Protein AF-0000000074539550 (afdb_homodimer)

Nearest PDB structures (foldseek):
  1tj5-assembly1_A  TM=6.094E-01  e=1.567E-01  Synechocystis sp. PCC 6803
  8utm-assembly1_E  TM=2.885E-01  e=4.253E-03  synthetic construct
  5gvx-assembly1_A  TM=5.360E-01  e=1.871E-01  Mycobacterium tuberculosis H37Rv
  6upb-assembly2_B  TM=5.660E-01  e=4.280E-01  Salmonella enterica subsp. enterica serovar Typhimurium str. SL1344
  7mwr-assembly1_B  TM=2.800E-01  e=2.659E-02  synthetic construct

pLDDT: mean 80.16, std 14.99, range [36.03, 96.31]

Organism: Archaeoglobus fulgidus (strain ATCC 49558 / DSM 4304 / JCM 9628 / NBRC 100126 / VC-16) (NCBI:txid224325)

Secondary structure (DSSP, 8-state):
---PEEEEEEE-HHHHHHHHHHHHHHT--HHHHHHHHHHHHHHHHHTT--HHHHHHHHHHHHTT-EEEEEHHHHHHHHHHHHHH--HHHHHHHHHHHHHHHHHHHHTT--HHHHHHHHHHTTSEEEEEETTEEEEEES-GGGHHHHHHHHHHHHHHHT--EEEEE-SSEEEEEEHHHHT-HHHHHHHHHH---B-TT-----/---PEEEEEEE-HHHHHHHHHHHHHHT--HHHHHHHHHHHHHHHHHTT--HHHHHHHHHHHHTT-EEEEEHHHHHHHHHHHHHH--HHHHHHHHHHHHHHHHHHHHTT--HHHHHHHHHHTTSEEEEEETTEEEEEES-GGGHHHHHHHHHHHHHHHT--EEEEE-SSEEEEEEHHHHT-HHHHHHHHHH---B-TT-----

Radius of gyration: 25.13 Å; Cα contacts (8 Å, |Δi|>4): 584; chains: 2; bounding box: 78×63×46 Å

Solvent-accessible surface area (backbone atoms only — not comparable to full-atom values): 21330 Å² total; per-residue (Å²): 122,88,64,64,45,77,43,78,31,68,36,40,66,68,55,52,50,50,45,53,52,50,25,64,75,66,71,47,52,64,44,56,51,49,52,49,9,43,52,53,39,49,55,40,59,68,63,65,51,51,64,66,53,50,51,53,46,44,56,48,54,65,63,64,47,40,27,53,38,47,42,69,57,48,43,54,53,31,46,51,41,70,74,64,58,51,70,72,54,50,51,52,46,16,47,53,16,22,54,50,15,42,55,36,41,75,70,70,48,54,69,69,53,52,52,48,55,38,33,75,28,43,58,31,46,72,48,75,58,85,50,33,32,44,32,36,51,73,42,77,51,44,49,46,59,53,50,33,21,47,52,21,18,30,60,54,50,64,55,59,50,42,41,29,75,51,94,68,35,36,36,37,36,31,52,78,32,57,70,36,65,70,52,43,52,50,48,62,67,70,48,75,66,29,61,78,90,54,56,81,74,111,123,86,65,64,44,77,42,79,31,68,36,40,66,67,55,51,51,51,46,52,52,50,24,64,74,66,71,47,52,63,43,56,52,48,54,50,10,42,53,51,40,49,53,40,58,69,64,64,52,49,66,67,54,50,50,51,45,44,57,49,56,64,64,63,49,38,30,52,37,48,42,70,58,48,44,54,51,32,45,50,43,70,74,66,56,49,71,69,54,49,50,52,46,16,47,53,16,22,54,50,15,42,56,36,41,74,70,70,47,55,70,67,53,51,53,50,55,38,33,77,26,43,59,30,45,72,49,76,57,87,50,35,31,44,33,36,50,74,42,77,51,44,47,49,58,55,51,32,22,47,51,20,17,29,61,54,51,66,56,59,51,41,41,29,75,52,92,68,34,36,36,37,36,31,51,79,32,57,69,36,64,70,51,44,52,52,48,63,66,72,48,74,64,29,60,79,90,56,54,80,74,112

Foldseek 3Di:
DPDDDDDDDDDDPVVVVVLVVCCVVVVDDSVVVVVVVVVVVVVCVVVVDDPVLVVVVCVVVVVVPDDDDDPVVVLVVLVVCLVDPDPVVLVVLLQVLLVVLLVCVVVVHDPVVVQVNCVSSQQWDWDDDPQKIKIFGPDQSSVLSVVSSPLNNCVNNVFAWKWDDDSGIIIIGGPVRCVPPVVVVVVVVVPDIDGHPPPPND/DPDDDDDDDDDDPVVVVVLVVCCVVVVDDSVVVVVVVVVVVVVCVVVVDDPVLVVVVCVVVVVVPDDQDDPVVVLVVLVVCLVDPDPVVLVVLLQVLLVVLLVCVVVVHDPVVVQVNCVSSQQWDWDDDPQKIKIFGPDQSSVLSVVSSPLNNCVNNVWAWKWDDDSGIIIIGGPVRCVDPVVVVVVVVVPDIDGHPPPPND

InterPro domains:
  IPR002145 Ribbon-helix-helix protein, CopG [PF01402] (5-44)

Sequence (404 aa):
MPKFKRLSVAVDDSIVEILEKLTAVENKTVSDIIRESIITYAELAEGGARISDLKQYEDILERRDHVMVDLEMWIALLDLVNAKADEEFWKLIENVGYELGVEMKLKGFGLDELLEHMRIKNLLNYSREGGIYILTLVSRSATNMVMRMLRGAFRAMQIEAEVIPGVRKVVIVDKKALKDKDVQKWIAEMGRTFEGSDWPMWMPKFKRLSVAVDDSIVEILEKLTAVENKTVSDIIRESIITYAELAEGGARISDLKQYEDILERRDHVMVDLEMWIALLDLVNAKADEEFWKLIENVGYELGVEMKLKGFGLDELLEHMRIKNLLNYSREGGIYILTLVSRSATNMVMRMLRGAFRAMQIEAEVIPGVRKVVIVDKKALKDKDVQKWIAEMGRTFEGSDWPMW

Structure (mmCIF, N/CA/C/O backbone):
data_AF-0000000074539550-model_v1
#
loop_
_entity.id
_entity.type
_entity.pdbx_description
1 polymer 'Ribbon-helix-helix protein CopG domain-containing protein'
#
loop_
_atom_site.group_PDB
_atom_site.id
_atom_site.type_symbol
_atom_site.label_atom_id
_atom_site.label_alt_id
_atom_site.label_comp_id
_atom_site.label_asym_id
_atom_site.label_entity_id
_atom_site.label_seq_id
_atom_site.pdbx_PDB_ins_code
_atom_site.Cartn_x
_atom_site.Cartn_y
_atom_site.Cartn_z
_atom_site.occupancy
_atom_site.B_iso_or_equiv
_atom_site.auth_seq_id
_atom_site.auth_comp_id
_atom_site.auth_asym_id
_atom_site.auth_atom_id
_atom_site.pdbx_PDB_model_num
ATOM 1 N N . MET A 1 1 ? -20.578 30.156 23.141 1 42.34 1 MET A N 1
ATOM 2 C CA . MET A 1 1 ? -19.812 30.484 21.938 1 42.34 1 MET A CA 1
ATOM 3 C C . MET A 1 1 ? -18.391 29.938 22.062 1 42.34 1 MET A C 1
ATOM 5 O O . MET A 1 1 ? -17.75 30.047 23.109 1 42.34 1 MET A O 1
ATOM 9 N N . PRO A 1 2 ? -18 29.062 21.234 1 51.69 2 PRO A N 1
ATOM 10 C CA . PRO A 1 2 ? -16.656 28.531 21.5 1 51.69 2 PRO A CA 1
ATOM 11 C C . PRO A 1 2 ? -15.609 29.625 21.688 1 51.69 2 PRO A C 1
ATOM 13 O O . PRO A 1 2 ? -15.648 30.641 21 1 51.69 2 PRO A O 1
ATOM 16 N N . LYS A 1 3 ? -15.18 29.828 22.859 1 68.75 3 LYS A N 1
ATOM 17 C CA . LYS A 1 3 ? -14.203 30.859 23.203 1 68.75 3 LYS A CA 1
ATOM 18 C C . LYS A 1 3 ? -12.906 30.688 22.422 1 68.75 3 LYS A C 1
ATOM 20 O O . LYS A 1 3 ? -12.32 29.594 22.406 1 68.75 3 LYS A O 1
ATOM 25 N N . PHE A 1 4 ? -12.781 31.516 21.359 1 74.25 4 PHE A N 1
ATOM 26 C CA . PHE A 1 4 ? -11.547 31.484 20.578 1 74.25 4 PHE A CA 1
ATOM 27 C C . PHE A 1 4 ? -10.477 32.344 21.234 1 74.25 4 PHE A C 1
ATOM 29 O O . PHE A 1 4 ? -10.773 33.406 21.828 1 74.25 4 PHE A O 1
ATOM 36 N N . LYS A 1 5 ? -9.375 31.766 21.391 1 83 5 LYS A N 1
ATOM 37 C CA . LYS A 1 5 ? -8.164 32.469 21.781 1 83 5 LYS A CA 1
ATOM 38 C C . LYS A 1 5 ? -7.297 32.781 20.562 1 83 5 LYS A C 1
ATOM 40 O O . LYS A 1 5 ? -7.316 32.062 19.578 1 83 5 LYS A O 1
ATOM 45 N N . ARG A 1 6 ? -6.746 34 20.641 1 86.62 6 ARG A N 1
ATOM 46 C CA . ARG A 1 6 ? -5.855 34.375 19.547 1 86.62 6 ARG A CA 1
ATOM 47 C C . ARG A 1 6 ? -4.41 34 19.859 1 86.62 6 ARG A C 1
ATOM 49 O O . ARG A 1 6 ? -3.943 34.219 20.984 1 86.62 6 ARG A O 1
ATOM 56 N N . LEU A 1 7 ? -3.832 33.25 18.969 1 88.44 7 LEU A N 1
ATOM 57 C CA . LEU A 1 7 ? -2.424 32.906 19.078 1 88.44 7 LEU A CA 1
ATOM 58 C C . LEU A 1 7 ? -1.591 33.625 18.031 1 88.44 7 LEU A C 1
ATOM 60 O O . LEU A 1 7 ? -2.035 33.781 16.891 1 88.44 7 LEU A O 1
ATOM 64 N N . SER A 1 8 ? -0.466 34.125 18.469 1 87.69 8 SER A N 1
ATOM 65 C CA . SER A 1 8 ? 0.479 34.75 17.562 1 87.69 8 SER A CA 1
ATOM 66 C C . SER A 1 8 ? 1.55 33.781 17.109 1 87.69 8 SER A C 1
ATOM 68 O O . SER A 1 8 ? 2.154 33.094 17.922 1 87.69 8 SER A O 1
ATOM 70 N N . VAL A 1 9 ? 1.665 33.688 15.82 1 88.56 9 VAL A N 1
ATOM 71 C CA . VAL A 1 9 ? 2.635 32.719 15.266 1 88.56 9 VAL A CA 1
ATOM 72 C C . VAL A 1 9 ? 3.615 33.469 14.367 1 88.56 9 VAL A C 1
ATOM 74 O O . VAL A 1 9 ? 3.209 34.312 13.539 1 88.56 9 VAL A O 1
ATOM 77 N N . ALA A 1 10 ? 4.875 33.219 14.609 1 88.25 10 ALA A N 1
ATOM 78 C CA . ALA A 1 10 ? 5.902 33.781 13.734 1 88.25 10 ALA A CA 1
ATOM 79 C C . ALA A 1 10 ? 6.059 32.938 12.469 1 88.25 10 ALA A C 1
ATOM 81 O O . ALA A 1 10 ? 6.316 31.734 12.531 1 88.25 10 ALA A O 1
ATOM 82 N N . VAL A 1 11 ? 5.824 33.594 11.328 1 90.25 11 VAL A N 1
ATOM 83 C CA . VAL A 1 11 ? 5.965 32.906 10.055 1 90.25 11 VAL A CA 1
ATOM 84 C C . VAL A 1 11 ? 6.891 33.688 9.125 1 90.25 11 VAL A C 1
ATOM 86 O O . VAL A 1 11 ? 7.027 34.906 9.258 1 90.25 11 VAL A O 1
ATOM 89 N N . ASP A 1 12 ? 7.531 32.938 8.273 1 89.5 12 ASP A N 1
ATOM 90 C CA . ASP A 1 12 ? 8.375 33.594 7.281 1 89.5 12 ASP A CA 1
ATOM 91 C C . ASP A 1 12 ? 7.648 33.75 5.949 1 89.5 12 ASP A C 1
ATOM 93 O O . ASP A 1 12 ? 6.477 33.375 5.832 1 89.5 12 ASP A O 1
ATOM 97 N N . ASP A 1 13 ? 8.352 34.312 5.016 1 89 13 ASP A N 1
ATOM 98 C CA . ASP A 1 13 ? 7.742 34.625 3.729 1 89 13 ASP A CA 1
ATOM 99 C C . ASP A 1 13 ? 7.289 33.344 3.016 1 89 13 ASP A C 1
ATOM 101 O O . ASP A 1 13 ? 6.281 33.375 2.305 1 89 13 ASP A O 1
ATOM 105 N N . SER A 1 14 ? 8.008 32.375 3.178 1 89.25 14 SER A N 1
ATOM 106 C CA . SER A 1 14 ? 7.656 31.109 2.518 1 89.25 14 SER A CA 1
ATOM 107 C C . SER A 1 14 ? 6.328 30.562 3.031 1 89.25 14 SER A C 1
ATOM 109 O O . SER A 1 14 ? 5.492 30.109 2.248 1 89.25 14 SER A O 1
ATOM 111 N N . ILE A 1 15 ? 6.113 30.625 4.309 1 92.19 15 ILE A N 1
ATOM 112 C CA . ILE A 1 15 ? 4.887 30.125 4.914 1 92.19 15 ILE A CA 1
ATOM 113 C C . ILE A 1 15 ? 3.713 31.016 4.508 1 92.19 15 ILE A C 1
ATOM 115 O O . ILE A 1 15 ? 2.619 30.516 4.227 1 92.19 15 ILE A O 1
ATOM 119 N N . VAL A 1 16 ? 4.004 32.281 4.418 1 90.56 16 VAL A N 1
ATOM 120 C CA . VAL A 1 16 ? 2.965 33.219 4.008 1 90.56 16 VAL A CA 1
ATOM 121 C C . VAL A 1 16 ? 2.506 32.906 2.586 1 90.56 16 VAL A C 1
ATOM 123 O O . VAL A 1 16 ? 1.307 32.875 2.301 1 90.56 16 VAL A O 1
ATOM 126 N N . GLU A 1 17 ? 3.377 32.594 1.759 1 91.81 17 GLU A N 1
ATOM 127 C CA . GLU A 1 17 ? 3.057 32.25 0.38 1 91.81 17 GLU A CA 1
ATOM 128 C C . GLU A 1 17 ? 2.23 30.953 0.32 1 91.81 17 GLU A C 1
ATOM 130 O O . GLU A 1 17 ? 1.284 30.859 -0.463 1 91.81 17 GLU A O 1
ATOM 135 N N . ILE A 1 18 ? 2.594 30.047 1.139 1 92.75 18 ILE A N 1
ATOM 136 C CA . ILE A 1 18 ? 1.871 28.781 1.209 1 92.75 18 ILE A CA 1
ATOM 137 C C . ILE A 1 18 ? 0.429 29.031 1.643 1 92.75 18 ILE A C 1
ATOM 139 O O . ILE A 1 18 ? -0.509 28.516 1.031 1 92.75 18 ILE A O 1
ATOM 143 N N . LEU A 1 19 ? 0.279 29.859 2.607 1 93 19 LEU A N 1
ATOM 144 C CA . LEU A 1 19 ? -1.045 30.156 3.145 1 93 19 LEU A CA 1
ATOM 145 C C . LEU A 1 19 ? -1.904 30.875 2.111 1 93 19 LEU A C 1
ATOM 147 O O . LEU A 1 19 ? -3.092 30.578 1.969 1 93 19 LEU A O 1
ATOM 151 N N . GLU A 1 20 ? -1.307 31.766 1.397 1 91.5 20 GLU A N 1
ATOM 152 C CA . GLU A 1 20 ? -2.029 32.5 0.355 1 91.5 20 GLU A CA 1
ATOM 153 C C . GLU A 1 20 ? -2.52 31.547 -0.735 1 91.5 20 GLU A C 1
ATOM 155 O O . GLU A 1 20 ? -3.664 31.641 -1.182 1 91.5 20 GLU A O 1
ATOM 160 N N . LYS A 1 21 ? -1.662 30.688 -1.123 1 91.06 21 LYS A N 1
ATOM 161 C CA . LYS A 1 21 ? -2.031 29.703 -2.137 1 91.06 21 LYS A CA 1
ATOM 162 C C . LYS A 1 21 ? -3.174 28.812 -1.651 1 91.06 21 LYS A C 1
ATOM 164 O O . LYS A 1 21 ? -4.145 28.578 -2.379 1 91.06 21 LYS A O 1
ATOM 169 N N . LEU A 1 22 ? -3.053 28.297 -0.444 1 88.69 22 LEU A N 1
ATOM 170 C CA . LEU A 1 22 ? -4.055 27.391 0.113 1 88.69 22 LEU A CA 1
ATOM 171 C C . LEU A 1 22 ? -5.402 28.094 0.257 1 88.69 22 LEU A C 1
ATOM 173 O O . LEU A 1 22 ? -6.445 27.516 -0.027 1 88.69 22 LEU A O 1
ATOM 177 N N . THR A 1 23 ? -5.352 29.375 0.68 1 91.12 23 THR A N 1
ATOM 178 C CA . THR A 1 23 ? -6.586 30.125 0.847 1 91.12 23 THR A CA 1
ATOM 179 C C . THR A 1 23 ? -7.281 30.344 -0.496 1 91.12 23 THR A C 1
ATOM 181 O O . THR A 1 23 ? -8.508 30.266 -0.584 1 91.12 23 THR A O 1
ATOM 184 N N . ALA A 1 24 ? -6.5 30.516 -1.455 1 89.06 24 ALA A N 1
ATOM 185 C CA . ALA A 1 24 ? -7.039 30.734 -2.795 1 89.06 24 ALA A CA 1
ATOM 186 C C . ALA A 1 24 ? -7.641 29.453 -3.357 1 89.06 24 ALA A C 1
ATOM 188 O O . ALA A 1 24 ? -8.727 29.469 -3.938 1 89.06 24 ALA A O 1
ATOM 189 N N . VAL A 1 25 ? -6.996 28.375 -3.186 1 82.75 25 VAL A N 1
ATOM 190 C CA . VAL A 1 25 ? -7.398 27.109 -3.77 1 82.75 25 VAL A CA 1
ATOM 191 C C . VAL A 1 25 ? -8.602 26.547 -3.018 1 82.75 25 VAL A C 1
ATOM 193 O O . VAL A 1 25 ? -9.539 26.031 -3.629 1 82.75 25 VAL A O 1
ATOM 196 N N . GLU A 1 26 ? -8.625 26.672 -1.759 1 84.38 26 GLU A N 1
ATOM 197 C CA . GLU A 1 26 ? -9.641 26.016 -0.941 1 84.38 26 GLU A CA 1
ATOM 198 C C . GLU A 1 26 ? -10.781 26.984 -0.606 1 84.38 26 GLU A C 1
ATOM 200 O O . GLU A 1 26 ? -11.812 26.562 -0.076 1 84.38 26 GLU A O 1
ATOM 205 N N . ASN A 1 27 ? -10.609 28.188 -0.921 1 89.94 27 ASN A N 1
ATOM 206 C CA . ASN A 1 27 ? -11.594 29.219 -0.598 1 89.94 27 ASN A CA 1
ATOM 207 C C . ASN A 1 27 ? -11.914 29.234 0.894 1 89.94 27 ASN A C 1
ATOM 209 O O . ASN A 1 27 ? -13.078 29.156 1.286 1 89.94 27 ASN A O 1
ATOM 213 N N . LYS A 1 28 ? -10.883 29.297 1.697 1 90.75 28 LYS A N 1
ATOM 214 C CA . LYS A 1 28 ? -10.945 29.344 3.154 1 90.75 28 LYS A CA 1
ATOM 215 C C . LYS A 1 28 ? -10.102 30.5 3.695 1 90.75 28 LYS A C 1
ATOM 217 O O . LYS A 1 28 ? -9.266 31.062 2.975 1 90.75 28 LYS A O 1
ATOM 222 N N . THR A 1 29 ? -10.375 30.844 4.875 1 91.12 29 THR A N 1
ATOM 223 C CA . THR A 1 29 ? -9.57 31.875 5.523 1 91.12 29 THR A CA 1
ATOM 224 C C . THR A 1 29 ? -8.227 31.312 5.984 1 91.12 29 THR A C 1
ATOM 226 O O . THR A 1 29 ? -8.07 30.094 6.094 1 91.12 29 THR A O 1
ATOM 229 N N . VAL A 1 30 ? -7.332 32.156 6.297 1 90.19 30 VAL A N 1
ATOM 230 C CA . VAL A 1 30 ? -6.023 31.766 6.809 1 90.19 30 VAL A CA 1
ATOM 231 C C . VAL A 1 30 ? -6.188 31 8.125 1 90.19 30 VAL A C 1
ATOM 233 O O . VAL A 1 30 ? -5.562 29.953 8.328 1 90.19 30 VAL A O 1
ATOM 236 N N . SER A 1 31 ? -7.012 31.469 8.977 1 87.69 31 SER A N 1
ATOM 237 C CA . SER A 1 31 ? -7.25 30.828 10.266 1 87.69 31 SER A CA 1
ATOM 238 C C . SER A 1 31 ? -7.797 29.422 10.102 1 87.69 31 SER A C 1
ATOM 240 O O . SER A 1 31 ? -7.387 28.5 10.812 1 87.69 31 SER A O 1
ATOM 242 N N . ASP A 1 32 ? -8.656 29.266 9.148 1 90.5 32 ASP A N 1
ATOM 243 C CA . ASP A 1 32 ? -9.211 27.938 8.859 1 90.5 32 ASP A CA 1
ATOM 244 C C . ASP A 1 32 ? -8.125 26.969 8.406 1 90.5 32 ASP A C 1
ATOM 246 O O . ASP A 1 32 ? -8.086 25.828 8.852 1 90.5 32 ASP A O 1
ATOM 250 N N . ILE A 1 33 ? -7.281 27.422 7.551 1 91.56 33 ILE A N 1
ATOM 251 C CA . ILE A 1 33 ? -6.207 26.594 7.012 1 91.56 33 ILE A CA 1
ATOM 252 C C . ILE A 1 33 ? -5.258 26.188 8.133 1 91.56 33 ILE A C 1
ATOM 254 O O . ILE A 1 33 ? -4.859 25.016 8.227 1 91.56 33 ILE A O 1
ATOM 258 N N . ILE A 1 34 ? -4.938 27.125 8.961 1 92.25 34 ILE A N 1
ATOM 259 C CA . ILE A 1 34 ? -3.994 26.844 10.039 1 92.25 34 ILE A CA 1
ATOM 260 C C . ILE A 1 34 ? -4.609 25.844 11.016 1 92.25 34 ILE A C 1
ATOM 262 O O . ILE A 1 34 ? -3.949 24.891 11.422 1 92.25 34 ILE A O 1
ATOM 266 N N . ARG A 1 35 ? -5.836 26.016 11.344 1 90.94 35 ARG A N 1
ATOM 267 C CA . ARG A 1 35 ? -6.5 25.078 12.25 1 90.94 35 ARG A CA 1
ATOM 268 C C . ARG A 1 35 ? -6.523 23.672 11.656 1 90.94 35 ARG A C 1
ATOM 270 O O . ARG A 1 35 ? -6.199 22.703 12.336 1 90.94 35 ARG A O 1
ATOM 277 N N . GLU A 1 36 ? -6.805 23.594 10.375 1 88.75 36 GLU A N 1
ATOM 278 C CA . GLU A 1 36 ? -6.836 22.312 9.688 1 88.75 36 GLU A CA 1
ATOM 279 C C . GLU A 1 36 ? -5.445 21.688 9.625 1 88.75 36 GLU A C 1
ATOM 281 O O . GLU A 1 36 ? -5.297 20.469 9.742 1 88.75 36 GLU A O 1
ATOM 286 N N . SER A 1 37 ? -4.523 22.547 9.414 1 90 37 SER A N 1
ATOM 287 C CA . SER A 1 37 ? -3.141 22.094 9.359 1 90 37 SER A CA 1
ATOM 288 C C . SER A 1 37 ? -2.721 21.453 10.688 1 90 37 SER A C 1
ATOM 290 O O . SER A 1 37 ? -2.09 20.391 10.703 1 90 37 SER A O 1
ATOM 292 N N . ILE A 1 38 ? -3.125 22.094 11.766 1 89.81 38 ILE A N 1
ATOM 293 C CA . ILE A 1 38 ? -2.76 21.625 13.094 1 89.81 38 ILE A CA 1
ATOM 294 C C . ILE A 1 38 ? -3.451 20.281 13.375 1 89.81 38 ILE A C 1
ATOM 296 O O . ILE A 1 38 ? -2.82 19.344 13.852 1 89.81 38 ILE A O 1
ATOM 300 N N . ILE A 1 39 ? -4.656 20.219 13.016 1 86.5 39 ILE A N 1
ATOM 301 C CA . ILE A 1 39 ? -5.43 19 13.25 1 86.5 39 ILE A CA 1
ATOM 302 C C . ILE A 1 39 ? -4.844 17.844 12.43 1 86.5 39 ILE A C 1
ATOM 304 O O . ILE A 1 39 ? -4.625 16.75 12.945 1 86.5 39 ILE A O 1
ATOM 308 N N . THR A 1 40 ? -4.57 18.188 11.172 1 81.12 40 THR A N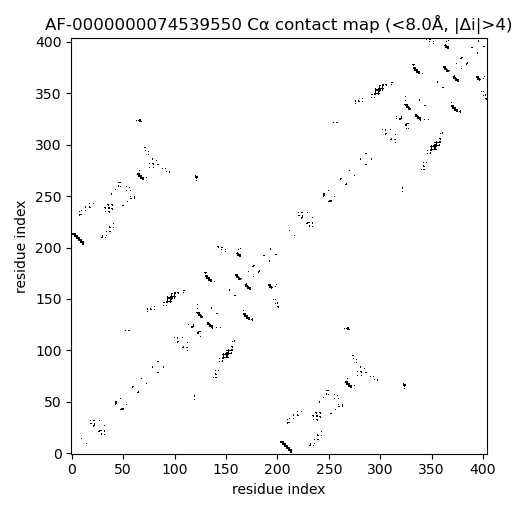 1
ATOM 309 C CA . THR A 1 40 ? -3.984 17.188 10.273 1 81.12 40 THR A CA 1
ATOM 310 C C . THR A 1 40 ? -2.639 16.703 10.812 1 81.12 40 THR A C 1
ATOM 312 O O . THR A 1 40 ? -2.377 15.5 10.844 1 81.12 40 THR A O 1
ATOM 315 N N . TYR A 1 41 ? -1.862 17.641 11.242 1 82.69 41 TYR A N 1
ATOM 316 C CA . TYR A 1 41 ? -0.535 17.328 11.766 1 82.69 41 TYR A CA 1
ATOM 317 C C . TYR A 1 41 ? -0.629 16.484 13.023 1 82.69 41 TYR A C 1
ATOM 319 O O . TYR A 1 41 ? 0.116 15.516 13.18 1 82.69 41 TYR A O 1
ATOM 327 N N . ALA A 1 42 ? -1.518 16.844 13.867 1 82.12 42 ALA A N 1
ATOM 328 C CA . ALA A 1 42 ? -1.7 16.109 15.117 1 82.12 42 ALA A CA 1
ATOM 329 C C . ALA A 1 42 ? -2.133 14.672 14.844 1 82.12 42 ALA A C 1
ATOM 331 O O . ALA A 1 42 ? -1.645 13.742 15.484 1 82.12 42 ALA A O 1
ATOM 332 N N . GLU A 1 43 ? -2.99 14.516 13.977 1 76.38 43 GLU A N 1
ATOM 333 C CA . GLU A 1 43 ? -3.488 13.188 13.617 1 76.38 43 GLU A CA 1
ATOM 334 C C . GLU A 1 43 ? -2.373 12.312 13.047 1 76.38 43 GLU A C 1
ATOM 336 O O . GLU A 1 43 ? -2.295 11.125 13.352 1 76.38 43 GLU A O 1
ATOM 341 N N . LEU A 1 44 ? -1.552 13.008 12.289 1 71.75 44 LEU A N 1
ATOM 342 C CA . LEU A 1 44 ? -0.432 12.289 11.688 1 71.75 44 LEU A CA 1
ATOM 343 C C . LEU A 1 44 ? 0.604 11.922 12.75 1 71.75 44 LEU A C 1
ATOM 345 O O . LEU A 1 44 ? 1.169 10.828 12.711 1 71.75 44 LEU A O 1
ATOM 349 N N . ALA A 1 45 ? 0.831 12.812 13.633 1 70.31 45 ALA A N 1
ATOM 350 C CA . ALA A 1 45 ? 1.824 12.602 14.688 1 70.31 45 ALA A CA 1
ATOM 351 C C . ALA A 1 45 ? 1.393 11.492 15.633 1 70.31 45 ALA A C 1
ATOM 353 O O . ALA A 1 45 ? 2.227 10.727 16.125 1 70.31 45 ALA A O 1
ATOM 354 N N . GLU A 1 46 ? 0.15 11.453 15.906 1 66.75 46 GLU A N 1
ATOM 355 C CA . GLU A 1 46 ? -0.374 10.422 16.797 1 66.75 46 GLU A CA 1
ATOM 356 C C . GLU A 1 46 ? -0.287 9.039 16.156 1 66.75 46 GLU A C 1
ATOM 358 O O . GLU A 1 46 ? -0.094 8.039 16.844 1 66.75 46 GLU A O 1
ATOM 363 N N . GLY A 1 47 ? -0.587 8.945 14.945 1 59.44 47 GLY A N 1
ATOM 364 C CA . GLY A 1 47 ? -0.605 7.664 14.258 1 59.44 47 GLY A CA 1
ATOM 365 C C . GLY A 1 47 ? 0.776 7.059 14.094 1 59.44 47 GLY A C 1
ATOM 366 O O . GLY A 1 47 ? 0.908 5.91 13.664 1 59.44 47 GLY A O 1
ATOM 367 N N . GLY A 1 48 ? 1.827 7.758 14.695 1 55.12 48 GLY A N 1
ATOM 368 C CA . GLY A 1 48 ? 3.178 7.219 14.664 1 55.12 48 GLY A CA 1
ATOM 369 C C . GLY A 1 48 ? 3.797 7.234 13.281 1 55.12 48 GLY A C 1
ATOM 370 O O . GLY A 1 48 ? 4.953 6.848 13.102 1 55.12 48 GLY A O 1
ATOM 371 N N . ALA A 1 49 ? 3.027 7.375 12.266 1 51.84 49 ALA A N 1
ATOM 372 C CA . ALA A 1 49 ? 3.596 7.363 10.922 1 51.84 49 ALA A CA 1
ATOM 373 C C . ALA A 1 49 ? 4.496 8.57 10.695 1 51.84 49 ALA A C 1
ATOM 375 O O . ALA A 1 49 ? 4.156 9.688 11.102 1 51.84 49 ALA A O 1
ATOM 376 N N . ARG A 1 50 ? 5.738 8.219 10.43 1 52.75 50 ARG A N 1
ATOM 377 C CA . ARG A 1 50 ? 6.621 9.32 10.047 1 52.75 50 ARG A CA 1
ATOM 378 C C . ARG A 1 50 ? 6.059 10.086 8.859 1 52.75 50 ARG A C 1
ATOM 380 O O . ARG A 1 50 ? 5.594 9.484 7.887 1 52.75 50 ARG A O 1
ATOM 387 N N . ILE A 1 51 ? 5.906 11.273 9.023 1 54.41 51 ILE A N 1
ATOM 388 C CA . ILE A 1 51 ? 5.449 12.164 7.961 1 54.41 51 ILE A CA 1
ATOM 389 C C . ILE A 1 51 ? 6.141 11.805 6.648 1 54.41 51 ILE A C 1
ATOM 391 O O . ILE A 1 51 ? 5.52 11.828 5.582 1 54.41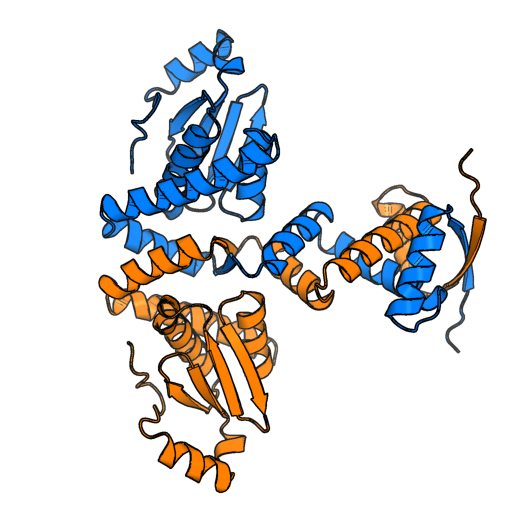 51 ILE A O 1
ATOM 395 N N . SER A 1 52 ? 7.34 11.547 6.812 1 55.03 52 SER A N 1
ATOM 396 C CA . SER A 1 52 ? 8.102 11.164 5.629 1 55.03 52 SER A CA 1
ATOM 397 C C . SER A 1 52 ? 7.52 9.914 4.977 1 55.03 52 SER A C 1
ATOM 399 O O . SER A 1 52 ? 7.434 9.82 3.75 1 55.03 52 SER A O 1
ATOM 401 N N . ASP A 1 53 ? 7.145 9 5.801 1 61.75 53 ASP A N 1
ATOM 402 C CA . ASP A 1 53 ? 6.535 7.789 5.266 1 61.75 53 ASP A CA 1
ATOM 403 C C . ASP A 1 53 ? 5.203 8.102 4.582 1 61.75 53 ASP A C 1
ATOM 405 O O . ASP A 1 53 ? 4.898 7.539 3.525 1 61.75 53 ASP A O 1
ATOM 409 N N . LEU A 1 54 ? 4.578 8.992 5.129 1 62.12 54 LEU A N 1
ATOM 410 C CA . LEU A 1 54 ? 3.281 9.359 4.574 1 62.12 54 LEU A CA 1
ATOM 411 C C . LEU A 1 54 ? 3.438 9.992 3.195 1 62.12 54 LEU A C 1
ATOM 413 O O . LEU A 1 54 ? 2.646 9.719 2.289 1 62.12 54 LEU A O 1
ATOM 417 N N . LYS A 1 55 ? 4.41 10.781 3.152 1 60.28 55 LYS A N 1
ATOM 418 C CA . LYS A 1 55 ? 4.676 11.414 1.863 1 60.28 55 LYS A CA 1
ATOM 419 C C . LYS A 1 55 ? 5.074 10.383 0.814 1 60.28 55 LYS A C 1
ATOM 421 O O . LYS A 1 55 ? 4.637 10.453 -0.336 1 60.28 55 LYS A O 1
ATOM 426 N N . GLN A 1 56 ? 5.906 9.555 1.276 1 63.19 56 GLN A N 1
ATOM 427 C CA . GLN A 1 56 ? 6.316 8.492 0.359 1 63.19 56 GLN A CA 1
ATOM 428 C C . GLN A 1 56 ? 5.125 7.637 -0.06 1 63.19 56 GLN A C 1
ATOM 430 O O . GLN A 1 56 ? 4.984 7.289 -1.234 1 63.19 56 GLN A O 1
ATOM 435 N N . TYR A 1 57 ? 4.324 7.461 0.958 1 64.62 57 TYR A N 1
ATOM 436 C CA . TYR A 1 57 ? 3.119 6.688 0.667 1 64.62 57 TYR A CA 1
ATOM 437 C C . TYR A 1 57 ? 2.221 7.43 -0.315 1 64.62 57 TYR A C 1
ATOM 439 O O . TYR A 1 57 ? 1.642 6.82 -1.218 1 64.62 57 TYR A O 1
ATOM 447 N N . GLU A 1 58 ? 2.127 8.602 -0.075 1 62.91 58 GLU A N 1
ATOM 448 C CA . GLU A 1 58 ? 1.318 9.422 -0.97 1 62.91 58 GLU A CA 1
ATOM 449 C C . GLU A 1 58 ? 1.826 9.344 -2.406 1 62.91 58 GLU A C 1
ATOM 451 O O . GLU A 1 58 ? 1.036 9.195 -3.342 1 62.91 58 GLU A O 1
ATOM 456 N N . ASP A 1 59 ? 3.051 9.492 -2.506 1 63.22 59 ASP A N 1
ATOM 457 C CA . ASP A 1 59 ? 3.668 9.438 -3.828 1 63.22 59 ASP A CA 1
ATOM 458 C C . ASP A 1 59 ? 3.383 8.102 -4.516 1 63.22 59 ASP A C 1
ATOM 460 O O . ASP A 1 59 ? 3.074 8.062 -5.707 1 63.22 59 ASP A O 1
ATOM 464 N N . ILE A 1 60 ? 3.486 7.098 -3.727 1 66.19 60 ILE A N 1
ATOM 465 C CA . ILE A 1 60 ? 3.271 5.758 -4.258 1 66.19 60 ILE A CA 1
ATOM 466 C C . ILE A 1 60 ? 1.799 5.57 -4.609 1 66.19 60 ILE A C 1
ATOM 468 O O . ILE A 1 60 ? 1.47 5.07 -5.688 1 66.19 60 ILE A O 1
ATOM 472 N N . LEU A 1 61 ? 1.006 6.098 -3.791 1 63.81 61 LEU A N 1
ATOM 473 C CA . LEU A 1 61 ? -0.426 5.855 -3.93 1 63.81 61 LEU A CA 1
ATOM 474 C C . LEU A 1 61 ? -1.029 6.762 -4.996 1 63.81 61 LEU A C 1
ATOM 476 O O . LEU A 1 61 ? -1.998 6.387 -5.66 1 63.81 61 LEU A O 1
ATOM 480 N N . GLU A 1 62 ? -0.466 7.844 -5.086 1 60.31 62 GLU A N 1
ATOM 481 C CA . GLU A 1 62 ? -0.95 8.789 -6.086 1 60.31 62 GLU A CA 1
ATOM 482 C C . GLU A 1 62 ? -0.753 8.25 -7.5 1 60.31 62 GLU A C 1
ATOM 484 O O . GLU A 1 62 ? -1.569 8.508 -8.391 1 60.31 62 GLU A O 1
ATOM 489 N N . ARG A 1 63 ? 0.279 7.621 -7.684 1 61.66 63 ARG A N 1
ATOM 490 C CA . ARG A 1 63 ? 0.576 7.105 -9.016 1 61.66 63 ARG A CA 1
ATOM 491 C C . ARG A 1 63 ? -0.355 5.949 -9.375 1 61.66 63 ARG A C 1
ATOM 493 O O . ARG A 1 63 ? -0.516 5.621 -10.555 1 61.66 63 ARG A O 1
ATOM 500 N N . ARG A 1 64 ? -1.074 5.426 -8.484 1 67.25 64 ARG A N 1
ATOM 501 C CA . ARG A 1 64 ? -1.998 4.312 -8.672 1 67.25 64 ARG A CA 1
ATOM 502 C C . ARG A 1 64 ? -1.328 3.16 -9.414 1 67.25 64 ARG A C 1
ATOM 504 O O . ARG A 1 64 ? -1.961 2.496 -10.234 1 67.25 64 ARG A O 1
ATOM 511 N N . ASP A 1 65 ? -0.034 3.084 -9.227 1 82.19 65 ASP A N 1
ATOM 512 C CA . ASP A 1 65 ? 0.698 2.016 -9.906 1 82.19 65 ASP A CA 1
ATOM 513 C C . ASP A 1 65 ? 1.028 0.881 -8.938 1 82.19 65 ASP A C 1
ATOM 515 O O . ASP A 1 65 ? 1.857 0.021 -9.242 1 82.19 65 ASP A O 1
ATOM 519 N N . HIS A 1 66 ? 0.427 1.006 -7.793 1 87.19 66 HIS A N 1
ATOM 520 C CA . HIS A 1 66 ? 0.629 -0.041 -6.797 1 87.19 66 HIS A CA 1
ATOM 521 C C . HIS A 1 66 ? -0.699 -0.506 -6.211 1 87.19 66 HIS A C 1
ATOM 523 O O . HIS A 1 66 ? -1.693 0.221 -6.262 1 87.19 66 HIS A O 1
ATOM 529 N N . VAL A 1 67 ? -0.719 -1.669 -5.734 1 90.38 67 VAL A N 1
ATOM 530 C CA . VAL A 1 67 ? -1.844 -2.23 -4.992 1 90.38 67 VAL A CA 1
ATOM 531 C C . VAL A 1 67 ? -1.399 -2.594 -3.576 1 90.38 67 VAL A C 1
ATOM 533 O O . VAL A 1 67 ? -0.249 -2.98 -3.361 1 90.38 67 VAL A O 1
ATOM 536 N N . MET A 1 68 ? -2.287 -2.426 -2.684 1 89.5 68 MET A N 1
ATOM 537 C CA . MET A 1 68 ? -2.047 -2.852 -1.307 1 89.5 68 MET A CA 1
ATOM 538 C C . MET A 1 68 ? -2.686 -4.211 -1.038 1 89.5 68 MET A C 1
ATOM 540 O O . MET A 1 68 ? -3.891 -4.383 -1.225 1 89.5 68 MET A O 1
ATOM 544 N N . VAL A 1 69 ? -1.888 -5.121 -0.591 1 92.19 69 VAL A N 1
ATOM 545 C CA . VAL A 1 69 ? -2.348 -6.496 -0.419 1 92.19 69 VAL A CA 1
ATOM 546 C C . VAL A 1 69 ? -2.191 -6.914 1.042 1 92.19 69 VAL A C 1
ATOM 548 O O . VAL A 1 69 ? -1.14 -6.695 1.647 1 92.19 69 VAL A O 1
ATOM 551 N N . ASP A 1 70 ? -3.268 -7.5 1.581 1 90.56 70 ASP A N 1
ATOM 552 C CA . ASP A 1 70 ? -3.199 -8.07 2.924 1 90.56 70 ASP A CA 1
ATOM 553 C C . ASP A 1 70 ? -2.088 -9.109 3.023 1 90.56 70 ASP A C 1
ATOM 555 O O . ASP A 1 70 ? -1.898 -9.914 2.105 1 90.56 70 ASP A O 1
ATOM 559 N N . LEU A 1 71 ? -1.511 -9.141 4.25 1 90.25 71 LEU A N 1
ATOM 560 C CA . LEU A 1 71 ? -0.355 -10.008 4.43 1 90.25 71 LEU A CA 1
ATOM 561 C C . LEU A 1 71 ? -0.75 -11.477 4.273 1 90.25 71 LEU A C 1
ATOM 563 O O . LEU A 1 71 ? 0.004 -12.266 3.707 1 90.25 71 LEU A O 1
ATOM 567 N N . GLU A 1 72 ? -1.885 -11.844 4.785 1 89.25 72 GLU A N 1
ATOM 568 C CA . GLU A 1 72 ? -2.332 -13.227 4.668 1 89.25 72 GLU A CA 1
ATOM 569 C C . GLU A 1 72 ? -2.514 -13.625 3.205 1 89.25 72 GLU A C 1
ATOM 571 O O . GLU A 1 72 ? -2.125 -14.727 2.803 1 89.25 72 GLU A O 1
ATOM 576 N N . MET A 1 73 ? -3.113 -12.805 2.477 1 93.31 73 MET A N 1
ATOM 577 C CA . MET A 1 73 ? -3.293 -13.055 1.051 1 93.31 73 MET A CA 1
ATOM 578 C C . MET A 1 73 ? -1.948 -13.086 0.33 1 93.31 73 MET A C 1
ATOM 580 O O . MET A 1 73 ? -1.72 -13.938 -0.53 1 93.31 73 MET A O 1
ATOM 584 N N . TRP A 1 74 ? -1.14 -12.141 0.699 1 94.19 74 TRP A N 1
ATOM 585 C CA . TRP A 1 74 ? 0.196 -12.062 0.116 1 94.19 74 TRP A CA 1
ATOM 586 C C . TRP A 1 74 ? 0.957 -13.367 0.323 1 94.19 74 TRP A C 1
ATOM 588 O O . TRP A 1 74 ? 1.53 -13.914 -0.622 1 94.19 74 TRP A O 1
ATOM 598 N N . ILE A 1 75 ? 0.91 -13.875 1.477 1 93.19 75 ILE A N 1
ATOM 599 C CA . ILE A 1 75 ? 1.603 -15.109 1.816 1 93.19 75 ILE A CA 1
ATOM 600 C C . ILE A 1 75 ? 1.016 -16.266 1.012 1 93.19 75 ILE A C 1
ATOM 602 O O . ILE A 1 75 ? 1.755 -17.062 0.425 1 93.19 75 ILE A O 1
ATOM 606 N N . ALA A 1 76 ? -0.242 -16.375 0.917 1 93.06 76 ALA A N 1
ATOM 607 C CA . ALA A 1 76 ? -0.903 -17.438 0.163 1 93.06 76 ALA A CA 1
ATOM 608 C C . ALA A 1 76 ? -0.522 -17.375 -1.313 1 93.06 76 ALA A C 1
ATOM 610 O O . ALA A 1 76 ? -0.243 -18.406 -1.93 1 93.06 76 ALA A O 1
ATOM 611 N N . LEU A 1 77 ? -0.567 -16.141 -1.882 1 96.31 77 LEU A N 1
ATOM 612 C CA . LEU A 1 77 ? -0.189 -15.945 -3.277 1 96.31 77 LEU A CA 1
ATOM 613 C C . LEU A 1 77 ? 1.24 -16.406 -3.525 1 96.31 77 LEU A C 1
ATOM 615 O O . LEU A 1 77 ? 1.498 -17.156 -4.477 1 96.31 77 LEU A O 1
ATOM 619 N N . LEU A 1 78 ? 2.094 -16.016 -2.658 1 95.12 78 LEU A N 1
ATOM 620 C CA . LEU A 1 78 ? 3.508 -16.312 -2.869 1 95.12 78 LEU A CA 1
ATOM 621 C C . LEU A 1 78 ? 3.793 -17.797 -2.639 1 95.12 78 LEU A C 1
ATOM 623 O O . LEU A 1 78 ? 4.66 -18.375 -3.297 1 95.12 78 LEU A O 1
ATOM 627 N N . ASP A 1 79 ? 3.049 -18.375 -1.736 1 93.94 79 ASP A N 1
ATOM 628 C CA . ASP A 1 79 ? 3.197 -19.828 -1.564 1 93.94 79 ASP A CA 1
ATOM 629 C C . ASP A 1 79 ? 2.859 -20.562 -2.854 1 93.94 79 ASP A C 1
ATOM 631 O O . ASP A 1 79 ? 3.578 -21.484 -3.252 1 93.94 79 ASP A O 1
ATOM 635 N N . LEU A 1 80 ? 1.795 -20.188 -3.439 1 95.38 80 LEU A N 1
ATOM 636 C CA . LEU A 1 80 ? 1.419 -20.797 -4.711 1 95.38 80 LEU A CA 1
ATOM 637 C C . LEU A 1 80 ? 2.467 -20.516 -5.781 1 95.38 80 LEU A C 1
ATOM 639 O O . LEU A 1 80 ? 2.834 -21.406 -6.547 1 95.38 80 LEU A O 1
ATOM 643 N N . VAL A 1 81 ? 2.947 -19.312 -5.863 1 95.12 81 VAL A N 1
ATOM 644 C CA . VAL A 1 81 ? 3.926 -18.906 -6.867 1 95.12 81 VAL A CA 1
ATOM 645 C C . VAL A 1 81 ? 5.219 -19.703 -6.68 1 95.12 81 VAL A C 1
ATOM 647 O O . VAL A 1 81 ? 5.793 -20.203 -7.652 1 95.12 81 VAL A O 1
ATOM 650 N N . ASN A 1 82 ? 5.566 -19.828 -5.438 1 92.5 82 ASN A N 1
ATOM 651 C CA . ASN A 1 82 ? 6.773 -20.594 -5.152 1 92.5 82 ASN A CA 1
ATOM 652 C C . ASN A 1 82 ? 6.637 -22.047 -5.594 1 92.5 82 ASN A C 1
ATOM 654 O O . ASN A 1 82 ? 7.609 -22.656 -6.043 1 92.5 82 ASN A O 1
ATOM 658 N N . ALA A 1 83 ? 5.504 -22.531 -5.465 1 93.56 83 ALA A N 1
ATOM 659 C CA . ALA A 1 83 ? 5.258 -23.938 -5.77 1 93.56 83 ALA A CA 1
ATOM 660 C C . ALA A 1 83 ? 5.113 -24.156 -7.27 1 93.56 83 ALA A C 1
ATOM 662 O O . ALA A 1 83 ? 5.449 -25.234 -7.781 1 93.56 83 ALA A O 1
ATOM 663 N N . LYS A 1 84 ? 4.723 -23.094 -8.031 1 94.88 84 LYS A N 1
ATOM 664 C CA . LYS A 1 84 ? 4.25 -23.391 -9.383 1 94.88 84 LYS A CA 1
ATOM 665 C C . LYS A 1 84 ? 5.012 -22.562 -10.414 1 94.88 84 LYS A C 1
ATOM 667 O O . LYS A 1 84 ? 4.996 -22.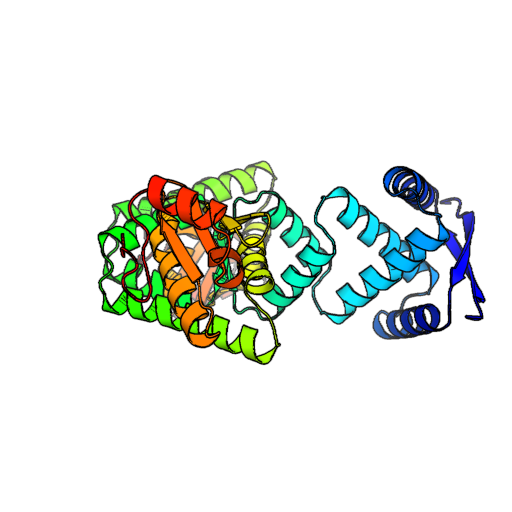891 -11.609 1 94.88 84 LYS A O 1
ATOM 672 N N . ALA A 1 85 ? 5.613 -21.5 -10.008 1 93.44 85 ALA A N 1
ATOM 673 C CA . ALA A 1 85 ? 6.246 -20.594 -10.961 1 93.44 85 ALA A CA 1
ATOM 674 C C . ALA A 1 85 ? 7.434 -21.266 -11.648 1 93.44 85 ALA A C 1
ATOM 676 O O . ALA A 1 85 ? 8.141 -22.062 -11.039 1 93.44 85 ALA A O 1
ATOM 677 N N . ASP A 1 86 ? 7.555 -20.891 -12.867 1 94.19 86 ASP A N 1
ATOM 678 C CA . ASP A 1 86 ? 8.727 -21.359 -13.609 1 94.19 86 ASP A CA 1
ATOM 679 C C . ASP A 1 86 ? 9.766 -20.25 -13.734 1 94.19 86 ASP A C 1
ATOM 681 O O . ASP A 1 86 ? 9.578 -19.156 -13.203 1 94.19 86 ASP A O 1
ATOM 685 N N . GLU A 1 87 ? 10.828 -20.594 -14.391 1 92.75 87 GLU A N 1
ATOM 686 C CA . GLU A 1 87 ? 11.938 -19.656 -14.477 1 92.75 87 GLU A CA 1
ATOM 687 C C . GLU A 1 87 ? 11.547 -18.422 -15.297 1 92.75 87 GLU A C 1
ATOM 689 O O . GLU A 1 87 ? 12.047 -17.328 -15.047 1 92.75 87 GLU A O 1
ATOM 694 N N . GLU A 1 88 ? 10.656 -18.609 -16.219 1 92.88 88 GLU A N 1
ATOM 695 C CA . GLU A 1 88 ? 10.203 -17.469 -17.016 1 92.88 88 GLU A CA 1
ATOM 696 C C . GLU A 1 88 ? 9.5 -16.438 -16.141 1 92.88 88 GLU A C 1
ATOM 698 O O . GLU A 1 88 ? 9.68 -15.227 -16.328 1 92.88 88 GLU A O 1
ATOM 703 N N . PHE A 1 89 ? 8.766 -16.984 -15.25 1 94.81 89 PHE A N 1
ATOM 704 C CA . PHE A 1 89 ? 8.102 -16.094 -14.305 1 94.81 89 PHE A CA 1
ATOM 705 C C . PHE A 1 89 ? 9.125 -15.336 -13.461 1 94.81 89 PHE A C 1
ATOM 707 O O . PHE A 1 89 ? 9.016 -14.125 -13.281 1 94.81 89 PHE A O 1
ATOM 714 N N . TRP A 1 90 ? 10.062 -15.93 -12.961 1 93.56 90 TRP A N 1
ATOM 715 C CA . TRP A 1 90 ? 11.031 -15.32 -12.062 1 93.56 90 TRP A CA 1
ATOM 716 C C . TRP A 1 90 ? 11.906 -14.312 -12.797 1 93.56 90 TRP A C 1
ATOM 718 O O . TRP A 1 90 ? 12.32 -13.305 -12.227 1 93.56 90 TRP A O 1
ATOM 728 N N . LYS A 1 91 ? 12.102 -14.57 -14.008 1 93.12 91 LYS A N 1
ATOM 729 C CA . LYS A 1 91 ? 12.812 -13.594 -14.828 1 93.12 91 LYS A CA 1
ATOM 730 C C . LYS A 1 91 ? 12.008 -12.297 -14.961 1 93.12 91 LYS A C 1
ATOM 732 O O . LYS A 1 91 ? 12.586 -11.211 -15 1 93.12 91 LYS A O 1
ATOM 737 N N . LEU A 1 92 ? 10.719 -12.469 -15.078 1 93.25 92 LEU A N 1
ATOM 738 C CA . LEU A 1 92 ? 9.852 -11.289 -15.117 1 93.25 92 LEU A CA 1
ATOM 739 C C . LEU A 1 92 ? 9.984 -10.484 -13.836 1 93.25 92 LEU A C 1
ATOM 741 O O . LEU A 1 92 ? 10.062 -9.25 -13.875 1 93.25 92 LEU A O 1
ATOM 745 N N . ILE A 1 93 ? 10.016 -11.156 -12.719 1 94.38 93 ILE A N 1
ATOM 746 C CA . ILE A 1 93 ? 10.164 -10.484 -11.43 1 94.38 93 ILE A CA 1
ATOM 747 C C . ILE A 1 93 ? 11.523 -9.797 -11.359 1 94.38 93 ILE A C 1
ATOM 749 O O . ILE A 1 93 ? 11.633 -8.672 -10.867 1 94.38 93 ILE A O 1
ATOM 753 N N . GLU A 1 94 ? 12.5 -10.469 -11.805 1 92.75 94 GLU A N 1
ATOM 754 C CA . GLU A 1 94 ? 13.828 -9.867 -11.859 1 92.75 94 GLU A CA 1
ATOM 755 C C . GLU A 1 94 ? 13.836 -8.602 -12.703 1 92.75 94 GLU A C 1
ATOM 757 O O . GLU A 1 94 ? 14.508 -7.621 -12.367 1 92.75 94 GLU A O 1
ATOM 762 N N . ASN A 1 95 ? 13.109 -8.625 -13.742 1 93.62 95 ASN A N 1
ATOM 763 C CA . ASN A 1 95 ? 13.016 -7.457 -14.609 1 93.62 95 ASN A CA 1
ATOM 764 C C . ASN A 1 95 ? 12.305 -6.297 -13.914 1 93.62 95 ASN A C 1
ATOM 766 O O . ASN A 1 95 ? 12.648 -5.133 -14.141 1 93.62 95 ASN A O 1
ATOM 770 N N . VAL A 1 96 ? 11.32 -6.633 -13.203 1 92.06 96 VAL A N 1
ATOM 771 C CA . VAL A 1 96 ? 10.672 -5.602 -12.398 1 92.06 96 VAL A CA 1
ATOM 772 C C . VAL A 1 96 ? 11.703 -4.957 -11.461 1 92.06 96 VAL A C 1
ATOM 774 O O . VAL A 1 96 ? 11.734 -3.732 -11.32 1 92.06 96 VAL A O 1
ATOM 777 N N . GLY A 1 97 ? 12.5 -5.793 -10.805 1 93.5 97 GLY A N 1
ATOM 778 C CA . GLY A 1 97 ? 13.594 -5.281 -9.992 1 93.5 97 GLY A CA 1
ATOM 779 C C . GLY A 1 97 ? 14.562 -4.414 -10.773 1 93.5 97 GLY A C 1
ATOM 780 O O . GLY A 1 97 ? 15.016 -3.379 -10.281 1 93.5 97 GLY A O 1
ATOM 781 N N . TYR A 1 98 ? 14.859 -4.891 -11.953 1 94.12 98 TYR A N 1
ATOM 782 C CA . TYR A 1 98 ? 15.773 -4.141 -12.812 1 94.12 98 TYR A CA 1
ATOM 783 C C . TYR A 1 98 ? 15.219 -2.752 -13.109 1 94.12 98 TYR A C 1
ATOM 785 O O . TYR A 1 98 ? 15.945 -1.759 -13.031 1 94.12 98 TYR A O 1
ATOM 793 N N . GLU A 1 99 ? 13.977 -2.701 -13.469 1 92.88 99 GLU A N 1
ATOM 794 C CA . GLU A 1 99 ? 13.336 -1.421 -13.75 1 92.88 99 GLU A CA 1
ATOM 795 C C . GLU A 1 99 ? 13.367 -0.504 -12.531 1 92.88 99 GLU A C 1
ATOM 797 O O . GLU A 1 99 ? 13.609 0.699 -12.656 1 92.88 99 GLU A O 1
ATOM 802 N N . LEU A 1 100 ? 13.148 -1.03 -11.43 1 92.38 100 LEU A N 1
ATOM 803 C CA . LEU A 1 100 ? 13.273 -0.271 -10.188 1 92.38 100 LEU A CA 1
ATOM 804 C C . LEU A 1 100 ? 14.695 0.266 -10.023 1 92.38 100 LEU A C 1
ATOM 806 O O . LEU A 1 100 ? 14.883 1.432 -9.664 1 92.38 100 LEU A O 1
ATOM 810 N N . GLY A 1 101 ? 15.625 -0.583 -10.258 1 93.81 101 GLY A N 1
ATOM 811 C CA . GLY A 1 101 ? 17.016 -0.169 -10.18 1 93.81 101 GLY A CA 1
ATOM 812 C C . GLY A 1 101 ? 17.359 0.971 -11.117 1 93.81 101 GLY A C 1
ATOM 813 O O . GLY A 1 101 ? 18.094 1.887 -10.758 1 93.81 101 GLY A O 1
ATOM 814 N N . VAL A 1 102 ? 16.828 0.897 -12.289 1 93.19 102 VAL A N 1
ATOM 815 C CA . VAL A 1 102 ? 17.047 1.955 -13.273 1 93.19 102 VAL A CA 1
ATOM 816 C C . VAL A 1 102 ? 16.5 3.277 -12.734 1 93.19 102 VAL A C 1
ATOM 818 O O . VAL A 1 102 ? 17.156 4.312 -12.82 1 93.19 102 VAL A O 1
ATOM 821 N N . GLU A 1 103 ? 15.305 3.203 -12.242 1 88.81 103 GLU A N 1
ATOM 822 C CA . GLU A 1 103 ? 14.703 4.398 -11.664 1 88.81 103 GLU A CA 1
ATOM 823 C C . GLU A 1 103 ? 15.562 4.957 -10.531 1 88.81 103 GLU A C 1
ATOM 825 O O . GLU A 1 103 ? 15.766 6.168 -10.438 1 88.81 103 GLU A O 1
ATOM 830 N N . MET A 1 104 ? 16.031 4.117 -9.695 1 87.56 104 MET A N 1
ATOM 831 C CA . MET A 1 104 ? 16.875 4.516 -8.57 1 87.56 104 MET A CA 1
ATOM 832 C C . MET A 1 104 ? 18.172 5.145 -9.062 1 87.56 104 MET A C 1
ATOM 834 O O . MET A 1 104 ? 18.609 6.18 -8.539 1 87.56 104 MET A O 1
ATOM 838 N N . LYS A 1 105 ? 18.719 4.523 -9.977 1 90.75 105 LYS A N 1
ATOM 839 C CA . LYS A 1 105 ? 19.969 5.004 -10.547 1 90.75 105 LYS A CA 1
ATOM 840 C C . LYS A 1 105 ? 19.812 6.395 -11.148 1 90.75 105 LYS A C 1
ATOM 842 O O . LYS A 1 105 ? 20.672 7.266 -10.969 1 90.75 105 LYS A O 1
ATOM 847 N N . LEU A 1 106 ? 18.734 6.559 -11.852 1 88.56 106 LEU A N 1
ATOM 848 C CA . LEU A 1 106 ? 18.469 7.836 -12.5 1 88.56 106 LEU A CA 1
ATOM 849 C C . LEU A 1 106 ? 18.297 8.945 -11.469 1 88.56 106 LEU A C 1
ATOM 851 O O . LEU A 1 106 ? 18.625 10.102 -11.734 1 88.56 106 LEU A O 1
ATOM 855 N N . LYS A 1 107 ? 17.953 8.633 -10.328 1 86.38 107 LYS A N 1
ATOM 856 C CA . LYS A 1 107 ? 17.75 9.594 -9.25 1 86.38 107 LYS A CA 1
ATOM 857 C C . LYS A 1 107 ? 19.031 9.758 -8.43 1 86.38 107 LYS A C 1
ATOM 859 O O . LYS A 1 107 ? 19.062 10.555 -7.488 1 86.38 107 LYS A O 1
ATOM 864 N N . GLY A 1 108 ? 20.031 8.977 -8.695 1 91.38 108 GLY A N 1
ATOM 865 C CA . GLY A 1 108 ? 21.297 9.023 -7.969 1 91.38 108 GLY A CA 1
ATOM 866 C C . GLY A 1 108 ? 21.234 8.297 -6.637 1 91.38 108 GLY A C 1
ATOM 867 O O . GLY A 1 108 ? 22.016 8.602 -5.73 1 91.38 108 GLY A O 1
ATOM 868 N N . PHE A 1 109 ? 20.359 7.453 -6.57 1 86.75 109 PHE A N 1
ATOM 869 C CA . PHE A 1 109 ? 20.156 6.727 -5.32 1 86.75 109 PHE A CA 1
ATOM 870 C C . PHE A 1 109 ? 21.031 5.477 -5.281 1 86.75 109 PHE A C 1
ATOM 872 O O . PHE A 1 109 ? 21.453 4.977 -6.324 1 86.75 109 PHE A O 1
ATOM 879 N N . GLY A 1 110 ? 21.359 5.02 -3.988 1 89.38 110 GLY A N 1
ATOM 880 C CA . GLY A 1 110 ? 22.141 3.816 -3.777 1 89.38 110 GLY A CA 1
ATOM 881 C C . GLY A 1 110 ? 21.391 2.738 -3.016 1 89.38 110 GLY A C 1
ATOM 882 O O . GLY A 1 110 ? 20.172 2.68 -3.059 1 89.38 110 GLY A O 1
ATOM 883 N N . LEU A 1 111 ? 22.172 1.865 -2.396 1 89.25 111 LEU A N 1
ATOM 884 C CA . LEU A 1 111 ? 21.625 0.702 -1.709 1 89.25 111 LEU A CA 1
ATOM 885 C C . LEU A 1 111 ? 20.703 1.128 -0.567 1 89.25 111 LEU A C 1
ATOM 887 O O . LEU A 1 111 ? 19.656 0.526 -0.356 1 89.25 111 LEU A O 1
ATOM 891 N N . ASP A 1 112 ? 21.094 2.186 0.099 1 86.19 112 ASP A N 1
ATOM 892 C CA . ASP A 1 112 ? 20.297 2.674 1.214 1 86.19 112 ASP A CA 1
ATOM 893 C C . ASP A 1 112 ? 18.891 3.061 0.752 1 86.19 112 ASP A C 1
ATOM 895 O O . ASP A 1 112 ? 17.891 2.66 1.363 1 86.19 112 ASP A O 1
ATOM 899 N N . GLU A 1 113 ? 18.844 3.793 -0.267 1 85.94 113 GLU A N 1
ATOM 900 C CA . GLU A 1 113 ? 17.562 4.262 -0.787 1 85.94 113 GLU A CA 1
ATOM 901 C C . GLU A 1 113 ? 16.75 3.107 -1.355 1 85.94 113 GLU A C 1
ATOM 903 O O . GLU A 1 113 ? 15.523 3.094 -1.236 1 85.94 113 GLU A O 1
ATOM 908 N N . LEU A 1 114 ? 17.391 2.189 -1.969 1 91.75 114 LEU A N 1
ATOM 909 C CA . LEU A 1 114 ? 16.703 1.012 -2.492 1 91.75 114 LEU A CA 1
ATOM 910 C C . LEU A 1 114 ? 16.016 0.236 -1.371 1 91.75 114 LEU A C 1
ATOM 912 O O . LEU A 1 114 ? 14.836 -0.101 -1.473 1 91.75 114 LEU A O 1
ATOM 916 N N . LEU A 1 115 ? 16.781 -0.029 -0.338 1 89.75 115 LEU A N 1
ATOM 917 C CA . LEU A 1 115 ? 16.234 -0.805 0.773 1 89.75 115 LEU A CA 1
ATOM 918 C C . LEU A 1 115 ? 15.133 -0.033 1.491 1 89.75 115 LEU A C 1
ATOM 920 O O . LEU A 1 115 ? 14.148 -0.622 1.939 1 89.75 115 LEU A O 1
ATOM 924 N N . GLU A 1 116 ? 15.32 1.222 1.594 1 86.5 116 GLU A N 1
ATOM 925 C CA . GLU A 1 116 ? 14.266 2.051 2.176 1 86.5 116 GLU A CA 1
ATOM 926 C C . GLU A 1 116 ? 12.992 1.994 1.34 1 86.5 116 GLU A C 1
ATOM 928 O O . GLU A 1 116 ? 11.891 1.933 1.885 1 86.5 116 GLU A O 1
ATOM 933 N N . HIS A 1 117 ? 13.156 2.057 0.083 1 88.12 117 HIS A N 1
ATOM 934 C CA . HIS A 1 117 ? 12.039 1.944 -0.84 1 88.12 117 HIS A CA 1
ATOM 935 C C . HIS A 1 117 ? 11.273 0.641 -0.625 1 88.12 117 HIS A C 1
ATOM 937 O O . HIS A 1 117 ? 10.039 0.631 -0.626 1 88.12 117 HIS A O 1
ATOM 943 N N . MET A 1 118 ? 11.938 -0.418 -0.441 1 90.44 118 MET A N 1
ATOM 944 C CA . MET A 1 118 ? 11.312 -1.726 -0.241 1 90.44 118 MET A CA 1
ATOM 945 C C . MET A 1 118 ? 10.711 -1.835 1.156 1 90.44 118 MET A C 1
ATOM 947 O O . MET A 1 118 ? 9.688 -2.494 1.347 1 90.44 118 MET A O 1
ATOM 951 N N . ARG A 1 119 ? 11.383 -1.205 2.076 1 87.19 119 ARG A N 1
ATOM 952 C CA . ARG A 1 119 ? 10.859 -1.185 3.439 1 87.19 119 ARG A CA 1
ATOM 953 C C . ARG A 1 119 ? 9.516 -0.467 3.502 1 87.19 119 ARG A C 1
ATOM 955 O O . ARG A 1 119 ? 8.586 -0.945 4.152 1 87.19 119 ARG A O 1
ATOM 962 N N . ILE A 1 120 ? 9.375 0.631 2.85 1 81.81 120 ILE A N 1
ATOM 963 C CA . ILE A 1 120 ? 8.141 1.417 2.838 1 81.81 120 ILE A CA 1
ATOM 964 C C . ILE A 1 120 ? 7.004 0.585 2.254 1 81.81 120 ILE A C 1
ATOM 966 O O . ILE A 1 120 ? 5.855 0.696 2.693 1 81.81 120 ILE A O 1
ATOM 970 N N . LYS A 1 121 ? 7.324 -0.255 1.352 1 86.38 121 LYS A N 1
ATOM 971 C CA . LYS A 1 121 ? 6.332 -1.123 0.725 1 86.38 121 LYS A CA 1
ATOM 972 C C . LYS A 1 121 ? 6.066 -2.361 1.577 1 86.38 121 LYS A C 1
ATOM 974 O O . LYS A 1 121 ? 5.273 -3.225 1.196 1 86.38 121 LYS A O 1
ATOM 979 N N . ASN A 1 122 ? 6.766 -2.475 2.658 1 88.12 122 ASN A N 1
ATOM 980 C CA . ASN A 1 122 ? 6.637 -3.566 3.617 1 88.12 122 ASN A CA 1
ATOM 981 C C . ASN A 1 122 ? 7.031 -4.902 2.998 1 88.12 122 ASN A C 1
ATOM 983 O O . ASN A 1 122 ? 6.426 -5.934 3.301 1 88.12 122 ASN A O 1
ATOM 987 N N . LEU A 1 123 ? 7.961 -4.867 2.154 1 90.5 123 LEU A N 1
ATOM 988 C CA . LEU A 1 123 ? 8.5 -6.094 1.572 1 90.5 123 LEU A CA 1
ATOM 989 C C . LEU A 1 123 ? 9.586 -6.688 2.461 1 90.5 123 LEU A C 1
ATOM 991 O O . LEU A 1 123 ? 9.797 -7.902 2.461 1 90.5 123 LEU A O 1
ATOM 995 N N . LEU A 1 124 ? 10.258 -5.809 3.148 1 87.88 124 LEU A N 1
ATOM 996 C CA . LEU A 1 124 ? 11.328 -6.211 4.055 1 87.88 124 LEU A CA 1
ATOM 997 C C . LEU A 1 124 ? 11.586 -5.133 5.102 1 87.88 124 LEU A C 1
ATOM 999 O O . LEU A 1 124 ? 11.094 -4.008 4.977 1 87.88 124 LEU A O 1
ATOM 1003 N N . ASN A 1 125 ? 12.211 -5.539 6.18 1 83.56 125 ASN A N 1
ATOM 1004 C CA . ASN A 1 125 ? 12.898 -4.645 7.105 1 83.56 125 ASN A CA 1
ATOM 1005 C C . ASN A 1 125 ? 14.406 -4.852 7.059 1 83.56 125 ASN A C 1
ATOM 1007 O O . ASN A 1 125 ? 14.891 -5.867 6.551 1 83.56 125 ASN A O 1
ATOM 1011 N N . TYR A 1 126 ? 15.109 -3.725 7.473 1 85.44 126 TYR A N 1
ATOM 1012 C CA . TYR A 1 126 ? 16.547 -3.922 7.469 1 85.44 126 TYR A CA 1
ATOM 1013 C C . TYR A 1 126 ? 17.219 -3.08 8.547 1 85.44 126 TYR A C 1
ATOM 1015 O O . TYR A 1 126 ? 16.641 -2.104 9.031 1 85.44 126 TYR A O 1
ATOM 1023 N N . SER A 1 127 ? 18.312 -3.588 9.031 1 82.38 127 SER A N 1
ATOM 1024 C CA . SER A 1 127 ? 19.25 -2.83 9.859 1 82.38 127 SER A CA 1
ATOM 1025 C C . SER A 1 127 ? 20.609 -2.695 9.172 1 82.38 127 SER A C 1
ATOM 1027 O O . SER A 1 127 ? 20.953 -3.502 8.312 1 82.38 127 SER A O 1
ATOM 1029 N N . ARG A 1 128 ? 21.188 -1.571 9.492 1 83.12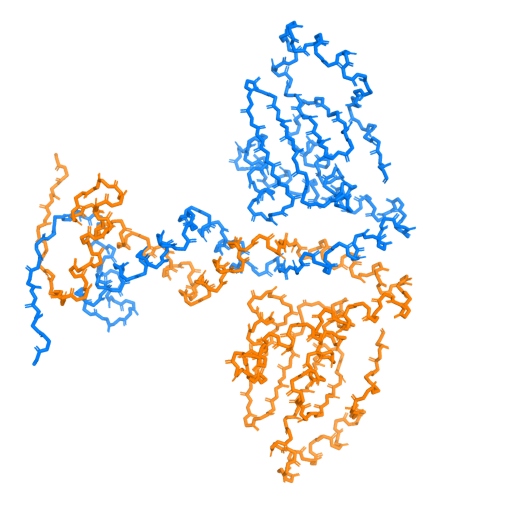 128 ARG A N 1
ATOM 1030 C CA . ARG A 1 128 ? 22.469 -1.302 8.852 1 83.12 128 ARG A CA 1
ATOM 1031 C C . ARG A 1 128 ? 23.547 -0.944 9.883 1 83.12 128 ARG A C 1
ATOM 1033 O O . ARG A 1 128 ? 23.297 -0.14 10.781 1 83.12 128 ARG A O 1
ATOM 1040 N N . GLU A 1 129 ? 24.625 -1.622 9.781 1 75 129 GLU A N 1
ATOM 1041 C CA . GLU A 1 129 ? 25.812 -1.292 10.547 1 75 129 GLU A CA 1
ATOM 1042 C C . GLU A 1 129 ? 27.062 -1.334 9.68 1 75 129 GLU A C 1
ATOM 1044 O O . GLU A 1 129 ? 27.531 -2.412 9.297 1 75 129 GLU A O 1
ATOM 1049 N N . GLY A 1 130 ? 27.766 -0.25 9.469 1 75.06 130 GLY A N 1
ATOM 1050 C CA . GLY A 1 130 ? 29.047 -0.182 8.797 1 75.06 130 GLY A CA 1
ATOM 1051 C C . GLY A 1 130 ? 29.031 -0.818 7.422 1 75.06 130 GLY A C 1
ATOM 1052 O O . GLY A 1 130 ? 29.922 -1.613 7.09 1 75.06 130 GLY A O 1
ATOM 1053 N N . GLY A 1 131 ? 28.016 -0.776 6.645 1 78.12 131 GLY A N 1
ATOM 1054 C CA . GLY A 1 131 ? 27.938 -1.324 5.301 1 78.12 131 GLY A CA 1
ATOM 1055 C C . GLY A 1 131 ? 27.312 -2.709 5.258 1 78.12 131 GLY A C 1
ATOM 1056 O O . GLY A 1 131 ? 27.219 -3.32 4.191 1 78.12 131 GLY A O 1
ATOM 1057 N N . ILE A 1 132 ? 27.078 -3.24 6.406 1 81.19 132 ILE A N 1
ATOM 1058 C CA . ILE A 1 132 ? 26.391 -4.52 6.512 1 81.19 132 ILE A CA 1
ATOM 1059 C C . ILE A 1 132 ? 24.891 -4.281 6.715 1 81.19 132 ILE A C 1
ATOM 1061 O O . ILE A 1 132 ? 24.5 -3.533 7.609 1 81.19 132 ILE A O 1
ATOM 1065 N N . TYR A 1 133 ? 24.234 -4.871 5.809 1 85.31 133 TYR 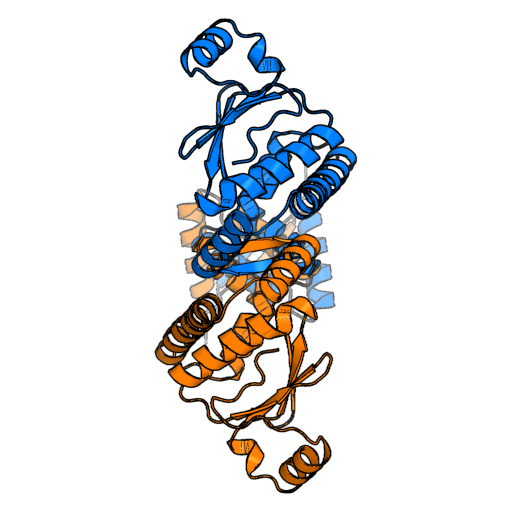A N 1
ATOM 1066 C CA . TYR A 1 133 ? 22.781 -4.77 5.887 1 85.31 133 TYR A CA 1
ATOM 1067 C C . TYR A 1 133 ? 22.156 -6.117 6.234 1 85.31 133 TYR A C 1
ATOM 1069 O O . TYR A 1 133 ? 22.422 -7.121 5.566 1 85.31 133 TYR A O 1
ATOM 1077 N N . ILE A 1 134 ? 21.406 -6.156 7.273 1 85.12 134 ILE A N 1
ATOM 1078 C CA . ILE A 1 134 ? 20.672 -7.355 7.648 1 85.12 134 ILE A CA 1
ATOM 1079 C C . ILE A 1 134 ? 19.188 -7.18 7.312 1 85.12 134 ILE A C 1
ATOM 1081 O O . ILE A 1 134 ? 18.516 -6.344 7.906 1 85.12 134 ILE A O 1
ATOM 1085 N N . LEU A 1 135 ? 18.812 -7.98 6.371 1 88.44 135 LEU A N 1
ATOM 1086 C CA . LEU A 1 135 ? 17.438 -7.906 5.918 1 88.44 135 LEU A CA 1
ATOM 1087 C C . LEU A 1 135 ? 16.562 -8.922 6.648 1 88.44 135 LEU A C 1
ATOM 1089 O O . LEU A 1 135 ? 16.953 -10.078 6.812 1 88.44 135 LEU A O 1
ATOM 1093 N N . THR A 1 136 ? 15.461 -8.461 7.133 1 86.56 136 THR A N 1
ATOM 1094 C CA . THR A 1 136 ? 14.414 -9.32 7.668 1 86.56 136 THR A CA 1
ATOM 1095 C C . THR A 1 136 ? 13.172 -9.273 6.785 1 86.56 136 THR A C 1
ATOM 1097 O O . THR A 1 136 ? 12.562 -8.211 6.609 1 86.56 136 THR A O 1
ATOM 1100 N N . LEU A 1 137 ? 12.906 -10.414 6.246 1 85.94 137 LEU A N 1
ATOM 1101 C CA . LEU A 1 137 ? 11.758 -10.461 5.348 1 85.94 137 LEU A CA 1
ATOM 1102 C C . LEU A 1 137 ? 10.461 -10.57 6.137 1 85.94 137 LEU A C 1
ATOM 1104 O O . LEU A 1 137 ? 10.438 -11.133 7.234 1 85.94 137 LEU A O 1
ATOM 1108 N N . VAL A 1 138 ? 9.453 -9.992 5.59 1 81.19 138 VAL A N 1
ATOM 1109 C CA . VAL A 1 138 ? 8.164 -9.953 6.266 1 81.19 138 VAL A CA 1
ATOM 1110 C C . VAL A 1 138 ? 7.547 -11.344 6.293 1 81.19 138 VAL A C 1
ATOM 1112 O O . VAL A 1 138 ? 6.809 -11.688 7.219 1 81.19 138 VAL A O 1
ATOM 1115 N N . SER A 1 139 ? 7.844 -12.141 5.305 1 81.5 139 SER A N 1
ATOM 1116 C CA . SER A 1 139 ? 7.391 -13.531 5.246 1 81.5 139 SER A CA 1
ATOM 1117 C C . SER A 1 139 ? 8.406 -14.414 4.527 1 81.5 139 SER A C 1
ATOM 1119 O O . SER A 1 139 ? 9.094 -13.953 3.611 1 81.5 139 SER A O 1
ATOM 1121 N N . ARG A 1 140 ? 8.422 -15.648 4.996 1 82.44 140 ARG A N 1
ATOM 1122 C CA . ARG A 1 140 ? 9.289 -16.609 4.332 1 82.44 140 ARG A CA 1
ATOM 1123 C C . ARG A 1 140 ? 8.891 -16.797 2.871 1 82.44 140 ARG A C 1
ATOM 1125 O O . ARG A 1 140 ? 9.75 -17 2.01 1 82.44 140 ARG A O 1
ATOM 1132 N N . SER A 1 141 ? 7.68 -16.688 2.607 1 87.75 141 SER A N 1
ATOM 1133 C CA . SER A 1 141 ? 7.152 -16.875 1.261 1 87.75 141 SER A CA 1
ATOM 1134 C C . SER A 1 141 ? 7.672 -15.812 0.306 1 87.75 141 SER A C 1
ATOM 1136 O O . SER A 1 141 ? 7.707 -16.016 -0.909 1 87.75 141 SER A O 1
ATOM 1138 N N . ALA A 1 142 ? 8.117 -14.695 0.884 1 89.31 142 ALA A N 1
ATOM 1139 C CA . ALA A 1 142 ? 8.516 -13.57 0.043 1 89.31 142 ALA A CA 1
ATOM 1140 C C . ALA A 1 142 ? 9.992 -13.656 -0.332 1 89.31 142 ALA A C 1
ATOM 1142 O O . ALA A 1 142 ? 10.484 -12.875 -1.147 1 89.31 142 ALA A O 1
ATOM 1143 N N . THR A 1 143 ? 10.688 -14.586 0.15 1 86.88 143 THR A N 1
ATOM 1144 C CA . THR A 1 143 ? 12.141 -14.656 0.016 1 86.88 143 THR A CA 1
ATOM 1145 C C . THR A 1 143 ? 12.547 -14.664 -1.454 1 86.88 143 THR A C 1
ATOM 11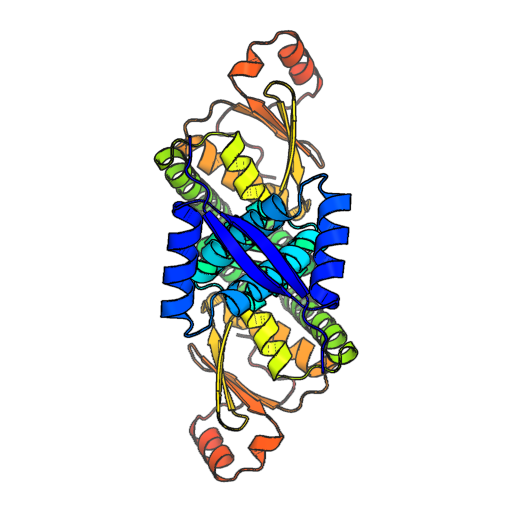47 O O . THR A 1 143 ? 13.336 -13.828 -1.887 1 86.88 143 THR A O 1
ATOM 1150 N N . ASN A 1 144 ? 11.961 -15.539 -2.215 1 89.06 144 ASN A N 1
ATOM 1151 C CA . ASN A 1 144 ? 12.336 -15.648 -3.621 1 89.06 144 ASN A CA 1
ATOM 1152 C C . ASN A 1 144 ? 12.016 -14.375 -4.391 1 89.06 144 ASN A C 1
ATOM 1154 O O . ASN A 1 144 ? 12.812 -13.93 -5.215 1 89.06 144 ASN A O 1
ATOM 1158 N N . MET A 1 145 ? 10.938 -13.883 -4.168 1 92.75 145 MET A N 1
ATOM 1159 C CA . MET A 1 145 ? 10.5 -12.68 -4.867 1 92.75 145 MET A CA 1
ATOM 1160 C C . MET A 1 145 ? 11.43 -11.508 -4.559 1 92.75 145 MET A C 1
ATOM 1162 O O . MET A 1 145 ? 11.891 -10.82 -5.473 1 92.75 145 MET A O 1
ATOM 1166 N N . VAL A 1 146 ? 11.719 -11.273 -3.291 1 90.81 146 VAL A N 1
ATOM 1167 C CA . VAL A 1 146 ? 12.547 -10.148 -2.871 1 90.81 146 VAL A CA 1
ATOM 1168 C C . VAL A 1 146 ? 13.961 -10.32 -3.418 1 90.81 146 VAL A C 1
ATOM 1170 O O . VAL A 1 146 ? 14.555 -9.359 -3.92 1 90.81 146 VAL A O 1
ATOM 1173 N N . MET A 1 147 ? 14.43 -11.508 -3.359 1 89.19 147 MET A N 1
ATOM 1174 C CA . MET A 1 147 ? 15.789 -11.766 -3.834 1 89.19 147 MET A CA 1
ATOM 1175 C C . MET A 1 147 ? 15.891 -11.547 -5.34 1 89.19 147 MET A C 1
ATOM 1177 O O . MET A 1 147 ? 16.875 -11 -5.824 1 89.19 147 MET A O 1
ATOM 1181 N N . ARG A 1 148 ? 14.914 -11.961 -6.055 1 90.44 148 ARG A N 1
ATOM 1182 C CA . ARG A 1 148 ? 14.898 -11.75 -7.496 1 90.44 148 ARG A CA 1
ATOM 1183 C C . ARG A 1 148 ? 14.82 -10.258 -7.828 1 90.44 148 ARG A C 1
ATOM 1185 O O . ARG A 1 148 ? 15.492 -9.789 -8.75 1 90.44 148 ARG A O 1
ATOM 1192 N N . MET A 1 149 ? 14.031 -9.57 -7.117 1 94.06 149 MET A N 1
ATOM 1193 C CA . MET A 1 149 ? 13.938 -8.133 -7.32 1 94.06 149 MET A CA 1
ATOM 1194 C C . MET A 1 149 ? 15.266 -7.453 -7.023 1 94.06 149 MET A C 1
ATOM 1196 O O . MET A 1 149 ? 15.703 -6.578 -7.773 1 94.06 149 MET A O 1
ATOM 1200 N N . LEU A 1 150 ? 15.875 -7.879 -5.93 1 91.5 150 LEU A N 1
ATOM 1201 C CA . LEU A 1 150 ? 17.156 -7.293 -5.559 1 91.5 150 LEU A CA 1
ATOM 1202 C C . LEU A 1 150 ? 18.219 -7.594 -6.609 1 91.5 150 LEU A C 1
ATOM 1204 O O . LEU A 1 150 ? 19.016 -6.719 -6.961 1 91.5 150 LEU A O 1
ATOM 1208 N N . ARG A 1 151 ? 18.188 -8.75 -7.055 1 90.44 151 ARG A N 1
ATOM 1209 C CA . ARG A 1 151 ? 19.141 -9.125 -8.102 1 90.44 151 ARG A CA 1
ATOM 1210 C C . ARG A 1 151 ? 19 -8.219 -9.32 1 90.44 151 ARG A C 1
ATOM 1212 O O . ARG A 1 151 ? 20 -7.727 -9.844 1 90.44 151 ARG A O 1
ATOM 1219 N N . GLY A 1 152 ? 17.828 -8.031 -9.766 1 91.88 152 GLY A N 1
ATOM 1220 C CA . GLY A 1 152 ? 17.578 -7.125 -10.875 1 91.88 152 GLY A CA 1
ATOM 1221 C C . GLY A 1 152 ? 18 -5.699 -10.586 1 91.88 152 GLY A C 1
ATOM 1222 O O . GLY A 1 152 ? 18.672 -5.07 -11.406 1 91.88 152 GLY A O 1
ATOM 1223 N N . ALA A 1 153 ? 17.641 -5.258 -9.461 1 93.19 153 ALA A N 1
ATOM 1224 C CA . ALA A 1 153 ? 17.953 -3.881 -9.086 1 93.19 153 ALA A CA 1
ATOM 1225 C C . ALA A 1 153 ? 19.453 -3.672 -8.984 1 93.19 153 ALA A C 1
ATOM 1227 O O . ALA A 1 153 ? 19.984 -2.654 -9.438 1 93.19 153 ALA A O 1
ATOM 1228 N N . PHE A 1 154 ? 20.141 -4.652 -8.359 1 91.69 154 PHE A N 1
ATOM 1229 C CA . PHE A 1 154 ? 21.594 -4.562 -8.211 1 91.69 154 PHE A CA 1
ATOM 1230 C C . PHE A 1 154 ? 22.266 -4.488 -9.57 1 91.69 154 PHE A C 1
ATOM 1232 O O . PHE A 1 154 ? 23.219 -3.721 -9.75 1 91.69 154 PHE A O 1
ATOM 1239 N N . ARG A 1 155 ? 21.797 -5.277 -10.43 1 91.94 155 ARG A N 1
ATOM 1240 C CA . ARG A 1 155 ? 22.344 -5.273 -11.781 1 91.94 155 ARG A CA 1
ATOM 1241 C C . ARG A 1 155 ? 22.188 -3.908 -12.438 1 91.94 155 ARG A C 1
ATOM 1243 O O . ARG A 1 155 ? 23.141 -3.361 -13 1 91.94 155 ARG A O 1
ATOM 1250 N N . ALA A 1 156 ? 21.062 -3.348 -12.367 1 91.69 156 ALA A N 1
ATOM 1251 C CA . ALA A 1 156 ? 20.781 -2.055 -12.984 1 91.69 156 ALA A CA 1
ATOM 1252 C C . ALA A 1 156 ? 21.594 -0.943 -12.328 1 91.69 156 ALA A C 1
ATOM 1254 O O . ALA A 1 156 ? 22.062 -0.027 -13 1 91.69 156 ALA A O 1
ATOM 1255 N N . MET A 1 157 ? 21.75 -1.068 -11.055 1 93.19 157 MET A N 1
ATOM 1256 C CA . MET A 1 157 ? 22.391 -0.013 -10.281 1 93.19 157 MET A CA 1
ATOM 1257 C C . MET A 1 157 ? 23.891 -0.238 -10.211 1 93.19 157 MET A C 1
ATOM 1259 O O . MET A 1 157 ? 24.641 0.62 -9.719 1 93.19 157 MET A O 1
ATOM 1263 N N . GLN A 1 158 ? 24.281 -1.389 -10.688 1 90.56 158 GLN A N 1
ATOM 1264 C CA . GLN A 1 158 ? 25.688 -1.769 -10.648 1 90.56 158 GLN A CA 1
ATOM 1265 C C . GLN A 1 158 ? 26.219 -1.78 -9.211 1 90.56 158 GLN A C 1
ATOM 1267 O O . GLN A 1 158 ? 27.266 -1.201 -8.922 1 90.56 158 GLN A O 1
ATOM 1272 N N . ILE A 1 159 ? 25.391 -2.27 -8.391 1 87.62 159 ILE A N 1
ATOM 1273 C CA . ILE A 1 159 ? 25.766 -2.439 -6.992 1 87.62 159 ILE A CA 1
ATOM 1274 C C . ILE A 1 159 ? 26.609 -3.705 -6.84 1 87.62 159 ILE A C 1
ATOM 1276 O O . ILE A 1 159 ? 26.188 -4.793 -7.234 1 87.62 159 ILE A O 1
ATOM 1280 N N . GLU A 1 160 ? 27.75 -3.469 -6.309 1 83.56 160 GLU A N 1
ATOM 1281 C CA . GLU A 1 160 ? 28.609 -4.598 -5.98 1 83.56 160 GLU A CA 1
ATOM 1282 C C . GLU A 1 160 ? 28.484 -4.98 -4.508 1 83.56 160 GLU A C 1
ATOM 1284 O O . GLU A 1 160 ? 28.906 -4.23 -3.629 1 83.56 160 GLU A O 1
ATOM 1289 N N . ALA A 1 161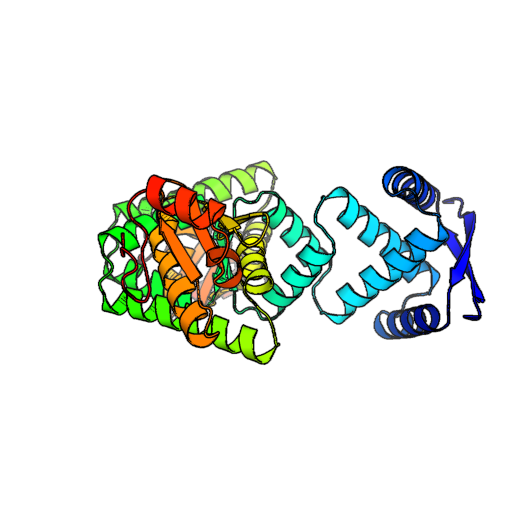 ? 27.797 -6.125 -4.297 1 80.56 161 ALA A N 1
ATOM 1290 C CA . ALA A 1 161 ? 27.562 -6.578 -2.93 1 80.56 161 ALA A CA 1
ATOM 1291 C C . ALA A 1 161 ? 27.516 -8.102 -2.857 1 80.56 161 ALA A C 1
ATOM 1293 O O . ALA A 1 161 ? 27.266 -8.773 -3.865 1 80.56 161 ALA A O 1
ATOM 1294 N N . GLU A 1 162 ? 27.938 -8.547 -1.723 1 78.5 162 GLU A N 1
ATOM 1295 C CA . GLU A 1 162 ? 27.734 -9.961 -1.439 1 78.5 162 GLU A CA 1
ATOM 1296 C C . GLU A 1 162 ? 26.422 -10.195 -0.694 1 78.5 162 GLU A C 1
ATOM 1298 O O . GLU A 1 162 ? 26.078 -9.445 0.219 1 78.5 162 GLU A O 1
ATOM 1303 N N . VAL A 1 163 ? 25.688 -11.156 -1.228 1 78.56 163 VAL A N 1
ATOM 1304 C CA . VAL A 1 163 ? 24.406 -11.492 -0.609 1 78.56 163 VAL A CA 1
ATOM 1305 C C . VAL A 1 163 ? 24.484 -12.875 0.022 1 78.56 163 VAL A C 1
ATOM 1307 O O . VAL A 1 163 ? 24.828 -13.852 -0.651 1 78.56 163 VAL A O 1
ATOM 1310 N N . ILE A 1 164 ? 24.172 -12.938 1.315 1 76 164 ILE A N 1
ATOM 1311 C CA . ILE A 1 164 ? 24.219 -14.188 2.07 1 76 164 ILE A CA 1
ATOM 1312 C C . ILE A 1 164 ? 22.828 -14.547 2.576 1 76 164 ILE A C 1
ATOM 1314 O O . ILE A 1 164 ? 22.344 -13.961 3.553 1 76 164 ILE A O 1
ATOM 1318 N N . PRO A 1 165 ? 22.203 -15.539 1.929 1 71 165 PRO A N 1
ATOM 1319 C CA . PRO A 1 165 ? 20.859 -15.93 2.361 1 71 165 PRO A CA 1
ATOM 1320 C C . PRO A 1 165 ? 20.875 -16.734 3.66 1 71 165 PRO A C 1
ATOM 1322 O O . PRO A 1 165 ? 21.766 -17.547 3.877 1 71 165 PRO A O 1
ATOM 1325 N N . GLY A 1 166 ? 20.016 -16.25 4.637 1 65.44 166 GLY A N 1
ATOM 1326 C CA . GLY A 1 166 ? 19.75 -17.062 5.812 1 65.44 166 GLY A CA 1
ATOM 1327 C C . GLY A 1 166 ? 18.359 -17.656 5.832 1 65.44 166 GLY A C 1
ATOM 1328 O O . GLY A 1 166 ? 17.672 -17.672 4.809 1 65.44 166 GLY A O 1
ATOM 1329 N N . VAL A 1 167 ? 18 -18.359 6.879 1 55.72 167 VAL A N 1
ATOM 1330 C CA . VAL A 1 167 ? 16.688 -18.984 7.004 1 55.72 167 VAL A CA 1
ATOM 1331 C C . VAL A 1 167 ? 15.609 -17.906 7.023 1 55.72 167 VAL A C 1
ATOM 1333 O O . VAL A 1 167 ? 14.617 -18 6.301 1 55.72 167 VAL A O 1
ATOM 1336 N N . ARG A 1 168 ? 15.867 -16.875 7.859 1 60.25 168 ARG A N 1
ATOM 1337 C CA . ARG A 1 168 ? 14.852 -15.844 8 1 60.25 168 ARG A CA 1
ATOM 1338 C C . ARG A 1 168 ? 15.422 -14.461 7.691 1 60.25 168 ARG A C 1
ATOM 1340 O O . ARG A 1 168 ? 14.695 -13.469 7.684 1 60.25 168 ARG A O 1
ATOM 1347 N N . LYS A 1 169 ? 16.734 -14.547 7.402 1 73.94 169 LYS A N 1
ATOM 1348 C CA . LYS A 1 169 ? 17.422 -13.273 7.195 1 73.94 169 LYS A CA 1
ATOM 1349 C C . LYS A 1 169 ? 18.344 -13.336 5.977 1 73.94 169 LYS A C 1
ATOM 1351 O O . LYS A 1 169 ? 18.812 -14.414 5.602 1 73.94 169 LYS A O 1
ATOM 1356 N N . VAL A 1 170 ? 18.469 -12.188 5.336 1 75.06 170 VAL A N 1
ATOM 1357 C CA . VAL A 1 170 ? 19.422 -12.023 4.242 1 75.06 170 VAL A CA 1
ATOM 1358 C C . VAL A 1 170 ? 20.422 -10.93 4.602 1 75.06 170 VAL A C 1
ATOM 1360 O O . VAL A 1 170 ? 20.047 -9.852 5.062 1 75.06 170 VAL A O 1
ATOM 1363 N N . VAL A 1 171 ? 21.641 -11.328 4.523 1 76.25 171 VAL A N 1
ATOM 1364 C CA . VAL A 1 171 ? 22.688 -10.344 4.812 1 76.25 171 VAL A CA 1
ATOM 1365 C C . VAL A 1 171 ? 23.281 -9.836 3.508 1 76.25 171 VAL A C 1
ATOM 1367 O O . VAL A 1 171 ? 23.609 -10.625 2.617 1 76.25 171 VAL A O 1
ATOM 1370 N N . ILE A 1 172 ? 23.312 -8.531 3.398 1 78.56 172 ILE A N 1
ATOM 1371 C CA . ILE A 1 172 ? 23.953 -7.891 2.262 1 78.56 172 ILE A CA 1
ATOM 1372 C C . ILE A 1 172 ? 25.203 -7.137 2.736 1 78.56 172 ILE A C 1
ATOM 1374 O O . ILE A 1 172 ? 25.125 -6.32 3.656 1 78.56 172 ILE A O 1
ATOM 1378 N N . VAL A 1 173 ? 26.25 -7.426 2.176 1 73.31 173 VAL A N 1
ATOM 1379 C CA . VAL A 1 173 ? 27.5 -6.742 2.506 1 73.31 173 VAL A CA 1
ATOM 1380 C C . VAL A 1 173 ? 27.969 -5.914 1.312 1 73.31 173 VAL A C 1
ATOM 1382 O O . VAL A 1 173 ? 28.297 -6.465 0.262 1 73.31 173 VAL A O 1
ATOM 1385 N N . ASP A 1 174 ? 27.969 -4.637 1.562 1 78.19 174 ASP A N 1
ATOM 1386 C CA . ASP A 1 174 ? 28.422 -3.715 0.521 1 78.19 174 ASP A CA 1
ATOM 1387 C C . ASP A 1 174 ? 29.906 -3.91 0.219 1 78.19 174 ASP A C 1
ATOM 1389 O O . ASP A 1 174 ? 30.688 -4.227 1.115 1 78.19 174 ASP A O 1
ATOM 1393 N N . LYS A 1 175 ? 30.266 -3.643 -1.063 1 75.5 175 LYS A N 1
ATOM 1394 C CA . LYS A 1 175 ? 31.641 -3.836 -1.509 1 75.5 175 LYS A CA 1
ATOM 1395 C C . LYS A 1 175 ? 32.625 -3.07 -0.621 1 75.5 175 LYS A C 1
ATOM 1397 O O . LYS A 1 175 ? 33.719 -3.557 -0.332 1 75.5 175 LYS A O 1
ATOM 1402 N N . LYS A 1 176 ? 32.188 -1.937 -0.253 1 71.12 176 LYS A N 1
ATOM 1403 C CA . LYS A 1 176 ? 33.062 -1.117 0.568 1 71.12 176 LYS A CA 1
ATOM 1404 C C . LYS A 1 176 ? 33.375 -1.8 1.898 1 71.12 176 LYS A C 1
ATOM 1406 O O . LYS A 1 176 ? 34.5 -1.716 2.404 1 71.12 176 LYS A O 1
ATOM 1411 N N . ALA A 1 177 ? 32.438 -2.496 2.367 1 71.12 177 ALA A N 1
ATOM 1412 C CA . ALA A 1 177 ? 32.625 -3.18 3.648 1 71.12 177 ALA A CA 1
ATOM 1413 C C . ALA A 1 177 ? 33.375 -4.488 3.48 1 71.12 177 ALA A C 1
ATOM 1415 O O . ALA A 1 177 ? 33.938 -5.012 4.441 1 71.12 177 ALA A O 1
ATOM 1416 N N . LEU A 1 178 ? 33.375 -4.965 2.365 1 73.75 178 LEU A N 1
ATOM 1417 C CA . LEU A 1 178 ? 34.031 -6.242 2.096 1 73.75 178 LEU A CA 1
ATOM 1418 C C . LEU A 1 178 ? 35.531 -6.121 2.252 1 73.75 178 LEU A C 1
ATOM 1420 O O . LEU A 1 178 ? 36.219 -7.129 2.387 1 73.75 178 LEU A O 1
ATOM 1424 N N . LYS A 1 179 ? 35.906 -4.898 2.307 1 75.12 179 LYS A N 1
ATOM 1425 C CA . LYS A 1 179 ? 37.344 -4.672 2.438 1 75.12 179 LYS A CA 1
ATOM 1426 C C . LYS A 1 179 ? 37.812 -4.793 3.891 1 75.12 179 LYS A C 1
ATOM 1428 O O . LYS A 1 179 ? 39 -4.973 4.168 1 75.12 179 LYS A O 1
ATOM 1433 N N . ASP A 1 180 ? 36.844 -4.793 4.77 1 72.19 180 ASP A N 1
ATOM 1434 C CA . ASP A 1 180 ? 37.125 -4.926 6.195 1 72.19 180 ASP A CA 1
ATOM 1435 C C . ASP A 1 180 ? 37.406 -6.379 6.562 1 72.19 180 ASP A C 1
ATOM 1437 O O . ASP A 1 180 ? 36.594 -7.258 6.301 1 72.19 180 ASP A O 1
ATOM 1441 N N . LYS A 1 181 ? 38.594 -6.582 7.148 1 75.62 181 LYS A N 1
ATOM 1442 C CA . LYS A 1 181 ? 39.031 -7.934 7.461 1 75.62 181 LYS A CA 1
ATOM 1443 C C . LYS A 1 181 ? 38.094 -8.617 8.453 1 75.62 181 LYS A C 1
ATOM 1445 O O . LYS A 1 181 ? 37.875 -9.828 8.352 1 75.62 181 LYS A O 1
ATOM 1450 N N . ASP A 1 182 ? 37.594 -7.863 9.352 1 70.44 182 ASP A N 1
ATOM 1451 C CA . ASP A 1 182 ? 36.688 -8.43 10.336 1 70.44 182 ASP A CA 1
ATOM 1452 C C . ASP A 1 182 ? 35.375 -8.875 9.68 1 70.44 182 ASP A C 1
ATOM 1454 O O . ASP A 1 182 ? 34.812 -9.906 10.039 1 70.44 182 ASP A O 1
ATOM 1458 N N . VAL A 1 183 ? 34.969 -8.148 8.727 1 68.38 183 VAL A N 1
ATOM 1459 C CA . VAL A 1 183 ? 33.781 -8.477 7.977 1 68.38 183 VAL A CA 1
ATOM 1460 C C . VAL A 1 183 ? 34.031 -9.727 7.133 1 68.38 183 VAL A C 1
ATOM 1462 O O . VAL A 1 183 ? 33.156 -10.617 7.074 1 68.38 183 VAL A O 1
ATOM 1465 N N . GLN A 1 184 ? 35.156 -9.797 6.523 1 70.75 184 GLN A N 1
ATOM 1466 C CA . GLN A 1 184 ? 35.469 -10.961 5.703 1 70.75 184 GLN A CA 1
ATOM 1467 C C . GLN A 1 184 ? 35.5 -12.234 6.539 1 70.75 184 GLN A C 1
ATOM 1469 O O . GLN A 1 184 ? 35 -13.281 6.109 1 70.75 184 GLN A O 1
ATOM 1474 N N . LYS A 1 185 ? 36.062 -12.094 7.637 1 69 185 LYS A N 1
ATOM 1475 C CA . LYS A 1 185 ? 36.094 -13.242 8.539 1 69 185 LYS A CA 1
ATOM 1476 C C . LYS A 1 185 ? 34.719 -13.703 8.938 1 69 185 LYS A C 1
ATOM 1478 O O . LYS A 1 185 ? 34.438 -14.906 8.961 1 69 185 LYS A O 1
ATOM 1483 N N . TRP A 1 186 ? 33.938 -12.766 9.273 1 65.69 186 TRP A N 1
ATOM 1484 C CA . TRP A 1 186 ? 32.594 -13.055 9.688 1 65.69 186 TRP A CA 1
ATOM 1485 C C . TRP A 1 186 ? 31.812 -13.766 8.578 1 65.69 186 TRP A C 1
ATOM 1487 O O . TRP A 1 186 ? 31.109 -14.742 8.828 1 65.69 186 TRP A O 1
ATOM 1497 N N . ILE A 1 187 ? 31.953 -13.352 7.348 1 65.88 187 ILE A N 1
ATOM 1498 C CA . ILE A 1 187 ? 31.297 -13.945 6.184 1 65.88 187 ILE A CA 1
ATOM 1499 C C . ILE A 1 187 ? 31.766 -15.391 6.02 1 65.88 187 ILE A C 1
ATOM 1501 O O . ILE A 1 187 ? 30.953 -16.281 5.73 1 65.88 187 ILE A O 1
ATOM 1505 N N . ALA A 1 188 ? 32.969 -15.539 6.141 1 63.81 188 ALA A N 1
ATOM 1506 C CA . ALA A 1 188 ? 33.562 -16.875 5.98 1 63.81 188 ALA A CA 1
ATOM 1507 C C . ALA A 1 188 ? 32.969 -17.844 6.992 1 63.81 188 ALA A C 1
ATOM 1509 O O . ALA A 1 188 ? 32.781 -19.031 6.691 1 63.81 188 ALA A O 1
ATOM 1510 N N . GLU A 1 189 ? 32.625 -17.328 8.047 1 60.09 189 GLU A N 1
ATOM 1511 C CA . GLU A 1 189 ? 32.094 -18.156 9.117 1 60.09 189 GLU A CA 1
ATOM 1512 C C . GLU A 1 189 ? 30.641 -18.484 8.883 1 60.09 189 GLU A C 1
ATOM 1514 O O . GLU A 1 189 ? 30.141 -19.531 9.336 1 60.09 189 GLU A O 1
ATOM 1519 N N . MET A 1 190 ? 29.984 -17.469 8.406 1 58.84 190 MET A N 1
ATOM 1520 C CA . MET A 1 190 ? 28.547 -17.672 8.188 1 58.84 190 MET A CA 1
ATOM 1521 C C . MET A 1 190 ? 28.312 -18.703 7.098 1 58.84 190 MET A C 1
ATOM 1523 O O . MET A 1 190 ? 27.234 -19.297 7.023 1 58.84 190 MET A O 1
ATOM 1527 N N . GLY A 1 191 ? 29.281 -19.297 6.422 1 46.97 191 GLY A N 1
ATOM 1528 C CA . GLY A 1 191 ? 29.156 -20.312 5.391 1 46.97 191 GLY A CA 1
ATOM 1529 C C . GLY A 1 191 ? 28.797 -19.75 4.031 1 46.97 191 GLY A C 1
ATOM 1530 O O . GLY A 1 191 ? 29.234 -18.656 3.666 1 46.97 191 GLY A O 1
ATOM 1531 N N . ARG A 1 192 ? 27.547 -20.141 3.318 1 44.53 192 ARG A N 1
ATOM 1532 C CA . ARG A 1 192 ? 27.297 -20.094 1.881 1 44.53 192 ARG A CA 1
ATOM 1533 C C . ARG A 1 192 ? 27.047 -18.672 1.406 1 44.53 192 ARG A C 1
ATOM 1535 O O . ARG A 1 192 ? 26.078 -18.031 1.84 1 44.53 192 ARG A O 1
ATOM 1542 N N . THR A 1 193 ? 28.031 -17.922 1.052 1 43.56 193 THR A N 1
ATOM 1543 C CA . THR A 1 193 ? 28.016 -16.594 0.44 1 43.56 193 THR A CA 1
ATOM 1544 C C . THR A 1 193 ? 27.672 -16.688 -1.042 1 43.56 193 THR A C 1
ATOM 1546 O O . THR A 1 193 ? 27.969 -17.688 -1.698 1 43.56 193 THR A O 1
ATOM 1549 N N . PHE A 1 194 ? 26.578 -16.047 -1.493 1 40.25 194 PHE A N 1
ATOM 1550 C CA . PHE A 1 194 ? 26.297 -16.047 -2.924 1 40.25 194 PHE A CA 1
ATOM 1551 C C . PHE A 1 194 ? 26.875 -14.812 -3.598 1 40.25 194 PHE A C 1
ATOM 1553 O O . PHE A 1 194 ? 26.734 -13.703 -3.092 1 40.25 194 PHE A O 1
ATOM 1560 N N . GLU A 1 195 ? 27.922 -15.062 -4.242 1 40.09 195 GLU A N 1
ATOM 1561 C CA . GLU A 1 195 ? 28.531 -14.055 -5.117 1 40.09 195 GLU A CA 1
ATOM 1562 C C . GLU A 1 195 ? 27.797 -13.969 -6.449 1 40.09 195 GLU A C 1
ATOM 1564 O O . GLU A 1 195 ? 27.375 -14.992 -7 1 40.09 195 GLU A O 1
ATOM 1569 N N . GLY A 1 196 ? 27.625 -12.656 -7.059 1 36.03 196 GLY A N 1
ATOM 1570 C CA . GLY A 1 196 ? 27.125 -12.422 -8.406 1 36.03 196 GLY A CA 1
ATOM 1571 C C . GLY A 1 196 ? 25.688 -12.852 -8.602 1 36.03 196 GLY A C 1
ATOM 1572 O O . GLY A 1 196 ? 24.859 -12.656 -7.715 1 36.03 196 GLY A O 1
ATOM 1573 N N . SER A 1 197 ? 25.391 -13.492 -9.938 1 36.69 197 SER A N 1
ATOM 1574 C CA . SER A 1 197 ? 24.172 -14.008 -10.562 1 36.69 197 SER A CA 1
ATOM 1575 C C . SER A 1 197 ? 23.656 -15.242 -9.844 1 36.69 197 SER A C 1
ATOM 1577 O O . SER A 1 197 ? 22.609 -15.781 -10.203 1 36.69 197 SER A O 1
ATOM 1579 N N . ASP A 1 198 ? 24.422 -15.844 -9.047 1 43.62 198 ASP A N 1
ATOM 1580 C CA . ASP A 1 198 ? 24.016 -17.172 -8.617 1 43.62 198 ASP A CA 1
ATOM 1581 C C . ASP A 1 198 ? 23.172 -17.109 -7.348 1 43.62 198 ASP A C 1
ATOM 1583 O O . ASP A 1 198 ? 23.578 -17.594 -6.293 1 43.62 198 ASP A O 1
ATOM 1587 N N . TRP A 1 199 ? 22.406 -16.25 -7.309 1 44.59 199 TRP A N 1
ATOM 1588 C CA . TRP A 1 199 ? 21.547 -16.172 -6.137 1 44.59 199 TRP A CA 1
ATOM 1589 C C . TRP A 1 199 ? 20.734 -17.453 -5.973 1 44.59 199 TRP A C 1
ATOM 1591 O O . TRP A 1 199 ? 20.219 -18 -6.949 1 44.59 199 TRP A O 1
ATOM 1601 N N . PRO A 1 200 ? 21 -18.188 -4.832 1 44.06 200 PRO A N 1
ATOM 1602 C CA . PRO A 1 200 ? 20.156 -19.375 -4.676 1 44.06 200 PRO A CA 1
ATOM 1603 C C . PRO A 1 200 ? 18.672 -19.062 -4.824 1 44.06 200 PRO A C 1
ATOM 1605 O O . PRO A 1 200 ? 18.219 -18 -4.406 1 44.06 200 PRO A O 1
ATOM 1608 N N . MET A 1 201 ? 18.156 -19.234 -5.996 1 42.19 201 MET A N 1
ATOM 1609 C CA . MET A 1 201 ? 16.719 -19.125 -6.176 1 42.19 201 MET A CA 1
ATOM 1610 C C . MET A 1 201 ? 15.977 -20.172 -5.336 1 42.19 201 MET A C 1
ATOM 1612 O O . MET A 1 201 ? 16.375 -21.328 -5.305 1 42.19 201 MET A O 1
ATOM 1616 N N . TRP A 1 202 ? 15.641 -19.797 -4.055 1 38.34 202 TRP A N 1
ATOM 1617 C CA . TRP A 1 202 ? 14.852 -20.781 -3.309 1 38.34 202 TRP A CA 1
ATOM 1618 C C . TRP A 1 202 ? 13.602 -21.172 -4.078 1 38.34 202 TRP A C 1
ATOM 1620 O O . TRP A 1 202 ? 13.086 -20.391 -4.879 1 38.34 202 TRP A O 1
ATOM 1630 N N . MET B 1 1 ? 18.5 38.062 7.914 1 42.34 1 MET B N 1
ATOM 1631 C CA . MET B 1 1 ? 17.719 37.312 8.898 1 42.34 1 MET B CA 1
ATOM 1632 C C . MET B 1 1 ? 16.312 37.031 8.359 1 42.34 1 MET B C 1
ATOM 1634 O O . MET B 1 1 ? 15.695 37.906 7.738 1 42.34 1 MET B O 1
ATOM 1638 N N . PRO B 1 2 ? 15.961 35.844 8.219 1 52.19 2 PRO B N 1
ATOM 1639 C CA . PRO B 1 2 ? 14.641 35.656 7.598 1 52.19 2 PRO B CA 1
ATOM 1640 C C . PRO B 1 2 ? 13.562 36.5 8.281 1 52.19 2 PRO B C 1
ATOM 1642 O O . PRO B 1 2 ? 13.57 36.656 9.508 1 52.19 2 PRO B O 1
ATOM 1645 N N . LYS B 1 3 ? 13.125 37.5 7.668 1 69.19 3 LYS B N 1
ATOM 1646 C CA . LYS B 1 3 ? 12.109 38.406 8.188 1 69.19 3 LYS B CA 1
ATOM 1647 C C . LYS B 1 3 ? 10.828 37.656 8.531 1 69.19 3 LYS B C 1
ATOM 1649 O O . LYS B 1 3 ? 10.281 36.938 7.699 1 69.19 3 LYS B O 1
ATOM 1654 N N . PHE B 1 4 ? 10.664 37.406 9.867 1 74.31 4 PHE B N 1
ATOM 1655 C CA . PHE B 1 4 ? 9.445 36.719 10.32 1 74.31 4 PHE B CA 1
ATOM 1656 C C . PHE B 1 4 ? 8.32 37.75 10.523 1 74.31 4 PHE B C 1
ATOM 1658 O O . PHE B 1 4 ? 8.57 38.875 10.938 1 74.31 4 PHE B O 1
ATOM 1665 N N . LYS B 1 5 ? 7.262 37.438 9.93 1 82.69 5 LYS B N 1
ATOM 1666 C CA . LYS B 1 5 ? 6.012 38.156 10.18 1 82.69 5 LYS B CA 1
ATOM 1667 C C . LYS B 1 5 ? 5.148 37.406 11.195 1 82.69 5 LYS B C 1
ATOM 1669 O O . LYS B 1 5 ? 5.219 36.156 11.297 1 82.69 5 LYS B O 1
ATOM 1674 N N . ARG B 1 6 ? 4.543 38.188 12.031 1 86.56 6 ARG B N 1
ATOM 1675 C CA . ARG B 1 6 ? 3.656 37.594 13.016 1 86.56 6 ARG B CA 1
ATOM 1676 C C . ARG B 1 6 ? 2.223 37.531 12.5 1 86.56 6 ARG B C 1
ATOM 1678 O O . ARG B 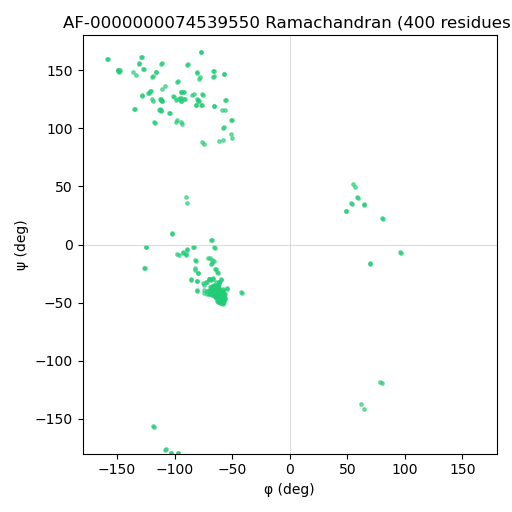1 6 ? 1.733 38.5 11.906 1 86.56 6 ARG B O 1
ATOM 1685 N N . LEU B 1 7 ? 1.694 36.344 12.531 1 88.25 7 LEU B N 1
ATOM 1686 C CA . LEU B 1 7 ? 0.302 36.125 12.156 1 88.25 7 LEU B CA 1
ATOM 1687 C C . LEU B 1 7 ? -0.542 35.75 13.375 1 88.25 7 LEU B C 1
ATOM 1689 O O . LEU B 1 7 ? -0.085 35.031 14.258 1 88.25 7 LEU B O 1
ATOM 1693 N N . SER B 1 8 ? -1.695 36.406 13.453 1 87.62 8 SER B N 1
ATOM 1694 C CA . SER B 1 8 ? -2.648 36.062 14.508 1 87.62 8 SER B CA 1
ATOM 1695 C C . SER B 1 8 ? -3.674 35.062 14.031 1 87.62 8 SER B C 1
ATOM 1697 O O . SER B 1 8 ? -4.258 35.188 12.961 1 87.62 8 SER B O 1
ATOM 1699 N N . VAL B 1 9 ? -3.762 34 14.789 1 88.25 9 VAL B N 1
ATOM 1700 C CA . VAL B 1 9 ? -4.688 32.938 14.422 1 88.25 9 VAL B CA 1
ATOM 1701 C C . VAL B 1 9 ? -5.676 32.688 15.562 1 88.25 9 VAL B C 1
ATOM 1703 O O . VAL B 1 9 ? -5.277 32.594 16.719 1 88.25 9 VAL B O 1
ATOM 1706 N N . ALA B 1 10 ? -6.93 32.656 15.18 1 88.12 10 ALA B N 1
ATOM 1707 C CA . ALA B 1 10 ? -7.961 32.312 16.156 1 88.12 10 ALA B CA 1
ATOM 1708 C C . ALA B 1 10 ? -8.062 30.812 16.344 1 88.12 10 ALA B C 1
ATOM 1710 O O . ALA B 1 10 ? -8.266 30.078 15.383 1 88.12 10 ALA B O 1
ATOM 1711 N N . VAL B 1 11 ? -7.82 30.406 17.594 1 90.25 11 VAL B N 1
ATOM 1712 C CA . VAL B 1 11 ? -7.91 28.969 17.891 1 90.25 11 VAL B CA 1
ATOM 1713 C C . VAL B 1 11 ? -8.852 28.734 19.062 1 90.25 11 VAL B C 1
ATOM 1715 O O . VAL B 1 11 ? -9.039 29.625 19.906 1 90.25 11 VAL B O 1
ATOM 1718 N N . ASP B 1 12 ? -9.453 27.578 19.047 1 89.56 12 ASP B N 1
ATOM 1719 C CA . ASP B 1 12 ? -10.305 27.219 20.172 1 89.56 12 ASP B CA 1
ATOM 1720 C C . ASP B 1 12 ? -9.562 26.344 21.172 1 89.56 12 ASP B C 1
ATOM 1722 O O . ASP B 1 12 ? -8.367 26.062 21 1 89.56 12 ASP B O 1
ATOM 1726 N N . ASP B 1 13 ? -10.281 25.984 22.203 1 89.19 13 ASP B N 1
ATOM 1727 C CA . ASP B 1 13 ? -9.656 25.234 23.297 1 89.19 13 ASP B CA 1
ATOM 1728 C C . ASP B 1 13 ? -9.133 23.891 22.828 1 89.19 13 ASP B C 1
ATOM 1730 O O . ASP B 1 13 ? -8.109 23.406 23.312 1 89.19 13 ASP B O 1
ATOM 1734 N N . SER B 1 14 ? -9.805 23.344 21.938 1 89.69 14 SER B N 1
ATOM 1735 C CA . SER B 1 14 ? -9.383 22.031 21.438 1 89.69 14 SER B CA 1
ATOM 1736 C C . SER B 1 14 ? -8.039 22.125 20.719 1 89.69 14 SER B C 1
ATOM 1738 O O . SER B 1 14 ? -7.172 21.266 20.906 1 89.69 14 SER B O 1
ATOM 1740 N N . ILE B 1 15 ? -7.867 23.125 19.938 1 92.31 15 ILE B N 1
ATOM 1741 C CA . ILE B 1 15 ? -6.629 23.312 19.188 1 92.31 15 ILE B CA 1
ATOM 1742 C C . ILE B 1 15 ? -5.488 23.641 20.141 1 92.31 15 ILE B C 1
ATOM 1744 O O . ILE B 1 15 ? -4.367 23.156 19.984 1 92.31 15 ILE B O 1
ATOM 1748 N N . VAL B 1 16 ? -5.828 24.391 21.156 1 90.75 16 VAL B N 1
ATOM 1749 C CA . VAL B 1 16 ? -4.824 24.734 22.156 1 90.75 16 VAL B CA 1
ATOM 1750 C C . VAL B 1 16 ? -4.324 23.484 22.844 1 90.75 16 VAL B C 1
ATOM 1752 O O . VAL B 1 16 ? -3.119 23.312 23.047 1 90.75 16 VAL B O 1
ATOM 1755 N N . GLU B 1 17 ? -5.176 22.625 23.141 1 91.94 17 GLU B N 1
ATOM 1756 C CA . GLU B 1 17 ? -4.812 21.359 23.781 1 91.94 17 GLU B CA 1
ATOM 1757 C C . GLU B 1 17 ? -3.928 20.516 22.875 1 91.94 17 GLU B C 1
ATOM 1759 O O . GLU B 1 17 ? -2.959 19.906 23.328 1 91.94 17 GLU B O 1
ATOM 1764 N N . ILE B 1 18 ? -4.266 20.516 21.641 1 92.62 18 ILE B N 1
ATOM 1765 C CA . ILE B 1 18 ? -3.486 19.781 20.656 1 92.62 18 ILE B CA 1
ATOM 1766 C C . ILE B 1 18 ? -2.066 20.344 20.594 1 92.62 18 ILE B C 1
ATOM 1768 O O . ILE B 1 18 ? -1.092 19.578 20.625 1 92.62 18 ILE B O 1
ATOM 1772 N N . LEU B 1 19 ? -1.975 21.609 20.594 1 93.12 19 LEU B N 1
ATOM 1773 C CA . LEU B 1 19 ? -0.677 22.266 20.484 1 93.12 19 LEU B CA 1
ATOM 1774 C C . LEU B 1 19 ? 0.169 22 21.734 1 93.12 19 LEU B C 1
ATOM 1776 O O . LEU B 1 19 ? 1.373 21.766 21.625 1 93.12 19 LEU B O 1
ATOM 1780 N N . GLU B 1 20 ? -0.467 22 22.859 1 91.56 20 GLU B N 1
ATOM 1781 C CA . GLU B 1 20 ? 0.242 21.719 24.109 1 91.56 20 GLU B CA 1
ATOM 1782 C C . GLU B 1 20 ? 0.801 20.297 24.109 1 91.56 20 GLU B C 1
ATOM 1784 O O . GLU B 1 20 ? 1.95 20.078 24.5 1 91.56 20 GLU B O 1
ATOM 1789 N N . LYS B 1 21 ? 0.004 19.422 23.703 1 90.94 21 LYS B N 1
ATOM 1790 C CA . LYS B 1 21 ? 0.441 18.031 23.641 1 90.94 21 LYS B CA 1
ATOM 1791 C C . LYS B 1 21 ? 1.612 17.875 22.672 1 90.94 21 LYS B C 1
ATOM 1793 O O . LYS B 1 21 ? 2.609 17.219 23 1 90.94 21 LYS B O 1
ATOM 1798 N N . LEU B 1 22 ? 1.491 18.438 21.484 1 88.38 22 LEU B N 1
ATOM 1799 C CA . LEU B 1 22 ? 2.52 18.312 20.453 1 88.38 22 LEU B CA 1
ATOM 1800 C C . LEU B 1 22 ? 3.828 18.938 20.922 1 88.38 22 LEU B C 1
ATOM 1802 O O . LEU B 1 22 ? 4.906 18.391 20.688 1 88.38 22 LEU B O 1
ATOM 1806 N N . THR B 1 23 ? 3.713 20.094 21.609 1 91 23 THR B N 1
ATOM 1807 C CA . THR B 1 23 ? 4.906 20.766 22.094 1 91 23 THR B CA 1
ATOM 1808 C C . THR B 1 23 ? 5.617 19.922 23.141 1 91 23 THR B C 1
ATOM 1810 O O . THR B 1 23 ? 6.852 19.875 23.172 1 91 23 THR B O 1
ATOM 1813 N N . ALA B 1 24 ? 4.844 19.297 23.906 1 88.94 24 ALA B N 1
ATOM 1814 C CA . ALA B 1 24 ? 5.402 18.453 24.969 1 88.94 24 ALA B CA 1
ATOM 1815 C C . ALA B 1 24 ? 6.078 17.219 24.391 1 88.94 24 ALA B C 1
ATOM 1817 O O . ALA B 1 24 ? 7.176 16.844 24.812 1 88.94 24 ALA B O 1
ATOM 1818 N N . VAL B 1 25 ? 5.492 16.625 23.453 1 82.62 25 VAL B N 1
ATOM 1819 C CA . VAL B 1 25 ? 5.969 15.367 22.875 1 82.62 25 VAL B CA 1
ATOM 1820 C C . VAL B 1 25 ? 7.184 15.633 22 1 82.62 25 VAL B C 1
ATOM 1822 O O . VAL B 1 25 ? 8.156 14.875 22.016 1 82.62 25 VAL B O 1
ATOM 1825 N N . GLU B 1 26 ? 7.168 16.641 21.25 1 84 26 GLU B N 1
ATOM 1826 C CA . GLU B 1 26 ? 8.195 16.875 20.234 1 84 26 GLU B CA 1
ATOM 1827 C C . GLU B 1 26 ? 9.281 17.812 20.766 1 84 26 GLU B C 1
ATOM 1829 O O . GLU B 1 26 ? 10.32 17.984 20.125 1 84 26 GLU B O 1
ATOM 1834 N N . ASN B 1 27 ? 9.062 18.375 21.875 1 89.56 27 ASN B N 1
ATOM 1835 C CA . ASN B 1 27 ? 10 19.328 22.453 1 89.56 27 ASN B CA 1
ATOM 1836 C C . ASN B 1 27 ? 10.281 20.484 21.5 1 89.56 27 ASN B C 1
ATOM 1838 O O . ASN B 1 27 ? 11.438 20.781 21.203 1 89.56 27 ASN B O 1
ATOM 1842 N N . LYS B 1 28 ? 9.219 21.062 20.984 1 90.56 28 LYS B N 1
ATOM 1843 C CA . LYS B 1 28 ? 9.242 22.203 20.078 1 90.56 28 LYS B CA 1
ATOM 1844 C C . LYS B 1 28 ? 8.328 23.312 20.578 1 90.56 28 LYS B C 1
ATOM 1846 O O . LYS B 1 28 ? 7.492 23.094 21.453 1 90.56 28 LYS B O 1
ATOM 1851 N N . THR B 1 29 ? 8.555 24.469 20.078 1 91.31 29 THR B N 1
ATOM 1852 C CA . THR B 1 29 ? 7.684 25.578 20.406 1 91.31 29 THR B CA 1
ATOM 1853 C C . THR B 1 29 ? 6.367 25.5 19.641 1 91.31 29 THR B C 1
ATOM 1855 O O . THR B 1 29 ? 6.266 24.766 18.656 1 91.31 29 THR B O 1
ATOM 1858 N N . VAL B 1 30 ? 5.43 26.25 20.062 1 90.25 30 VAL B N 1
ATOM 1859 C CA . VAL B 1 30 ? 4.129 26.328 19.391 1 90.25 30 VAL B CA 1
ATOM 1860 C C . VAL B 1 30 ? 4.305 26.828 17.969 1 90.25 30 VAL B C 1
ATOM 1862 O O . VAL B 1 30 ? 3.729 26.266 17.031 1 90.25 30 VAL B O 1
ATOM 1865 N N . SER B 1 31 ? 5.094 27.812 17.75 1 87.75 31 SER B N 1
ATOM 1866 C CA . SER B 1 31 ? 5.336 28.375 16.438 1 87.75 31 SER B CA 1
ATOM 1867 C C . SER B 1 31 ? 5.953 27.344 15.492 1 87.75 31 SER B C 1
ATOM 1869 O O . SER B 1 31 ? 5.574 27.266 14.328 1 87.75 31 SER B O 1
ATOM 1871 N N . ASP B 1 32 ? 6.836 26.562 16.031 1 90.31 32 ASP B N 1
ATOM 1872 C CA . ASP B 1 32 ? 7.457 25.5 15.234 1 90.31 32 ASP B CA 1
ATOM 1873 C C . ASP B 1 32 ? 6.422 24.484 14.773 1 90.31 32 ASP B C 1
ATOM 1875 O O . ASP B 1 32 ? 6.422 24.062 13.617 1 90.31 32 ASP B O 1
ATOM 1879 N N . ILE B 1 33 ? 5.574 24.078 15.648 1 91.38 33 ILE B N 1
ATOM 1880 C CA . ILE B 1 33 ? 4.547 23.078 15.359 1 91.38 33 ILE B CA 1
ATOM 1881 C C . ILE B 1 33 ? 3.594 23.625 14.297 1 91.38 33 ILE B C 1
ATOM 1883 O O . ILE B 1 33 ? 3.248 22.906 13.352 1 91.38 33 ILE B O 1
ATOM 1887 N N . ILE B 1 34 ? 3.219 24.844 14.461 1 92.19 34 ILE B N 1
ATOM 1888 C CA . ILE B 1 34 ? 2.268 25.438 13.523 1 92.19 34 ILE B CA 1
ATOM 1889 C C . ILE B 1 34 ? 2.904 25.547 12.141 1 92.19 34 ILE B C 1
ATOM 1891 O O . ILE B 1 34 ? 2.283 25.188 11.133 1 92.19 34 ILE B O 1
ATOM 1895 N N . ARG B 1 35 ? 4.113 25.969 12.07 1 90.81 35 ARG B N 1
ATOM 1896 C CA . ARG B 1 35 ? 4.801 26.062 10.781 1 90.81 35 ARG B CA 1
ATOM 1897 C C . ARG B 1 35 ? 4.906 24.688 10.117 1 90.81 35 ARG B C 1
ATOM 1899 O O . ARG B 1 35 ? 4.613 24.547 8.93 1 90.81 35 ARG B O 1
ATOM 1906 N N . GLU B 1 36 ? 5.215 23.688 10.906 1 88.56 36 GLU B N 1
ATOM 1907 C CA . GLU B 1 36 ? 5.32 22.328 10.391 1 88.56 36 GLU B CA 1
ATOM 1908 C C . GLU B 1 36 ? 3.961 21.797 9.938 1 88.56 36 GLU B C 1
ATOM 1910 O O . GLU B 1 36 ? 3.867 21.078 8.938 1 88.56 36 GLU B O 1
ATOM 1915 N N . SER B 1 37 ? 3.006 22.156 10.703 1 89.94 37 SER B N 1
ATOM 1916 C CA . SER B 1 37 ? 1.65 21.75 10.359 1 89.94 37 SER B CA 1
ATOM 1917 C C . SER B 1 37 ? 1.229 22.312 9.008 1 89.94 37 SER B C 1
ATOM 1919 O O . SER B 1 37 ? 0.646 21.609 8.18 1 89.94 37 SER B O 1
ATOM 1921 N N . ILE B 1 38 ? 1.574 23.562 8.789 1 89.75 38 ILE B N 1
ATOM 1922 C CA . ILE B 1 38 ? 1.202 24.25 7.547 1 89.75 38 ILE B CA 1
ATOM 1923 C C . ILE B 1 38 ? 1.948 23.609 6.371 1 89.75 38 ILE B C 1
ATOM 1925 O O . ILE B 1 38 ? 1.352 23.328 5.332 1 89.75 38 ILE B O 1
ATOM 1929 N N . ILE B 1 39 ? 3.17 23.359 6.578 1 86.38 39 ILE B N 1
ATOM 1930 C CA . ILE B 1 39 ? 3.992 22.766 5.527 1 86.38 39 ILE B CA 1
ATOM 1931 C C . ILE B 1 39 ? 3.475 21.359 5.191 1 86.38 39 ILE B C 1
ATOM 1933 O O . ILE B 1 39 ? 3.297 21.031 4.016 1 86.38 39 ILE B O 1
ATOM 1937 N N . THR B 1 40 ? 3.211 20.641 6.254 1 80.94 40 THR B N 1
ATOM 1938 C CA . THR B 1 40 ? 2.689 19.281 6.082 1 80.94 40 THR B CA 1
ATOM 1939 C C . THR B 1 40 ? 1.358 19.312 5.336 1 80.94 40 THR B C 1
ATOM 1941 O O . THR B 1 40 ? 1.149 18.531 4.402 1 80.94 40 THR B O 1
ATOM 1944 N N . TYR B 1 41 ? 0.532 20.203 5.734 1 82.62 41 TYR B N 1
ATOM 1945 C CA . TYR B 1 41 ? -0.791 20.344 5.137 1 82.62 41 TYR B CA 1
ATOM 1946 C C . TYR B 1 41 ? -0.686 20.734 3.668 1 82.62 41 TYR B C 1
ATOM 1948 O O . TYR B 1 41 ? -1.389 20.188 2.816 1 82.62 41 TYR B O 1
ATOM 1956 N N . ALA B 1 42 ? 0.168 21.656 3.414 1 82.06 42 ALA B N 1
ATOM 1957 C CA . ALA B 1 42 ? 0.357 22.125 2.041 1 82.06 42 ALA B CA 1
ATOM 1958 C C . ALA B 1 42 ? 0.861 21 1.145 1 82.06 42 ALA B C 1
ATOM 1960 O O . ALA B 1 42 ? 0.404 20.859 0.009 1 82.06 42 ALA B O 1
ATOM 1961 N N . GLU B 1 43 ? 1.748 20.266 1.597 1 76.12 43 GLU B N 1
ATOM 1962 C CA . GLU B 1 43 ? 2.314 19.156 0.846 1 76.12 43 GLU B CA 1
ATOM 1963 C C . GLU B 1 43 ? 1.254 18.094 0.542 1 76.12 43 GLU B C 1
ATOM 1965 O O . GLU B 1 43 ? 1.224 17.531 -0.557 1 76.12 43 GLU B O 1
ATOM 1970 N N . LEU B 1 44 ? 0.422 17.938 1.553 1 71.69 44 LEU B N 1
ATOM 1971 C CA . LEU B 1 44 ? -0.65 16.969 1.385 1 71.69 44 LEU B CA 1
ATOM 1972 C C . LEU B 1 44 ? -1.689 17.469 0.388 1 71.69 44 LEU B C 1
ATOM 1974 O O . LEU B 1 44 ? -2.199 16.688 -0.425 1 71.69 44 LEU B O 1
ATOM 1978 N N . ALA B 1 45 ? -1.972 18.703 0.466 1 70.38 45 ALA B N 1
ATOM 1979 C CA . ALA B 1 45 ? -2.975 19.312 -0.405 1 70.38 45 ALA B CA 1
ATOM 1980 C C . ALA B 1 45 ? -2.508 19.312 -1.857 1 70.38 45 ALA B C 1
ATOM 1982 O O . ALA B 1 45 ? -3.311 19.141 -2.775 1 70.38 45 ALA B O 1
ATOM 1983 N N . GLU B 1 46 ? -1.266 19.578 -2.031 1 67 46 GLU B N 1
ATOM 1984 C CA . GLU B 1 46 ? -0.708 19.594 -3.381 1 67 46 GLU B CA 1
ATOM 1985 C C . GLU B 1 46 ? -0.703 18.203 -4.004 1 67 46 GLU B C 1
ATOM 1987 O O . GLU B 1 46 ? -0.876 18.062 -5.215 1 67 46 GLU B O 1
ATOM 1992 N N . GLY B 1 47 ? -0.337 17.234 -3.279 1 59.44 47 GLY B N 1
ATOM 1993 C CA . GLY B 1 47 ? -0.233 15.883 -3.803 1 59.44 47 GLY B CA 1
ATOM 1994 C C . GLY B 1 47 ? -1.575 15.281 -4.168 1 59.44 47 GLY B C 1
ATOM 1995 O O . GLY B 1 47 ? -1.637 14.203 -4.766 1 59.44 47 GLY B O 1
ATOM 1996 N N . GLY B 1 48 ? -2.674 16.125 -4.023 1 55.38 48 GLY B N 1
ATOM 1997 C CA . GLY B 1 48 ? -3.994 15.672 -4.426 1 55.38 48 GLY B CA 1
ATOM 1998 C C . GLY B 1 48 ? -4.551 14.586 -3.518 1 55.38 48 GLY B C 1
ATOM 1999 O O . GLY B 1 48 ? -5.672 14.117 -3.721 1 55.38 48 GLY B O 1
ATOM 2000 N N . ALA B 1 49 ? -3.742 13.984 -2.746 1 51.75 49 ALA B N 1
ATOM 2001 C CA . ALA B 1 49 ? -4.254 12.93 -1.876 1 51.75 49 ALA B CA 1
ATOM 2002 C C . ALA B 1 49 ? -5.215 13.492 -0.836 1 51.75 49 ALA B C 1
ATOM 2004 O O . ALA B 1 49 ? -4.965 14.555 -0.257 1 51.75 49 ALA B O 1
ATOM 2005 N N . ARG B 1 50 ? -6.414 12.969 -0.963 1 52.94 50 ARG B N 1
ATOM 2006 C CA . ARG B 1 50 ? -7.352 13.344 0.093 1 52.94 50 ARG B CA 1
ATOM 2007 C C . ARG B 1 50 ? -6.793 12.992 1.468 1 52.94 50 ARG B C 1
ATOM 2009 O O . ARG B 1 50 ? -6.262 11.898 1.665 1 52.94 50 ARG B O 1
ATOM 2016 N N . ILE B 1 51 ? -6.723 13.898 2.268 1 54.62 51 ILE B N 1
ATOM 2017 C CA . ILE B 1 51 ? -6.285 13.711 3.648 1 54.62 51 ILE B CA 1
ATOM 2018 C C . ILE B 1 51 ? -6.906 12.445 4.223 1 54.62 51 ILE B C 1
ATOM 2020 O O . ILE B 1 51 ? -6.25 11.695 4.953 1 54.62 51 ILE B O 1
ATOM 2024 N N . SER B 1 52 ? -8.078 12.312 3.885 1 55.31 52 SER B N 1
ATOM 2025 C CA . SER B 1 52 ? -8.773 11.117 4.355 1 55.31 52 SER B CA 1
ATOM 2026 C C . SER B 1 52 ? -8.094 9.852 3.85 1 55.31 52 SER B C 1
ATOM 2028 O O . SER B 1 52 ? -7.961 8.875 4.59 1 55.31 52 SER B O 1
ATOM 2030 N N . ASP B 1 53 ? -7.684 9.906 2.633 1 61.94 53 ASP B N 1
ATOM 2031 C CA . ASP B 1 53 ? -6.984 8.75 2.078 1 61.94 53 ASP B CA 1
ATOM 2032 C C . ASP B 1 53 ? -5.652 8.516 2.791 1 61.94 53 ASP B C 1
ATOM 2034 O O . ASP B 1 53 ? -5.277 7.379 3.066 1 61.94 53 ASP B O 1
ATOM 2038 N N . LEU B 1 54 ? -5.094 9.555 3.121 1 62.16 54 LEU B N 1
ATOM 2039 C CA . LEU B 1 54 ? -3.803 9.461 3.793 1 62.16 54 LEU B CA 1
ATOM 2040 C C . LEU B 1 54 ? -3.949 8.828 5.172 1 62.16 54 LEU B C 1
ATOM 2042 O O . LEU B 1 54 ? -3.117 8.008 5.574 1 62.16 54 LEU B O 1
ATOM 2046 N N . LYS B 1 55 ? -4.973 9.25 5.762 1 60.59 55 LYS B N 1
ATOM 2047 C CA . LYS B 1 55 ? -5.234 8.68 7.082 1 60.59 55 LYS B CA 1
ATOM 2048 C C . LYS B 1 55 ? -5.535 7.188 6.98 1 60.59 55 LYS B C 1
ATOM 2050 O O . LYS B 1 55 ? -5.066 6.395 7.801 1 60.59 55 LYS B O 1
ATOM 2055 N N . GLN B 1 56 ? -6.328 6.941 6.039 1 63.38 56 GLN B N 1
ATOM 2056 C CA . GLN B 1 56 ? -6.645 5.531 5.832 1 63.38 56 GLN B CA 1
ATOM 2057 C C . GLN B 1 56 ? -5.395 4.73 5.492 1 63.38 56 GLN B C 1
ATOM 2059 O O . GLN B 1 56 ? -5.199 3.625 6 1 63.38 56 GLN B O 1
ATOM 2064 N N . TYR B 1 57 ? -4.617 5.414 4.707 1 64.5 57 TYR B N 1
ATOM 2065 C CA . TYR B 1 57 ? -3.363 4.762 4.348 1 64.5 57 TYR B CA 1
ATOM 2066 C C . TYR B 1 57 ? -2.479 4.566 5.57 1 64.5 57 TYR B C 1
ATOM 2068 O O . TYR B 1 57 ? -1.835 3.525 5.719 1 64.5 57 TYR B O 1
ATOM 2076 N N . GLU B 1 58 ? -2.461 5.52 6.293 1 63 58 GLU B N 1
ATOM 2077 C CA . GLU B 1 58 ? -1.674 5.434 7.52 1 63 58 GLU B CA 1
ATOM 2078 C C . GLU B 1 58 ? -2.131 4.262 8.383 1 63 58 GLU B C 1
ATOM 2080 O O . GLU B 1 58 ? -1.305 3.514 8.914 1 63 58 GLU B O 1
ATOM 2085 N N . ASP B 1 59 ? -3.361 4.203 8.539 1 63.44 59 ASP B N 1
ATOM 2086 C CA . ASP B 1 59 ? -3.934 3.133 9.352 1 63.44 59 ASP B CA 1
ATOM 2087 C C . ASP B 1 59 ? -3.549 1.762 8.797 1 63.44 59 ASP B C 1
ATOM 2089 O O . ASP B 1 59 ? -3.197 0.858 9.562 1 63.44 59 ASP B O 1
ATOM 2093 N N . ILE B 1 60 ? -3.613 1.698 7.52 1 66.31 60 ILE B N 1
ATOM 2094 C CA . ILE B 1 60 ? -3.307 0.435 6.859 1 66.31 60 ILE B CA 1
ATOM 2095 C C . ILE B 1 60 ? -1.815 0.133 6.988 1 66.31 60 ILE B C 1
ATOM 2097 O O . ILE B 1 60 ? -1.429 -0.989 7.32 1 66.31 60 ILE B O 1
ATOM 2101 N N . LEU B 1 61 ? -1.071 1.144 6.871 1 63.81 61 LEU B N 1
ATOM 2102 C CA . LEU B 1 61 ? 0.375 0.967 6.812 1 63.81 61 LEU B CA 1
ATOM 2103 C C . LEU B 1 61 ? 0.958 0.79 8.211 1 63.81 61 LEU B C 1
ATOM 2105 O O . LEU B 1 61 ? 1.964 0.097 8.383 1 63.81 61 LEU B O 1
ATOM 2109 N N . GLU B 1 62 ? 0.341 1.391 9.078 1 60.41 62 GLU B N 1
ATOM 2110 C CA . GLU B 1 62 ? 0.799 1.281 10.461 1 60.41 62 GLU B CA 1
ATOM 2111 C C . GLU B 1 62 ? 0.675 -0.151 10.969 1 60.41 62 GLU B C 1
ATOM 2113 O O . GLU B 1 62 ? 1.502 -0.607 11.766 1 60.41 62 GLU B O 1
ATOM 2118 N N . ARG B 1 63 ? -0.323 -0.737 10.594 1 61.47 63 ARG B N 1
ATOM 2119 C CA . ARG B 1 63 ? -0.555 -2.098 11.062 1 61.47 63 ARG B CA 1
ATOM 2120 C C . ARG B 1 63 ? 0.449 -3.068 10.453 1 61.47 63 ARG B C 1
ATOM 2122 O O . ARG B 1 63 ? 0.655 -4.168 10.969 1 61.47 63 ARG B O 1
ATOM 2129 N N . ARG B 1 64 ? 1.18 -2.711 9.5 1 67.44 64 ARG B N 1
ATOM 2130 C CA . ARG B 1 64 ? 2.172 -3.523 8.805 1 67.44 64 ARG B CA 1
ATOM 2131 C C . ARG B 1 64 ? 1.593 -4.879 8.406 1 67.44 64 ARG B C 1
ATOM 2133 O O . ARG B 1 64 ? 2.287 -5.898 8.469 1 67.44 64 ARG B O 1
ATOM 2140 N N . ASP B 1 65 ? 0.307 -4.867 8.195 1 82.38 65 ASP B N 1
ATOM 2141 C CA . ASP B 1 65 ? -0.345 -6.117 7.816 1 82.38 65 ASP B CA 1
ATOM 2142 C C . ASP B 1 65 ? -0.64 -6.148 6.316 1 82.38 65 ASP B C 1
ATOM 2144 O O . ASP B 1 65 ? -1.401 -6.996 5.848 1 82.38 65 ASP B O 1
ATOM 2148 N N . HIS B 1 66 ? -0.084 -5.16 5.672 1 87.19 66 HIS B N 1
ATOM 2149 C CA . HIS B 1 66 ? -0.253 -5.105 4.223 1 87.19 66 HIS B CA 1
ATOM 2150 C C . HIS B 1 66 ? 1.082 -4.883 3.521 1 87.19 66 HIS B C 1
ATOM 2152 O O . HIS B 1 66 ? 2.037 -4.395 4.133 1 87.19 66 HIS B O 1
ATOM 2158 N N . VAL B 1 67 ? 1.161 -5.27 2.324 1 90.44 67 VAL B N 1
ATOM 2159 C CA . VAL B 1 67 ? 2.299 -5.02 1.446 1 90.44 67 VAL B CA 1
ATOM 2160 C C . VAL B 1 67 ? 1.847 -4.219 0.228 1 90.44 67 VAL B C 1
ATOM 2162 O O . VAL B 1 67 ? 0.721 -4.387 -0.248 1 90.44 67 VAL B O 1
ATOM 2165 N N . MET B 1 68 ? 2.688 -3.379 -0.199 1 89.62 68 MET B N 1
ATOM 2166 C CA . MET B 1 68 ? 2.438 -2.633 -1.43 1 89.62 68 MET B CA 1
ATOM 2167 C C . MET B 1 68 ? 3.143 -3.285 -2.613 1 89.62 68 MET B C 1
ATOM 2169 O O . MET B 1 68 ? 4.359 -3.479 -2.588 1 89.62 68 MET B O 1
ATOM 2173 N N . VAL B 1 69 ? 2.393 -3.582 -3.611 1 92.19 69 VAL B N 1
ATOM 2174 C CA . VAL B 1 69 ? 2.924 -4.324 -4.75 1 92.19 69 VAL B CA 1
ATOM 2175 C C . VAL B 1 69 ? 2.752 -3.502 -6.027 1 92.19 69 VAL B C 1
ATOM 2177 O O . VAL B 1 69 ? 1.673 -2.965 -6.289 1 92.19 69 VAL B O 1
ATOM 2180 N N . ASP B 1 70 ? 3.859 -3.418 -6.793 1 90.56 70 ASP B N 1
ATOM 2181 C CA . ASP B 1 70 ? 3.785 -2.777 -8.102 1 90.56 70 ASP B CA 1
ATOM 2182 C C . ASP B 1 70 ? 2.742 -3.455 -8.984 1 90.56 70 ASP B C 1
ATOM 2184 O O . ASP B 1 70 ? 2.635 -4.684 -9 1 90.56 70 ASP B O 1
ATOM 2188 N N . LEU B 1 71 ? 2.123 -2.588 -9.82 1 90.31 71 LEU B N 1
ATOM 2189 C CA . LEU B 1 71 ? 1.023 -3.096 -10.633 1 90.31 71 LEU B CA 1
ATOM 2190 C C . LEU B 1 71 ? 1.519 -4.145 -11.625 1 90.31 71 LEU B C 1
ATOM 2192 O O . LEU B 1 71 ? 0.835 -5.141 -11.875 1 90.31 71 LEU B O 1
ATOM 2196 N N . GLU B 1 72 ? 2.668 -3.926 -12.203 1 89.31 72 GLU B N 1
ATOM 2197 C CA . GLU B 1 72 ? 3.211 -4.891 -13.156 1 89.31 72 GLU B CA 1
ATOM 2198 C C . GLU B 1 72 ? 3.453 -6.242 -12.492 1 89.31 72 GLU B C 1
ATOM 2200 O O . GLU B 1 72 ? 3.137 -7.285 -13.07 1 89.31 72 GLU B O 1
ATOM 2205 N N . MET B 1 73 ? 4.012 -6.223 -11.375 1 93.44 73 MET B N 1
ATOM 2206 C CA . MET B 1 73 ? 4.246 -7.453 -10.633 1 93.44 73 MET B CA 1
ATOM 2207 C C . MET B 1 73 ? 2.926 -8.102 -10.219 1 93.44 73 MET B C 1
ATOM 2209 O O . MET B 1 73 ? 2.771 -9.32 -10.312 1 93.44 73 MET B O 1
ATOM 2213 N N . TRP B 1 74 ? 2.055 -7.254 -9.773 1 94.19 74 TRP B N 1
ATOM 2214 C CA . TRP B 1 74 ? 0.733 -7.723 -9.367 1 94.19 74 TRP B CA 1
ATOM 2215 C C . TRP B 1 74 ? 0.047 -8.469 -10.508 1 94.19 74 TRP B C 1
ATOM 2217 O O . TRP B 1 74 ? -0.464 -9.57 -10.32 1 94.19 74 TRP B O 1
ATOM 2227 N N . ILE B 1 75 ? 0.086 -7.914 -11.641 1 93.25 75 ILE B N 1
ATOM 2228 C CA . ILE B 1 75 ? -0.541 -8.508 -12.82 1 93.25 75 ILE B CA 1
ATOM 2229 C C . ILE B 1 75 ? 0.138 -9.836 -13.148 1 93.25 75 ILE B C 1
ATOM 2231 O O . ILE B 1 75 ? -0.534 -10.844 -13.383 1 93.25 75 ILE B O 1
ATOM 2235 N N . ALA B 1 76 ? 1.413 -9.898 -13.117 1 93.12 76 ALA B N 1
ATOM 2236 C CA . ALA B 1 76 ? 2.158 -11.125 -13.406 1 93.12 76 ALA B CA 1
ATOM 2237 C C . ALA B 1 76 ? 1.814 -12.227 -12.406 1 93.12 76 ALA B C 1
ATOM 2239 O O . ALA B 1 76 ? 1.615 -13.383 -12.789 1 93.12 76 ALA B O 1
ATOM 2240 N N . LEU B 1 77 ? 1.79 -11.844 -11.117 1 96.31 77 LEU B N 1
ATOM 2241 C CA . LEU B 1 77 ? 1.438 -12.797 -10.062 1 96.31 77 LEU B CA 1
ATOM 2242 C C . LEU B 1 77 ? 0.047 -13.375 -10.297 1 96.31 77 LEU B C 1
ATOM 2244 O O . LEU B 1 77 ? -0.139 -14.594 -10.242 1 96.31 77 LEU B O 1
ATOM 2248 N N . LEU B 1 78 ? -0.855 -12.508 -10.578 1 95.12 78 LEU B N 1
ATOM 2249 C CA . LEU B 1 78 ? -2.242 -12.945 -10.703 1 95.12 78 LEU B CA 1
ATOM 2250 C C . LEU B 1 78 ? -2.441 -13.758 -11.977 1 95.12 78 LEU B C 1
ATOM 2252 O O . LEU B 1 78 ? -3.254 -14.688 -12.008 1 95.12 78 LEU B O 1
ATOM 2256 N N . ASP B 1 79 ? -1.681 -13.414 -13 1 93.88 79 ASP B N 1
ATOM 2257 C CA . ASP B 1 79 ? -1.748 -14.234 -14.203 1 93.88 79 ASP B CA 1
ATOM 2258 C C . ASP B 1 79 ? -1.33 -15.672 -13.914 1 93.88 79 ASP B C 1
ATOM 2260 O O . ASP B 1 79 ? -1.979 -16.625 -14.367 1 93.88 79 ASP B O 1
ATOM 2264 N N . LEU B 1 80 ? -0.279 -15.805 -13.203 1 95.31 80 LEU B N 1
ATOM 2265 C CA . LEU B 1 80 ? 0.168 -17.141 -12.828 1 95.31 80 LEU B CA 1
ATOM 2266 C C . LEU B 1 80 ? -0.866 -17.828 -11.945 1 95.31 80 LEU B C 1
ATOM 2268 O O . LEU B 1 80 ? -1.158 -19.016 -12.125 1 95.31 80 LEU B O 1
ATOM 2272 N N . VAL B 1 81 ? -1.408 -17.125 -10.992 1 95.06 81 VAL B N 1
ATOM 2273 C CA . VAL B 1 81 ? -2.383 -17.688 -10.062 1 95.06 81 VAL B CA 1
ATOM 2274 C C . VAL B 1 81 ? -3.629 -18.141 -10.82 1 95.06 81 VAL B C 1
ATOM 2276 O O . VAL B 1 81 ? -4.148 -19.219 -10.57 1 95.06 81 VAL B O 1
ATOM 2279 N N . ASN B 1 82 ? -4 -17.297 -11.727 1 92.38 82 ASN B N 1
ATOM 2280 C CA . ASN B 1 82 ? -5.168 -17.656 -12.523 1 92.38 82 ASN B CA 1
ATOM 2281 C C . ASN B 1 82 ? -4.934 -18.922 -13.328 1 92.38 82 ASN B C 1
ATOM 2283 O O . ASN B 1 82 ? -5.855 -19.719 -13.523 1 92.38 82 ASN B O 1
ATOM 2287 N N . ALA B 1 83 ? -3.77 -19.078 -13.75 1 93.44 83 ALA B N 1
ATOM 2288 C CA . ALA B 1 83 ? -3.434 -20.219 -14.609 1 93.44 83 ALA B CA 1
ATOM 2289 C C . ALA B 1 83 ? -3.236 -21.484 -13.781 1 93.44 83 ALA B C 1
ATOM 2291 O O . ALA B 1 83 ? -3.496 -22.594 -14.258 1 93.44 83 ALA B O 1
ATOM 2292 N N . LYS B 1 84 ? -2.883 -21.344 -12.477 1 94.75 84 LYS B N 1
ATOM 2293 C CA . LYS B 1 84 ? -2.357 -22.531 -11.797 1 94.75 84 LYS B CA 1
ATOM 2294 C C . LYS B 1 84 ? -3.141 -22.812 -10.523 1 94.75 84 LYS B C 1
ATOM 2296 O O . LYS B 1 84 ? -3.068 -23.922 -9.984 1 94.75 84 LYS B O 1
ATOM 2301 N N . ALA B 1 85 ? -3.82 -21.859 -10.008 1 93.44 85 ALA B N 1
ATOM 2302 C CA . ALA B 1 85 ? -4.48 -22.016 -8.719 1 93.44 85 ALA B CA 1
ATOM 2303 C C . ALA B 1 85 ? -5.605 -23.047 -8.797 1 93.44 85 ALA B C 1
ATOM 2305 O O . ALA B 1 85 ? -6.281 -23.156 -9.828 1 93.44 85 ALA B O 1
ATOM 2306 N N . ASP B 1 86 ? -5.719 -23.734 -7.73 1 94.12 86 ASP B N 1
ATOM 2307 C CA . ASP B 1 86 ? -6.836 -24.656 -7.617 1 94.12 86 ASP B CA 1
ATOM 2308 C C . ASP B 1 86 ? -7.934 -24.094 -6.719 1 94.12 86 ASP B C 1
ATOM 2310 O O . ASP B 1 86 ? -7.824 -22.969 -6.234 1 94.12 86 ASP B O 1
ATOM 2314 N N . GLU B 1 87 ? -8.953 -24.875 -6.574 1 92.75 87 GLU B N 1
ATOM 2315 C CA . GLU B 1 87 ? -10.117 -24.391 -5.832 1 92.75 87 GLU B CA 1
ATOM 2316 C C . GLU B 1 87 ? -9.773 -24.188 -4.355 1 92.75 87 GLU B C 1
ATOM 2318 O O . GLU B 1 87 ? -10.352 -23.312 -3.701 1 92.75 87 GLU B O 1
ATOM 2323 N N . GLU B 1 88 ? -8.844 -24.953 -3.869 1 92.81 88 GLU B N 1
ATOM 2324 C CA . GLU B 1 88 ? -8.438 -24.781 -2.479 1 92.81 88 GLU B CA 1
ATOM 2325 C C . GLU B 1 88 ? -7.82 -23.391 -2.248 1 92.81 88 GLU B C 1
ATOM 2327 O O . GLU B 1 88 ? -8.07 -22.766 -1.222 1 92.81 88 GLU B O 1
ATOM 2332 N N . PHE B 1 89 ? -7.09 -23.047 -3.23 1 94.69 89 PHE B N 1
ATOM 2333 C CA . PHE B 1 89 ? -6.508 -21.703 -3.158 1 94.69 89 PHE B CA 1
ATOM 2334 C C . PHE B 1 89 ? -7.594 -20.641 -3.178 1 94.69 89 PHE B C 1
ATOM 2336 O O . PHE B 1 89 ? -7.566 -19.703 -2.377 1 94.69 89 PHE B O 1
ATOM 2343 N N . TRP B 1 90 ? -8.508 -20.719 -3.969 1 93.44 90 TRP B N 1
ATOM 2344 C CA . TRP B 1 90 ? -9.539 -19.688 -4.129 1 93.44 90 TRP B CA 1
ATOM 2345 C C . TRP B 1 90 ? -10.453 -19.641 -2.91 1 93.44 90 TRP B C 1
ATOM 2347 O O . TRP B 1 90 ? -10.938 -18.578 -2.535 1 93.44 90 TRP B O 1
ATOM 2357 N N . LYS B 1 91 ? -10.594 -20.734 -2.32 1 93.06 91 LYS B N 1
ATOM 2358 C CA . LYS B 1 91 ? -11.336 -20.766 -1.064 1 93.06 91 LYS B CA 1
ATOM 2359 C C . LYS B 1 91 ? -10.609 -19.969 0.019 1 93.06 91 LYS B C 1
ATOM 2361 O O . LYS B 1 91 ? -11.242 -19.328 0.856 1 93.06 91 LYS B O 1
ATOM 2366 N N . LEU B 1 92 ? -9.312 -20.094 0.007 1 93.19 92 LEU B N 1
ATOM 2367 C CA . LEU B 1 92 ? -8.516 -19.297 0.944 1 93.19 92 LEU B CA 1
ATOM 2368 C C . LEU B 1 92 ? -8.727 -17.812 0.712 1 93.19 92 LEU B C 1
ATOM 2370 O O . LEU B 1 92 ? -8.883 -17.047 1.666 1 93.19 92 LEU B O 1
ATOM 2374 N N . ILE B 1 93 ? -8.758 -17.406 -0.53 1 94.44 93 ILE B N 1
ATOM 2375 C CA . ILE B 1 93 ? -8.984 -16 -0.876 1 94.44 93 ILE B CA 1
ATOM 2376 C C . ILE B 1 93 ? -10.383 -15.578 -0.44 1 94.44 93 ILE B C 1
ATOM 2378 O O . ILE B 1 93 ? -10.57 -14.477 0.082 1 94.44 93 ILE B O 1
ATOM 2382 N N . GLU B 1 94 ? -11.305 -16.406 -0.677 1 92.88 94 GLU B N 1
ATOM 2383 C CA . GLU B 1 94 ? -12.664 -16.141 -0.227 1 92.88 94 GLU B CA 1
ATOM 2384 C C . GLU B 1 94 ? -12.719 -15.945 1.287 1 92.88 94 GLU B C 1
ATOM 2386 O O . GLU B 1 94 ? -13.453 -15.094 1.786 1 92.88 94 GLU B O 1
ATOM 2391 N N . ASN B 1 95 ? -11.969 -16.703 1.971 1 93.62 95 ASN B N 1
ATOM 2392 C CA . ASN B 1 95 ? -11.914 -16.594 3.424 1 93.62 95 ASN B CA 1
ATOM 2393 C C . ASN B 1 95 ? -11.297 -15.266 3.861 1 93.62 95 ASN B C 1
ATOM 2395 O O . ASN B 1 95 ? -11.695 -14.695 4.879 1 93.62 95 ASN B O 1
ATOM 2399 N N . VAL B 1 96 ? -10.312 -14.891 3.168 1 92 96 VAL B N 1
ATOM 2400 C CA . VAL B 1 96 ? -9.75 -13.57 3.434 1 92 96 VAL B CA 1
ATOM 2401 C C . VAL B 1 96 ? -10.836 -12.508 3.283 1 92 96 VAL B C 1
ATOM 2403 O O . VAL B 1 96 ? -10.953 -11.609 4.117 1 92 96 VAL B O 1
ATOM 2406 N N . GLY B 1 97 ? -11.625 -12.602 2.201 1 93.44 97 GLY B N 1
ATOM 2407 C CA . GLY B 1 97 ? -12.766 -11.719 2.027 1 93.44 97 GLY B CA 1
ATOM 2408 C C . GLY B 1 97 ? -13.766 -11.805 3.168 1 93.44 97 GLY B C 1
ATOM 2409 O O . GLY B 1 97 ? -14.289 -10.781 3.613 1 93.44 97 GLY B O 1
ATOM 2410 N N . TYR B 1 98 ? -13.992 -13.023 3.572 1 94 98 TYR B N 1
ATOM 2411 C CA . TYR B 1 98 ? -14.922 -13.242 4.676 1 94 98 TYR B CA 1
ATOM 2412 C C . TYR B 1 98 ? -14.438 -12.531 5.938 1 94 98 TYR B C 1
ATOM 2414 O O . TYR B 1 98 ? -15.227 -11.867 6.621 1 94 98 TYR B O 1
ATOM 2422 N N . GLU B 1 99 ? -13.188 -12.688 6.238 1 92.94 99 GLU B N 1
ATOM 2423 C CA . GLU B 1 99 ? -12.617 -12.031 7.406 1 92.94 99 GLU B CA 1
ATOM 2424 C C . GLU B 1 99 ? -12.742 -10.508 7.301 1 92.94 99 GLU B C 1
ATOM 2426 O O . GLU B 1 99 ? -13.047 -9.836 8.289 1 92.94 99 GLU B O 1
ATOM 2431 N N . LEU B 1 100 ? -12.516 -10.008 6.191 1 92.56 100 LEU B N 1
ATOM 2432 C CA . LEU B 1 100 ? -12.719 -8.586 5.953 1 92.56 100 LEU B CA 1
ATOM 2433 C C . LEU B 1 100 ? -14.172 -8.195 6.211 1 92.56 100 LEU B C 1
ATOM 2435 O O . LEU B 1 100 ? -14.438 -7.176 6.855 1 92.56 100 LEU B O 1
ATOM 2439 N N . GLY B 1 101 ? -15.047 -8.977 5.695 1 93.88 101 GLY B N 1
ATOM 2440 C CA . GLY B 1 101 ? -16.469 -8.727 5.918 1 93.88 101 GLY B CA 1
ATOM 2441 C C . GLY B 1 101 ? -16.844 -8.719 7.387 1 93.88 101 GLY B C 1
ATOM 2442 O O . GLY B 1 101 ? -17.641 -7.887 7.82 1 93.88 101 GLY B O 1
ATOM 2443 N N . VAL B 1 102 ? -16.281 -9.617 8.109 1 93.19 102 VAL B N 1
ATOM 2444 C CA . VAL B 1 102 ? -16.531 -9.68 9.547 1 93.19 102 VAL B CA 1
ATOM 2445 C C . VAL B 1 102 ? -16.078 -8.383 10.211 1 93.19 102 VAL B C 1
ATOM 2447 O O . VAL B 1 102 ? -16.812 -7.816 11.031 1 93.19 102 VAL B O 1
ATOM 2450 N N . GLU B 1 103 ? -14.898 -7.992 9.875 1 88.81 103 GLU B N 1
ATOM 2451 C CA . GLU B 1 103 ? -14.391 -6.738 10.414 1 88.81 103 GLU B CA 1
ATOM 2452 C C . GLU B 1 103 ? -15.312 -5.57 10.07 1 88.81 103 GLU B C 1
ATOM 2454 O O . GLU B 1 103 ? -15.586 -4.723 10.922 1 88.81 103 GLU B O 1
ATOM 2459 N N . MET B 1 104 ? -15.758 -5.516 8.867 1 87.56 104 MET B N 1
ATOM 2460 C CA . MET B 1 104 ? -16.656 -4.453 8.414 1 87.56 104 MET B CA 1
ATOM 2461 C C . MET B 1 104 ? -17.969 -4.492 9.172 1 87.56 104 MET B C 1
ATOM 2463 O O . MET B 1 104 ? -18.469 -3.451 9.602 1 87.56 104 MET B O 1
ATOM 2467 N N . LYS B 1 105 ? -18.453 -5.625 9.312 1 90.94 105 LYS B N 1
ATOM 2468 C CA . LYS B 1 105 ? -19.719 -5.816 10.008 1 90.94 105 LYS B CA 1
ATOM 2469 C C . LYS B 1 105 ? -19.609 -5.355 11.461 1 90.94 105 LYS B C 1
ATOM 2471 O O . LYS B 1 105 ? -20.516 -4.707 11.977 1 90.94 105 LYS B O 1
ATOM 2476 N N . LEU B 1 106 ? -18.531 -5.715 12.047 1 88.62 106 LEU B N 1
ATOM 2477 C CA . LEU B 1 106 ? -18.312 -5.355 13.445 1 88.62 106 LEU B CA 1
ATOM 2478 C C . LEU B 1 106 ? -18.25 -3.842 13.617 1 88.62 106 LEU B C 1
ATOM 2480 O O . LEU B 1 106 ? -18.641 -3.309 14.656 1 88.62 106 LEU B O 1
ATOM 2484 N N . LYS B 1 107 ? -17.922 -3.168 12.641 1 86.25 107 LYS B N 1
ATOM 2485 C CA . LYS B 1 107 ? -17.812 -1.711 12.664 1 86.25 107 LYS B CA 1
ATOM 2486 C C . LYS B 1 107 ? -19.125 -1.06 12.219 1 86.25 107 LYS B C 1
ATOM 2488 O O . LYS B 1 107 ? -19.234 0.168 12.203 1 86.25 107 LYS B O 1
ATOM 2493 N N . GLY B 1 108 ? -20.062 -1.829 11.766 1 91.31 108 GLY B N 1
ATOM 2494 C CA . GLY B 1 108 ? -21.344 -1.328 11.297 1 91.31 108 GLY B CA 1
ATOM 2495 C C . GLY B 1 108 ? -21.297 -0.795 9.875 1 91.31 108 GLY B C 1
ATOM 2496 O O . GLY B 1 108 ? -22.109 0.034 9.484 1 91.31 108 GLY B O 1
ATOM 2497 N N . PHE B 1 109 ? -20.359 -1.239 9.219 1 86.75 109 PHE B N 1
ATOM 2498 C CA . PHE B 1 109 ? -20.172 -0.758 7.855 1 86.75 109 PHE B CA 1
ATOM 2499 C C . PHE B 1 109 ? -20.969 -1.598 6.863 1 86.75 109 PHE B C 1
ATOM 2501 O O . PHE B 1 109 ? -21.328 -2.74 7.16 1 86.75 109 PHE B O 1
ATOM 2508 N N . GLY B 1 110 ? -21.297 -0.933 5.664 1 89.38 110 GLY B N 1
ATOM 2509 C CA . GLY B 1 110 ? -22.016 -1.607 4.598 1 89.38 110 GLY B CA 1
ATOM 2510 C C . GLY B 1 110 ? -21.234 -1.69 3.305 1 89.38 110 GLY B C 1
ATOM 2511 O O . GLY B 1 110 ? -20 -1.689 3.324 1 89.38 110 GLY B O 1
ATOM 2512 N N . LEU B 1 111 ? -21.969 -1.832 2.215 1 89.12 111 LEU B N 1
ATOM 2513 C CA . LEU B 1 111 ? -21.359 -2.039 0.901 1 89.12 111 LEU B CA 1
ATOM 2514 C C . LEU B 1 111 ? -20.516 -0.842 0.501 1 89.12 111 LEU B C 1
ATOM 2516 O O . LEU B 1 111 ? -19.422 -1.01 -0.063 1 89.12 111 LEU B O 1
ATOM 2520 N N . ASP B 1 112 ? -20.969 0.32 0.853 1 86.12 112 ASP B N 1
ATOM 2521 C CA . ASP B 1 112 ? -20.234 1.531 0.515 1 86.12 112 ASP B CA 1
ATOM 2522 C C . ASP B 1 112 ? -18.844 1.519 1.149 1 86.12 112 ASP B C 1
ATOM 2524 O O . ASP B 1 112 ? -17.844 1.781 0.476 1 86.12 112 ASP B O 1
ATOM 2528 N N . GLU B 1 113 ? -18.828 1.227 2.373 1 85.56 113 GLU B N 1
ATOM 2529 C CA . GLU B 1 113 ? -17.562 1.216 3.104 1 85.56 113 GLU B CA 1
ATOM 2530 C C . GLU B 1 113 ? -16.656 0.082 2.629 1 85.56 113 GLU B C 1
ATOM 2532 O O . GLU B 1 113 ? -15.43 0.236 2.574 1 85.56 113 GLU B O 1
ATOM 2537 N N . LEU B 1 114 ? -17.219 -1.012 2.322 1 91.69 114 LEU B N 1
ATOM 2538 C CA . LEU B 1 114 ? -16.453 -2.135 1.793 1 91.69 114 LEU B CA 1
ATOM 2539 C C . LEU B 1 114 ? -15.758 -1.751 0.491 1 91.69 114 LEU B C 1
ATOM 2541 O O . LEU B 1 114 ? -14.562 -1.978 0.336 1 91.69 114 LEU B O 1
ATOM 2545 N N . LEU B 1 115 ? -16.516 -1.194 -0.409 1 89.56 115 LEU B N 1
ATOM 2546 C CA . LEU B 1 115 ? -15.969 -0.828 -1.708 1 89.56 115 LEU B CA 1
ATOM 2547 C C . LEU B 1 115 ? -14.938 0.285 -1.564 1 89.56 115 LEU B C 1
ATOM 2549 O O . LEU B 1 115 ? -13.93 0.298 -2.275 1 89.56 115 LEU B O 1
ATOM 2553 N N . GLU B 1 116 ? -15.203 1.169 -0.682 1 86 116 GLU B N 1
ATOM 2554 C CA . GLU B 1 116 ? -14.219 2.213 -0.407 1 86 116 GLU B CA 1
ATOM 2555 C C . GLU B 1 116 ? -12.922 1.623 0.133 1 86 116 GLU B C 1
ATOM 2557 O O . GLU B 1 116 ? -11.828 2.066 -0.235 1 86 116 GLU B O 1
ATOM 2562 N N . HIS B 1 117 ? -13.055 0.704 0.984 1 88 117 HIS B N 1
ATOM 2563 C CA . HIS B 1 117 ? -11.898 -0 1.534 1 88 117 HIS B CA 1
ATOM 2564 C C . HIS B 1 117 ? -11.07 -0.642 0.43 1 88 117 HIS B C 1
ATOM 2566 O O . HIS B 1 117 ? -9.836 -0.577 0.457 1 88 117 HIS B O 1
ATOM 2572 N N . MET B 1 118 ? -11.672 -1.233 -0.516 1 90.31 118 MET B N 1
ATOM 2573 C CA . MET B 1 118 ? -10.984 -1.897 -1.617 1 90.31 118 MET B CA 1
ATOM 2574 C C . MET B 1 118 ? -10.422 -0.877 -2.602 1 90.31 118 MET B C 1
ATOM 2576 O O . MET B 1 118 ? -9.367 -1.101 -3.197 1 90.31 118 MET B O 1
ATOM 2580 N N . ARG B 1 119 ? -11.133 0.187 -2.732 1 86.94 119 ARG B N 1
ATOM 2581 C CA . ARG B 1 119 ? -10.664 1.262 -3.596 1 86.94 119 ARG B CA 1
ATOM 2582 C C . ARG B 1 119 ? -9.367 1.86 -3.064 1 86.94 119 ARG B C 1
ATOM 2584 O O . ARG B 1 119 ? -8.422 2.092 -3.826 1 86.94 119 ARG B O 1
ATOM 2591 N N . ILE B 1 120 ? -9.266 2.09 -1.81 1 81.62 120 ILE B N 1
ATOM 2592 C CA . ILE B 1 120 ? -8.086 2.67 -1.178 1 81.62 120 ILE B CA 1
ATOM 2593 C C . ILE B 1 120 ? -6.883 1.755 -1.39 1 81.62 120 ILE B C 1
ATOM 2595 O O . ILE B 1 120 ? -5.758 2.229 -1.566 1 81.62 120 ILE B O 1
ATOM 2599 N N . LYS B 1 121 ? -7.133 0.505 -1.452 1 86.31 121 LYS B N 1
ATOM 2600 C CA . LYS B 1 121 ? -6.074 -0.475 -1.668 1 86.31 121 LYS B CA 1
ATOM 2601 C C . LYS B 1 121 ? -5.762 -0.63 -3.154 1 86.31 121 LYS B C 1
ATOM 2603 O O . LYS B 1 121 ? -4.91 -1.438 -3.533 1 86.31 121 LYS B O 1
ATOM 2608 N N . ASN B 1 122 ? -6.48 0.069 -3.969 1 88.12 122 ASN B N 1
ATOM 2609 C CA . ASN B 1 122 ? -6.312 0.083 -5.418 1 88.12 122 ASN B CA 1
ATOM 2610 C C . ASN B 1 122 ? -6.613 -1.282 -6.027 1 88.12 122 ASN B C 1
ATOM 2612 O O . ASN B 1 122 ? -5.957 -1.694 -6.988 1 88.12 122 ASN B O 1
ATOM 2616 N N . LEU B 1 123 ? -7.52 -1.944 -5.465 1 90.56 123 LEU B N 1
ATOM 2617 C CA . LEU B 1 123 ? -7.969 -3.217 -6.02 1 90.56 123 LEU B CA 1
ATOM 2618 C C . LEU B 1 123 ? -9.047 -3.002 -7.074 1 90.56 123 LEU B C 1
ATOM 2620 O O . LEU B 1 123 ? -9.195 -3.811 -7.992 1 90.56 123 LEU B O 1
ATOM 2624 N N . LEU B 1 124 ? -9.781 -1.942 -6.875 1 87.94 124 LEU B N 1
ATOM 2625 C CA . LEU B 1 124 ? -10.852 -1.586 -7.801 1 87.94 124 LEU B CA 1
ATOM 2626 C C . LEU B 1 124 ? -11.203 -0.108 -7.68 1 87.94 124 LEU B C 1
ATOM 2628 O O . LEU B 1 124 ? -10.781 0.561 -6.734 1 87.94 124 LEU B O 1
ATOM 2632 N N . ASN B 1 125 ? -11.828 0.39 -8.711 1 83.56 125 ASN B N 1
ATOM 2633 C CA . ASN B 1 125 ? -12.602 1.63 -8.656 1 83.56 125 ASN B CA 1
ATOM 2634 C C . ASN B 1 125 ? -14.094 1.37 -8.812 1 83.56 125 ASN B C 1
ATOM 2636 O O . ASN B 1 125 ? -14.5 0.296 -9.266 1 83.56 125 ASN B O 1
ATOM 2640 N N . TYR B 1 126 ? -14.875 2.373 -8.258 1 85.31 126 TYR B N 1
ATOM 2641 C CA . TYR B 1 126 ? -16.297 2.154 -8.438 1 85.31 126 TYR B CA 1
ATOM 2642 C C . TYR B 1 126 ? -17.047 3.479 -8.531 1 85.31 126 TYR B C 1
ATOM 2644 O O . TYR B 1 126 ? -16.547 4.516 -8.086 1 85.31 126 TYR B O 1
ATOM 2652 N N . SER B 1 127 ? -18.109 3.451 -9.258 1 82.19 127 SER B N 1
ATOM 2653 C CA . SER B 1 127 ? -19.109 4.516 -9.25 1 82.19 127 SER B CA 1
ATOM 2654 C C . SER B 1 127 ? -20.453 4.008 -8.742 1 82.19 127 SER B C 1
ATOM 2656 O O . SER B 1 127 ? -20.734 2.809 -8.812 1 82.19 127 SER B O 1
ATOM 2658 N N . ARG B 1 128 ? -21.125 4.941 -8.117 1 82.81 128 ARG B N 1
ATOM 2659 C CA . ARG B 1 128 ? -22.406 4.559 -7.531 1 82.81 128 ARG B CA 1
ATOM 2660 C C . ARG B 1 128 ? -23.516 5.508 -7.973 1 82.81 128 ARG B C 1
ATOM 2662 O O . ARG B 1 128 ? -23.328 6.727 -7.953 1 82.81 128 ARG B O 1
ATOM 2669 N N . GLU B 1 129 ? -24.547 4.914 -8.461 1 74.81 129 GLU B N 1
ATOM 2670 C CA . GLU B 1 129 ? -25.781 5.641 -8.75 1 74.81 129 GLU B CA 1
ATOM 2671 C C . GLU B 1 129 ? -27 4.887 -8.242 1 74.81 129 GLU B C 1
ATOM 2673 O O . GLU B 1 129 ? -27.391 3.865 -8.812 1 74.81 129 GLU B O 1
ATOM 2678 N N . GLY B 1 130 ? -27.766 5.398 -7.297 1 74.88 130 GLY B N 1
ATOM 2679 C CA . GLY B 1 130 ? -29.031 4.852 -6.836 1 74.88 130 GLY B CA 1
ATOM 2680 C C . GLY B 1 130 ? -28.938 3.395 -6.426 1 74.88 130 GLY B C 1
ATOM 2681 O O . GLY B 1 130 ? -29.75 2.57 -6.844 1 74.88 130 GLY B O 1
ATOM 2682 N N . GLY B 1 131 ? -27.906 2.891 -5.852 1 78.12 131 GLY B N 1
ATOM 2683 C CA . GLY B 1 131 ? -27.75 1.521 -5.383 1 78.12 131 GLY B CA 1
ATOM 2684 C C . GLY B 1 131 ? -27.047 0.625 -6.379 1 78.12 131 GLY B C 1
ATOM 2685 O O . GLY B 1 131 ? -26.875 -0.571 -6.137 1 78.12 131 GLY B O 1
ATOM 2686 N N . ILE B 1 132 ? -26.812 1.163 -7.539 1 81.44 132 ILE B N 1
ATOM 2687 C CA . ILE B 1 132 ? -26.047 0.45 -8.555 1 81.44 132 ILE B CA 1
ATOM 2688 C C . ILE B 1 132 ? -24.578 0.853 -8.461 1 81.44 132 ILE B C 1
ATOM 2690 O O . ILE B 1 132 ? -24.25 2.043 -8.469 1 81.44 132 ILE B O 1
ATOM 2694 N N . TYR B 1 133 ? -23.859 -0.174 -8.289 1 85.25 133 TYR B N 1
ATOM 2695 C CA . TYR B 1 133 ? -22.406 0.042 -8.219 1 85.25 133 TYR B CA 1
ATOM 2696 C C . TYR B 1 133 ? -21.719 -0.536 -9.445 1 85.25 133 TYR B C 1
ATOM 2698 O O . TYR B 1 133 ? -21.906 -1.711 -9.773 1 85.25 133 TYR B O 1
ATOM 2706 N N . ILE B 1 134 ? -21 0.282 -10.141 1 85.44 134 ILE B N 1
ATOM 2707 C CA . ILE B 1 134 ? -20.188 -0.175 -11.273 1 85.44 134 ILE B CA 1
ATOM 2708 C C . ILE B 1 134 ? -18.719 -0.227 -10.875 1 85.44 134 ILE B C 1
ATOM 2710 O O . ILE B 1 134 ? -18.109 0.81 -10.609 1 85.44 134 ILE B O 1
ATOM 2714 N N . LEU B 1 135 ? -18.281 -1.435 -10.852 1 88.31 135 LEU B N 1
ATOM 2715 C CA . LEU B 1 135 ? -16.891 -1.646 -10.461 1 88.31 135 LEU B CA 1
ATOM 2716 C C . LEU B 1 135 ? -15.977 -1.709 -11.68 1 88.31 135 LEU B C 1
ATOM 2718 O O . LEU B 1 135 ? -16.312 -2.367 -12.672 1 88.31 135 LEU B O 1
ATOM 2722 N N . THR B 1 136 ? -14.914 -0.975 -11.617 1 86.69 136 THR B N 1
ATOM 2723 C CA . THR B 1 136 ? -13.828 -1.07 -12.586 1 86.69 136 THR B CA 1
ATOM 2724 C C . THR B 1 136 ? -12.562 -1.631 -11.938 1 86.69 136 THR B C 1
ATOM 2726 O O . THR B 1 136 ? -12.023 -1.037 -11 1 86.69 136 THR B O 1
ATOM 2729 N N . LEU B 1 137 ? -12.219 -2.76 -12.453 1 86.12 137 LEU B N 1
ATOM 2730 C CA . LEU B 1 137 ? -11.039 -3.398 -11.875 1 86.12 137 LEU B CA 1
ATOM 2731 C C . LEU B 1 137 ? -9.758 -2.795 -12.438 1 86.12 137 LEU B C 1
ATOM 2733 O O . LEU B 1 137 ? -9.734 -2.322 -13.578 1 86.12 137 LEU B O 1
ATOM 2737 N N . VAL B 1 138 ? -8.773 -2.783 -11.617 1 81.25 138 VAL B N 1
ATOM 2738 C CA . VAL B 1 138 ? -7.504 -2.168 -11.992 1 81.25 138 VAL B CA 1
ATOM 2739 C C . VAL B 1 138 ? -6.809 -3.02 -13.055 1 81.25 138 VAL B C 1
ATOM 2741 O O . VAL B 1 138 ? -6.066 -2.5 -13.891 1 81.25 138 VAL B O 1
ATOM 2744 N N . SER B 1 139 ? -7.047 -4.312 -13.023 1 81.62 139 SER B N 1
ATOM 2745 C CA . SER B 1 139 ? -6.52 -5.23 -14.023 1 81.62 139 SER B CA 1
ATOM 2746 C C . SER B 1 139 ? -7.461 -6.41 -14.242 1 81.62 139 SER B C 1
ATOM 2748 O O . SER B 1 139 ? -8.156 -6.836 -13.32 1 81.62 139 SER B O 1
ATOM 2750 N N . ARG B 1 140 ? -7.398 -6.863 -15.484 1 82.19 140 ARG B N 1
ATOM 2751 C CA . ARG B 1 140 ? -8.195 -8.047 -15.805 1 82.19 140 ARG B CA 1
ATOM 2752 C C . ARG B 1 140 ? -7.75 -9.242 -14.969 1 82.19 140 ARG B C 1
ATOM 2754 O O . ARG B 1 140 ? -8.57 -10.07 -14.57 1 82.19 140 ARG B O 1
ATOM 2761 N N . SER B 1 141 ? -6.539 -9.312 -14.688 1 87.88 141 SER B N 1
ATOM 2762 C CA . SER B 1 141 ? -5.965 -10.422 -13.938 1 87.88 141 SER B CA 1
ATOM 2763 C C . SER B 1 141 ? -6.52 -10.477 -12.516 1 87.88 141 SER B C 1
ATOM 2765 O O . SER B 1 141 ? -6.523 -11.531 -11.883 1 87.88 141 SER B O 1
ATOM 2767 N N . ALA B 1 142 ? -7.039 -9.336 -12.062 1 89.5 142 ALA B N 1
ATOM 2768 C CA . ALA B 1 142 ? -7.477 -9.25 -10.672 1 89.5 142 ALA B CA 1
ATOM 2769 C C . ALA B 1 142 ? -8.938 -9.68 -10.531 1 89.5 142 ALA B C 1
ATOM 2771 O O . ALA B 1 142 ? -9.445 -9.812 -9.414 1 89.5 142 ALA B O 1
ATOM 2772 N N . THR B 1 143 ? -9.594 -9.961 -11.57 1 86.62 143 THR B N 1
ATOM 2773 C CA . THR B 1 143 ? -11.039 -10.195 -11.57 1 86.62 143 THR B CA 1
ATOM 2774 C C . THR B 1 143 ? -11.406 -11.336 -10.633 1 86.62 143 THR B C 1
ATOM 2776 O O . THR B 1 143 ? -12.234 -11.164 -9.734 1 86.62 143 THR B O 1
ATOM 2779 N N . ASN B 1 144 ? -10.742 -12.438 -10.773 1 89 144 ASN B N 1
ATOM 2780 C CA . ASN B 1 144 ? -11.07 -13.602 -9.953 1 89 144 ASN B CA 1
ATOM 2781 C C . ASN B 1 144 ? -10.805 -13.328 -8.477 1 89 144 ASN B C 1
ATOM 2783 O O . ASN B 1 144 ? -11.602 -13.711 -7.617 1 89 144 ASN B O 1
ATOM 2787 N N . MET B 1 145 ? -9.758 -12.773 -8.227 1 92.88 145 MET B N 1
ATOM 2788 C CA . MET B 1 145 ? -9.383 -12.492 -6.844 1 92.88 145 MET B CA 1
ATOM 2789 C C . MET B 1 145 ? -10.391 -11.555 -6.184 1 92.88 145 MET B C 1
ATOM 2791 O O . MET B 1 145 ? -10.859 -11.82 -5.078 1 92.88 145 MET B O 1
ATOM 2795 N N . VAL B 1 146 ? -10.719 -10.469 -6.84 1 90.88 146 VAL B N 1
ATOM 2796 C CA . VAL B 1 146 ? -11.625 -9.469 -6.285 1 90.88 146 VAL B CA 1
ATOM 2797 C C . VAL B 1 146 ? -13.016 -10.078 -6.098 1 90.88 146 VAL B C 1
ATOM 2799 O O . VAL B 1 146 ? -13.656 -9.875 -5.062 1 90.88 146 VAL B O 1
ATOM 2802 N N . MET B 1 147 ? -13.406 -10.828 -7.047 1 89.25 147 MET B N 1
ATOM 2803 C CA . MET B 1 147 ? -14.727 -11.445 -6.965 1 89.25 147 MET B CA 1
ATOM 2804 C C . MET B 1 147 ? -14.797 -12.438 -5.812 1 89.25 147 MET B C 1
ATOM 2806 O O . MET B 1 147 ? -15.812 -12.508 -5.109 1 89.25 147 MET B O 1
ATOM 2810 N N . ARG B 1 148 ? -13.789 -13.203 -5.633 1 90.31 148 ARG B N 1
ATOM 2811 C CA . ARG B 1 148 ? -13.75 -14.148 -4.523 1 90.31 148 ARG B CA 1
ATOM 2812 C C . ARG B 1 148 ? -13.75 -13.422 -3.182 1 90.31 148 ARG B C 1
ATOM 2814 O O . ARG B 1 148 ? -14.422 -13.844 -2.24 1 90.31 148 ARG B O 1
ATOM 2821 N N . MET B 1 149 ? -13.016 -12.383 -3.107 1 94.12 149 MET B N 1
ATOM 2822 C CA . MET B 1 149 ? -13 -11.586 -1.883 1 94.12 149 MET B CA 1
ATOM 2823 C C . MET B 1 149 ? -14.383 -11 -1.599 1 94.12 149 MET B C 1
ATOM 2825 O O . MET B 1 149 ? -14.844 -11.023 -0.457 1 94.12 149 MET B O 1
ATOM 2829 N N . LEU B 1 150 ? -14.992 -10.492 -2.66 1 91.62 150 LEU B N 1
ATOM 2830 C CA . LEU B 1 150 ? -16.328 -9.906 -2.496 1 91.62 150 LEU B CA 1
ATOM 2831 C C . LEU B 1 150 ? -17.328 -10.961 -2.061 1 91.62 150 LEU B C 1
ATOM 2833 O O . LEU B 1 150 ? -18.172 -10.703 -1.192 1 91.62 150 LEU B O 1
ATOM 2837 N N . ARG B 1 151 ? -17.219 -12.047 -2.629 1 90.56 151 ARG B N 1
ATOM 2838 C CA . ARG B 1 151 ? -18.109 -13.141 -2.256 1 90.56 151 ARG B CA 1
ATOM 2839 C C . ARG B 1 151 ? -18 -13.461 -0.768 1 90.56 151 ARG B C 1
ATOM 2841 O O . ARG B 1 151 ? -19.016 -13.594 -0.078 1 90.56 151 ARG B O 1
ATOM 2848 N N . GLY B 1 152 ? -16.828 -13.609 -0.309 1 91.94 152 GLY B N 1
ATOM 2849 C CA . GLY B 1 152 ? -16.594 -13.844 1.108 1 91.94 152 GLY B CA 1
ATOM 2850 C C . GLY B 1 152 ? -17.109 -12.719 1.988 1 91.94 152 GLY B C 1
ATOM 2851 O O . GLY B 1 152 ? -17.797 -12.969 2.986 1 91.94 152 GLY B O 1
ATOM 2852 N N . ALA B 1 153 ? -16.812 -11.547 1.593 1 93.12 153 ALA B N 1
ATOM 2853 C CA . ALA B 1 153 ? -17.219 -10.391 2.383 1 93.12 153 ALA B CA 1
ATOM 2854 C C . ALA B 1 153 ? -18.734 -10.266 2.43 1 93.12 153 ALA B C 1
ATOM 2856 O O . ALA B 1 153 ? -19.312 -9.977 3.484 1 93.12 153 ALA B O 1
ATOM 2857 N N . PHE B 1 154 ? -19.375 -10.469 1.259 1 91.62 154 PHE B N 1
ATOM 2858 C CA . PHE B 1 154 ? -20.828 -10.383 1.188 1 91.62 154 PHE B CA 1
ATOM 2859 C C . PHE B 1 154 ? -21.484 -11.398 2.113 1 91.62 154 PHE B C 1
ATOM 2861 O O . PHE B 1 154 ? -22.469 -11.094 2.785 1 91.62 154 PHE B O 1
ATOM 2868 N N . ARG B 1 155 ? -20.938 -12.539 2.102 1 92 155 ARG B N 1
ATOM 2869 C CA . ARG B 1 155 ? -21.453 -13.586 2.975 1 92 155 ARG B CA 1
ATOM 2870 C C . ARG B 1 155 ? -21.344 -13.18 4.441 1 92 155 ARG B C 1
ATOM 2872 O O . ARG B 1 155 ? -22.312 -13.297 5.195 1 92 155 ARG B O 1
ATOM 2879 N N . ALA B 1 156 ? -20.266 -12.688 4.848 1 91.56 156 ALA B N 1
ATOM 2880 C CA . ALA B 1 156 ? -20.031 -12.297 6.234 1 91.56 156 ALA B CA 1
ATOM 2881 C C . ALA B 1 156 ? -20.938 -11.125 6.625 1 91.56 156 ALA B C 1
ATOM 2883 O O . ALA B 1 156 ? -21.438 -11.07 7.746 1 91.56 156 ALA B O 1
ATOM 2884 N N . MET B 1 157 ? -21.125 -10.258 5.691 1 93.19 157 MET B N 1
ATOM 2885 C CA . MET B 1 157 ? -21.859 -9.031 5.965 1 93.19 157 MET B CA 1
ATOM 2886 C C . MET B 1 157 ? -23.344 -9.219 5.707 1 93.19 157 MET B C 1
ATOM 2888 O O . MET B 1 157 ? -24.141 -8.328 6.016 1 93.19 157 MET B O 1
ATOM 2892 N N . GLN B 1 158 ? -23.641 -10.359 5.125 1 90.62 158 GLN B N 1
ATOM 2893 C CA . GLN B 1 158 ? -25.031 -10.664 4.777 1 90.62 158 GLN B CA 1
ATOM 2894 C C . GLN B 1 158 ? -25.594 -9.617 3.816 1 90.62 158 GLN B C 1
ATOM 2896 O O . GLN B 1 158 ? -26.688 -9.094 4.039 1 90.62 158 GLN B O 1
ATOM 2901 N N . ILE B 1 159 ? -24.766 -9.266 2.938 1 87.75 159 ILE B N 1
ATOM 2902 C CA . ILE B 1 159 ? -25.188 -8.344 1.885 1 87.75 159 ILE B CA 1
ATOM 2903 C C . ILE B 1 159 ? -25.938 -9.109 0.804 1 87.75 159 ILE B C 1
ATOM 2905 O O . ILE B 1 159 ? -25.438 -10.094 0.254 1 87.75 159 ILE B O 1
ATOM 2909 N N . GLU B 1 160 ? -27.094 -8.617 0.585 1 83.62 160 GLU B N 1
ATOM 2910 C CA . GLU B 1 160 ? -27.891 -9.164 -0.506 1 83.62 160 GLU B CA 1
ATOM 2911 C C . GLU B 1 160 ? -27.797 -8.297 -1.755 1 83.62 160 GLU B C 1
ATOM 2913 O O . GLU B 1 160 ? -28.297 -7.172 -1.775 1 83.62 160 GLU B O 1
ATOM 2918 N N . ALA B 1 161 ? -27.031 -8.836 -2.721 1 80.12 161 ALA B N 1
ATOM 2919 C CA . ALA B 1 161 ? -26.828 -8.078 -3.953 1 80.12 161 ALA B CA 1
ATOM 2920 C C . ALA B 1 161 ? -26.688 -9.016 -5.148 1 80.12 161 ALA B C 1
ATOM 2922 O O . ALA B 1 161 ? -26.359 -10.195 -4.988 1 80.12 161 ALA B O 1
ATOM 2923 N N . GLU B 1 162 ? -27.109 -8.484 -6.238 1 78.31 162 GLU B N 1
ATOM 2924 C CA . GLU B 1 162 ? -26.828 -9.188 -7.488 1 78.31 162 GLU B CA 1
ATOM 2925 C C . GLU B 1 162 ? -25.516 -8.695 -8.117 1 78.31 162 GLU B C 1
ATOM 2927 O O . GLU B 1 162 ? -25.234 -7.492 -8.117 1 78.31 162 GLU B O 1
ATOM 2932 N N . VAL B 1 163 ? -24.719 -9.68 -8.477 1 78.12 163 VAL B N 1
ATOM 2933 C CA . VAL B 1 163 ? -23.438 -9.352 -9.094 1 78.12 163 VAL B CA 1
ATOM 2934 C C . VAL B 1 163 ? -23.453 -9.781 -10.562 1 78.12 163 VAL B C 1
ATOM 2936 O O . VAL B 1 163 ? -23.703 -10.945 -10.867 1 78.12 163 VAL B O 1
ATOM 2939 N N . ILE B 1 164 ? -23.156 -8.82 -11.453 1 76 164 ILE B N 1
ATOM 2940 C CA . ILE B 1 164 ? -23.156 -9.07 -12.891 1 76 164 ILE B CA 1
ATOM 2941 C C . ILE B 1 164 ? -21.75 -8.836 -13.445 1 76 164 ILE B C 1
ATOM 2943 O O . ILE B 1 164 ? -21.328 -7.691 -13.633 1 76 164 ILE B O 1
ATOM 2947 N N . PRO B 1 165 ? -21.047 -9.93 -13.758 1 71 165 PRO B N 1
ATOM 2948 C CA . PRO B 1 165 ? -19.688 -9.773 -14.281 1 71 165 PRO B CA 1
ATOM 2949 C C . PRO B 1 165 ? -19.672 -9.336 -15.742 1 71 165 PRO B C 1
ATOM 2951 O O . PRO B 1 165 ? -20.516 -9.766 -16.531 1 71 165 PRO B O 1
ATOM 2954 N N . GLY B 1 166 ? -18.875 -8.25 -16 1 65.12 166 GLY B N 1
ATOM 2955 C CA . GLY B 1 166 ? -18.562 -7.887 -17.375 1 65.12 166 GLY B CA 1
ATOM 2956 C C . GLY B 1 166 ? -17.125 -8.188 -17.766 1 65.12 166 GLY B C 1
ATOM 2957 O O . GLY B 1 166 ? -16.438 -8.922 -17.062 1 65.12 166 GLY B O 1
ATOM 2958 N N . VAL B 1 167 ? -16.734 -7.812 -18.969 1 55.53 167 VAL B N 1
ATOM 2959 C CA . VAL B 1 167 ? -15.383 -8.047 -19.453 1 55.53 167 VAL B CA 1
ATOM 2960 C C . VAL B 1 167 ? -14.391 -7.273 -18.578 1 55.53 167 VAL B C 1
ATOM 2962 O O . VAL B 1 167 ? -13.391 -7.836 -18.125 1 55.53 167 VAL B O 1
ATOM 2965 N N . ARG B 1 168 ? -14.734 -5.988 -18.375 1 60.38 168 ARG B N 1
ATOM 2966 C CA . ARG B 1 168 ? -13.797 -5.152 -17.625 1 60.38 168 ARG B CA 1
ATOM 2967 C C . ARG B 1 168 ? -14.484 -4.504 -16.422 1 60.38 168 ARG B C 1
ATOM 2969 O O . ARG B 1 168 ? -13.844 -3.826 -15.625 1 60.38 168 ARG B O 1
ATOM 2976 N N . LYS B 1 169 ? -15.789 -4.84 -16.391 1 73.06 169 LYS B N 1
ATOM 2977 C CA . LYS B 1 169 ? -16.578 -4.199 -15.344 1 73.06 169 LYS B CA 1
ATOM 2978 C C . LYS B 1 169 ? -17.453 -5.211 -14.617 1 73.06 169 LYS B C 1
ATOM 2980 O O . LYS B 1 169 ? -17.828 -6.234 -15.195 1 73.06 169 LYS B O 1
ATOM 2985 N N . VAL B 1 170 ? -17.625 -4.949 -13.328 1 73.69 170 VAL B N 1
ATOM 2986 C CA . VAL B 1 170 ? -18.547 -5.723 -12.508 1 73.69 170 VAL B CA 1
ATOM 2987 C C . VAL B 1 170 ? -19.641 -4.801 -11.945 1 73.69 170 VAL B C 1
ATOM 2989 O O . VAL B 1 170 ? -19.328 -3.727 -11.43 1 73.69 170 VAL B O 1
ATOM 2992 N N . VAL B 1 171 ? -20.828 -5.191 -12.25 1 74.31 171 VAL B N 1
ATOM 2993 C CA . VAL B 1 171 ? -21.938 -4.395 -11.727 1 74.31 171 VAL B CA 1
ATOM 2994 C C . VAL B 1 171 ? -22.531 -5.082 -10.5 1 74.31 171 VAL B C 1
ATOM 2996 O O . VAL B 1 171 ? -22.781 -6.289 -10.523 1 74.31 171 VAL B O 1
ATOM 2999 N N . ILE B 1 172 ? -22.625 -4.324 -9.438 1 76.38 172 ILE B N 1
ATOM 3000 C CA . ILE B 1 172 ? -23.281 -4.805 -8.227 1 76.38 172 ILE B CA 1
ATOM 3001 C C . ILE B 1 172 ? -24.578 -4.035 -7.996 1 76.38 172 ILE B C 1
ATOM 3003 O O . ILE B 1 172 ? -24.578 -2.801 -7.98 1 76.38 172 ILE B O 1
ATOM 3007 N N . VAL B 1 173 ? -25.594 -4.707 -7.895 1 73.25 173 VAL B N 1
ATOM 3008 C CA . VAL B 1 173 ? -26.891 -4.094 -7.629 1 73.25 173 VAL B CA 1
ATOM 3009 C C . VAL B 1 173 ? -27.375 -4.48 -6.234 1 73.25 173 VAL B C 1
ATOM 3011 O O . VAL B 1 173 ? -27.656 -5.656 -5.973 1 73.25 173 VAL B O 1
ATOM 3014 N N . ASP B 1 174 ? -27.469 -3.463 -5.418 1 76.81 174 ASP B N 1
ATOM 3015 C CA . ASP B 1 174 ? -27.938 -3.676 -4.055 1 76.81 174 ASP B CA 1
ATOM 3016 C C . ASP B 1 174 ? -29.406 -4.117 -4.043 1 76.81 174 ASP B C 1
ATOM 3018 O O . ASP B 1 174 ? -30.188 -3.688 -4.883 1 76.81 174 ASP B O 1
ATOM 3022 N N . LYS B 1 175 ? -29.75 -4.922 -3.012 1 74.25 175 LYS B N 1
ATOM 3023 C CA . LYS B 1 175 ? -31.109 -5.469 -2.898 1 74.25 175 LYS B CA 1
ATOM 3024 C C . LYS B 1 175 ? -32.156 -4.359 -2.934 1 74.25 175 LYS B C 1
ATOM 3026 O O . LYS B 1 175 ? -33.219 -4.527 -3.521 1 74.25 175 LYS B O 1
ATOM 3031 N N . LYS B 1 176 ? -31.781 -3.301 -2.326 1 70.38 176 LYS B N 1
ATOM 3032 C CA . LYS B 1 176 ? -32.75 -2.197 -2.27 1 70.38 176 LYS B CA 1
ATOM 3033 C C . LYS B 1 176 ? -33.062 -1.665 -3.664 1 70.38 176 LYS B C 1
ATOM 3035 O O . LYS B 1 176 ? -34.188 -1.292 -3.955 1 70.38 176 LYS B O 1
ATOM 3040 N N . ALA B 1 177 ? -32.094 -1.721 -4.492 1 70.31 177 ALA B N 1
ATOM 3041 C CA . ALA B 1 177 ? -32.281 -1.213 -5.852 1 70.31 177 ALA B CA 1
ATOM 3042 C C . ALA B 1 177 ? -32.969 -2.244 -6.742 1 70.31 177 ALA B C 1
ATOM 3044 O O . ALA B 1 177 ? -33.531 -1.898 -7.781 1 70.31 177 ALA B O 1
ATOM 3045 N N . LEU B 1 178 ? -32.875 -3.396 -6.371 1 73 178 LEU B N 1
ATOM 3046 C CA . LEU B 1 178 ? -33.438 -4.477 -7.172 1 73 178 LEU B CA 1
ATOM 3047 C C . LEU B 1 178 ? -34.938 -4.375 -7.219 1 73 178 LEU B C 1
ATOM 3049 O O . LEU B 1 178 ? -35.594 -4.98 -8.086 1 73 178 LEU B O 1
ATOM 3053 N N . LYS B 1 179 ? -35.406 -3.557 -6.328 1 74.38 179 LYS B N 1
ATOM 3054 C CA . LYS B 1 179 ? -36.875 -3.4 -6.277 1 74.38 179 LYS B CA 1
ATOM 3055 C C . LYS B 1 179 ? -37.344 -2.422 -7.34 1 74.38 179 LYS B C 1
ATOM 3057 O O . LYS B 1 179 ? -38.531 -2.406 -7.68 1 74.38 179 LYS B O 1
ATOM 3062 N N . ASP B 1 180 ? -36.438 -1.694 -7.902 1 72 180 ASP B N 1
ATOM 3063 C CA . ASP B 1 180 ? -36.781 -0.735 -8.953 1 72 180 ASP B CA 1
ATOM 3064 C C . ASP B 1 180 ? -36.969 -1.436 -10.297 1 72 180 ASP B C 1
ATOM 3066 O O . ASP B 1 180 ? -36.062 -2.131 -10.773 1 72 180 ASP B O 1
ATOM 3070 N N . LYS B 1 181 ? -38.094 -1.224 -10.836 1 74.94 181 LYS B N 1
ATOM 3071 C CA . LYS B 1 181 ? -38.469 -1.913 -12.062 1 74.94 181 LYS B CA 1
ATOM 3072 C C . LYS B 1 181 ? -37.531 -1.563 -13.211 1 74.94 181 LYS B C 1
ATOM 3074 O O . LYS B 1 181 ? -37.219 -2.414 -14.039 1 74.94 181 LYS B O 1
ATOM 3079 N N . ASP B 1 182 ? -37.125 -0.381 -13.242 1 70.12 182 ASP B N 1
ATOM 3080 C CA . ASP B 1 182 ? -36.219 0.042 -14.297 1 70.12 182 ASP B CA 1
ATOM 3081 C C . ASP B 1 182 ? -34.844 -0.653 -14.164 1 70.12 182 ASP B C 1
ATOM 3083 O O . ASP B 1 182 ? -34.25 -1.024 -15.164 1 70.12 182 ASP B O 1
ATOM 3087 N N . VAL B 1 183 ? -34.469 -0.842 -12.977 1 67.38 183 VAL B N 1
ATOM 3088 C CA . VAL B 1 183 ? -33.219 -1.543 -12.703 1 67.38 183 VAL B CA 1
ATOM 3089 C C . VAL B 1 183 ? -33.344 -3.014 -13.086 1 67.38 183 VAL B C 1
ATOM 3091 O O . VAL B 1 183 ? -32.438 -3.588 -13.695 1 67.38 183 VAL B O 1
ATOM 3094 N N . GLN B 1 184 ? -34.469 -3.566 -12.781 1 69.75 184 GLN B N 1
ATOM 3095 C CA . GLN B 1 184 ? -34.688 -4.969 -13.117 1 69.75 184 GLN B CA 1
ATOM 3096 C C . GLN B 1 184 ? -34.656 -5.184 -14.625 1 69.75 184 GLN B C 1
ATOM 3098 O O . GLN B 1 184 ? -34.094 -6.156 -15.109 1 69.75 184 GLN B O 1
ATOM 3103 N N . LYS B 1 185 ? -35.25 -4.316 -15.258 1 68 185 LYS B N 1
ATOM 3104 C CA . LYS B 1 185 ? -35.25 -4.398 -16.719 1 68 185 LYS B CA 1
ATOM 3105 C C . LYS B 1 185 ? -33.844 -4.309 -17.297 1 68 185 LYS B C 1
ATOM 3107 O O . LYS B 1 185 ? -33.5 -5.062 -18.203 1 68 185 LYS B O 1
ATOM 3112 N N . TRP B 1 186 ? -33.156 -3.385 -16.797 1 64.75 186 TRP B N 1
ATOM 3113 C CA . TRP B 1 186 ? -31.781 -3.172 -17.25 1 64.75 186 TRP B CA 1
ATOM 3114 C C . TRP B 1 186 ? -30.938 -4.422 -17.047 1 64.75 186 TRP B C 1
ATOM 3116 O O . TRP B 1 186 ? -30.188 -4.828 -17.922 1 64.75 186 TRP B O 1
ATOM 3126 N N . ILE B 1 187 ? -31.062 -5.082 -15.93 1 65.31 187 ILE B N 1
ATOM 3127 C CA . ILE B 1 187 ? -30.344 -6.305 -15.594 1 65.31 187 ILE B CA 1
ATOM 3128 C C . ILE B 1 187 ? -30.719 -7.41 -16.578 1 65.31 187 ILE B C 1
ATOM 3130 O O . ILE B 1 187 ? -29.844 -8.156 -17.047 1 65.31 187 ILE B O 1
ATOM 3134 N N . ALA B 1 188 ? -31.922 -7.488 -16.781 1 62.97 188 ALA B N 1
ATOM 3135 C CA . ALA B 1 188 ? -32.406 -8.523 -17.703 1 62.97 188 ALA B CA 1
ATOM 3136 C C . ALA B 1 188 ? -31.812 -8.367 -19.094 1 62.97 188 ALA B C 1
ATOM 3138 O O . ALA B 1 188 ? -31.562 -9.359 -19.766 1 62.97 188 ALA B O 1
ATOM 3139 N N . GLU B 1 189 ? -31.547 -7.203 -19.391 1 59.38 189 GLU B N 1
ATOM 3140 C CA . GLU B 1 189 ? -31 -6.914 -20.703 1 59.38 189 GLU B CA 1
ATOM 3141 C C . GLU B 1 189 ? -29.5 -7.203 -20.766 1 59.38 189 GLU B C 1
ATOM 3143 O O . GLU B 1 189 ? -28.969 -7.504 -21.828 1 59.38 189 GLU B O 1
ATOM 3148 N N . MET B 1 190 ? -28.891 -6.852 -19.672 1 58.59 190 MET B N 1
ATOM 3149 C CA . MET B 1 190 ? -27.453 -7.051 -19.656 1 58.59 190 MET B CA 1
ATOM 3150 C C . MET B 1 190 ? -27.109 -8.539 -19.734 1 58.59 190 MET B C 1
ATOM 3152 O O . MET B 1 190 ? -26 -8.898 -20.109 1 58.59 190 MET B O 1
ATOM 3156 N N . GLY B 1 191 ? -28.031 -9.5 -19.75 1 46.03 191 GLY B N 1
ATOM 3157 C CA . GLY B 1 191 ? -27.828 -10.938 -19.844 1 46.03 191 GLY B CA 1
ATOM 3158 C C . GLY B 1 191 ? -27.406 -11.562 -18.516 1 46.03 191 GLY B C 1
ATOM 3159 O O . GLY B 1 191 ? -27.906 -11.172 -17.453 1 46.03 191 GLY B O 1
ATOM 3160 N N . ARG B 1 192 ? -26.156 -12.234 -18.359 1 44.59 192 ARG B N 1
ATOM 3161 C CA . ARG B 1 192 ? -25.828 -13.273 -17.375 1 44.59 192 ARG B CA 1
ATOM 3162 C C . ARG B 1 192 ? -25.656 -12.672 -15.984 1 44.59 192 ARG B C 1
ATOM 3164 O O . ARG B 1 192 ? -24.766 -11.852 -15.766 1 44.59 192 ARG B O 1
ATOM 3171 N N . THR B 1 193 ? -26.656 -12.5 -15.211 1 43.41 193 THR B N 1
ATOM 3172 C CA . THR B 1 193 ? -26.703 -12.094 -13.812 1 43.41 193 THR B CA 1
ATOM 3173 C C . THR B 1 193 ? -26.312 -13.25 -12.898 1 43.41 193 THR B C 1
ATOM 3175 O O . THR B 1 193 ? -26.547 -14.414 -13.234 1 43.41 193 THR B O 1
ATOM 3178 N N . PHE B 1 194 ? -25.25 -13.109 -12.086 1 40.06 194 PHE B N 1
ATOM 3179 C CA . PHE B 1 194 ? -24.938 -14.188 -11.156 1 40.06 194 PHE B CA 1
ATOM 3180 C C . PHE B 1 194 ? -25.562 -13.938 -9.797 1 40.06 194 PHE B C 1
ATOM 3182 O O . PHE B 1 194 ? -25.516 -12.82 -9.273 1 40.06 194 PHE B O 1
ATOM 3189 N N . GLU B 1 195 ? -26.562 -14.664 -9.578 1 40.16 195 GLU B N 1
ATOM 3190 C CA . GLU B 1 195 ? -27.188 -14.711 -8.258 1 40.16 195 GLU B CA 1
ATOM 3191 C C . GLU B 1 195 ? -26.391 -15.57 -7.289 1 40.16 195 GLU B C 1
ATOM 3193 O O . GLU B 1 195 ? -25.875 -16.625 -7.668 1 40.16 195 GLU B O 1
ATOM 3198 N N . GLY B 1 196 ? -26.328 -15.164 -5.91 1 36.06 196 GLY B N 1
ATOM 3199 C CA . GLY B 1 196 ? -25.797 -15.969 -4.82 1 36.06 196 GLY B CA 1
ATOM 3200 C C . GLY B 1 196 ? -24.328 -16.312 -4.977 1 36.06 196 GLY B C 1
ATOM 3201 O O . GLY B 1 196 ? -23.531 -15.469 -5.363 1 36.06 196 GLY B O 1
ATOM 3202 N N . SER B 1 197 ? -23.984 -17.766 -4.625 1 36.19 197 SER B N 1
ATOM 3203 C CA . SER B 1 197 ? -22.75 -18.547 -4.582 1 36.19 197 SER B CA 1
ATOM 3204 C C . SER B 1 197 ? -22.188 -18.781 -5.98 1 36.19 197 SER B C 1
ATOM 3206 O O . SER B 1 197 ? -21.125 -19.359 -6.141 1 36.19 197 SER B O 1
ATOM 3208 N N . ASP B 1 198 ? -22.922 -18.609 -6.961 1 43.81 198 ASP B N 1
ATOM 3209 C CA . ASP B 1 198 ? -22.484 -19.125 -8.258 1 43.81 198 ASP B CA 1
ATOM 3210 C C . ASP B 1 198 ? -21.656 -18.078 -9.008 1 43.81 198 ASP B C 1
ATOM 3212 O O . ASP B 1 198 ? -22.062 -17.609 -10.07 1 43.81 198 ASP B O 1
ATOM 3216 N N . TRP B 1 199 ? -20.984 -17.422 -8.336 1 45.22 199 TRP B N 1
ATOM 3217 C CA . TRP B 1 199 ? -20.156 -16.438 -9.031 1 45.22 199 TRP B CA 1
ATOM 3218 C C . TRP B 1 199 ? -19.281 -17.125 -10.078 1 45.22 199 TRP B C 1
ATOM 3220 O O . TRP B 1 199 ? -18.703 -18.188 -9.812 1 45.22 199 TRP B O 1
ATOM 3230 N N . PRO B 1 200 ? -19.516 -16.797 -11.383 1 44.44 200 PRO B N 1
ATOM 3231 C CA . PRO B 1 200 ? -18.594 -17.422 -12.336 1 44.44 200 PRO B CA 1
ATOM 3232 C C . PRO B 1 200 ? -17.141 -17.234 -11.945 1 44.44 200 PRO B C 1
ATOM 3234 O O . PRO B 1 200 ? -16.75 -16.172 -11.469 1 44.44 200 PRO B O 1
ATOM 3237 N N . MET B 1 201 ? -16.641 -18.188 -11.203 1 42.12 201 MET B N 1
ATOM 3238 C CA . MET B 1 201 ? -15.211 -18.156 -10.945 1 42.12 201 MET B CA 1
ATOM 3239 C C . MET B 1 201 ? -14.43 -18.188 -12.258 1 42.12 201 MET B C 1
ATOM 3241 O O . MET B 1 201 ? -14.742 -18.969 -13.156 1 42.12 201 MET B O 1
ATOM 3245 N N . TRP B 1 202 ? -14.141 -17 -12.836 1 38.16 202 TRP B N 1
ATOM 3246 C CA . TRP B 1 202 ? -13.32 -17.047 -14.039 1 38.16 202 TRP B CA 1
ATOM 3247 C C . TRP B 1 202 ? -12.016 -17.797 -13.781 1 38.16 202 TRP B C 1
ATOM 3249 O O . TRP B 1 202 ? -11.523 -17.828 -12.656 1 38.16 202 TRP B O 1
#